Protein 7VMF (pdb70)

Sequence (476 aa):
MEFWGVAVTPKNATKVTPEEDSLVHISQASLDCTVKSGESVVLSVTVGGAKLVIGTLSQDKFPQISFDLVFDKEFELSHSGTKANVHFIGYKSPNLMEFWGVAVTPKNATKVTPEEDSLVHISQASLDCTVKSGESVVLSVTVGGAKLVIGTLSQDKFPQISFDLVFDKEFELSHSGTKANVHFIGYKSPNMEFWGVAVTPKNATKVTPEEDSLVHISQASLDCTVKSGESVVLSVTVGGAKLVIGTLSQDKFPQISFDLVFDKKEFELSHSGTKANVHFIGYKSPNMEFWGVAVTPKNATKVTPEEDSLVHISQASLDCTVKSGESVVLSVTVGGAKLVIGTLSQDKFPQISFDLVFDKEFELSHSGTKANVHFIGYKSPNMEFWGVAVTPKNATKVTPEEDSLVHISQASLDCTVKSGESVVLSVTVGGAKLVIGTLSQDKFPQISFDLVFDKEFELSHSGTKANVHFIGYKSPN

Foldseek 3Di:
DFKDKDKAAAPDKDKDFADAQKKWWWFKKFWAFADQDQDKKWKWKDDPRDIDTPDIAGPPPRGMDTDGDMGNGMMMIHIHDHGTMMMIITGMDGHD/DFKDKDKAAAPDKAKDFDDAQKKWWWFKKFWAFQDADQDWKWKWKDDPPDIDTPDIAGPPPRGMDTDTDMDNGMMMIHINDHGTIMMIIDGMDGD/DFKDKDKAAAPDKDKDFADQQKKWWWFKKFWAFQDQDQDWKWKWKADPNDIDTPDIAGPPPRGMDTDGDIGNGMMIIHINDHGTIMMIIDGMDGD/DFKDKDKAAAPDKDKDFADAQKKWWWFKKFWAFQDQDQDWKWKWKDDDNDIDTPDIAGPPPRGMDTDGDMDNGMMMIHIHDHGTIMMIITGMDGD/DFKDKDKAAAPDKDKDFADAQKKWWWFKKFWAFQDQDQDWKWKWKADPRDIDTPDIAGPPPRGMDTDGDMDNGMMMIHINDHGTIMMIIDGMDGD

B-factor: mean 22.51, std 9.28, range [10.91, 76.78]

Solvent-accessible surface area: 19905 Å² total; per-residue (Å²): 74,86,36,22,27,36,47,0,58,36,175,87,60,28,137,14,86,10,96,158,91,20,4,0,8,0,0,0,0,0,4,38,67,100,80,194,22,58,40,71,1,43,0,10,1,34,26,83,78,53,131,11,10,1,0,20,0,8,37,81,126,43,5,27,16,42,9,46,0,2,1,17,134,90,2,70,0,27,19,64,1,71,80,1,31,0,14,0,2,0,23,39,19,104,30,188,84,88,30,31,29,33,46,0,55,31,179,88,59,30,128,21,100,17,115,158,109,17,6,2,12,0,1,3,0,0,8,37,74,78,83,199,25,58,42,69,0,46,0,14,1,39,28,68,95,39,131,11,13,0,0,21,0,8,39,74,125,47,6,30,16,45,12,43,0,5,1,14,133,86,2,54,0,28,16,66,1,57,84,0,26,0,12,0,0,0,26,62,22,112,77,72,96,34,19,24,30,49,0,60,35,177,92,60,31,126,12,85,12,113,147,104,26,11,0,13,0,2,1,0,0,8,37,73,98,82,194,25,60,41,72,1,50,0,12,0,39,24,83,81,51,128,12,14,0,0,23,0,8,39,75,104,48,7,27,15,43,11,44,0,4,0,21,130,78,2,56,0,24,18,64,1,62,83,0,31,0,12,0,0,0,25,58,21,105,81,80,91,36,25,23,31,51,0,57,30,180,87,56,40,123,17,84,9,104,155,130,15,4,1,13,0,1,0,0,0,8,36,75,83,88,193,19,58,39,70,0,44,0,10,2,29,28,70,90,51,128,12,12,0,0,21,0,8,38,99,89,37,6,28,14,42,11,48,1,5,0,32,138,93,1,64,0,22,15,64,1,77,81,0,26,0,14,0,1,0,28,28,28,100,113,76,81,30,22,22,31,50,0,55,33,182,87,62,31,114,14,88,13,125,158,112,18,6,2,14,0,1,0,0,0,9,36,77,98,76,194,21,61,42,72,1,43,0,10,1,34,25,84,76,51,129,12,12,0,0,19,0,8,42,75,120,44,8,27,14,38,10,45,0,3,1,31,143,82,2,58,0,26,18,66,1,75,77,0,29,0,12,0,1,0,30,75,23,110,84

Radius of gyration: 21.26 Å; Cα contacts (8 Å, |Δi|>4): 1472; chains: 5; bounding box: 51×54×56 Å

Structure (mmCIF, N/CA/C/O backbone):
data_7VMF
#
_entry.id   7VMF
#
_cell.length_a   53.106
_cell.length_b   96.221
_cell.length_c   196.299
_cell.angle_alpha   90.00
_cell.angle_beta   90.00
_cell.angle_gamma   90.00
#
_symmetry.space_group_name_H-M   'C 2 2 21'
#
loop_
_entity.id
_entity.type
_entity.pdbx_description
1 polymer 'Histone deacetylase HDT2'
2 non-polymer 'SODIUM ION'
3 water water
#
loop_
_atom_site.group_PDB
_atom_site.id
_atom_site.type_symbol
_atom_site.label_atom_id
_atom_site.label_alt_id
_atom_site.label_comp_id
_atom_site.label_asym_id
_atom_site.label_entity_id
_atom_site.label_seq_id
_atom_site.pdbx_PDB_ins_code
_atom_site.Cartn_x
_atom_site.Cartn_y
_atom_site.Cartn_z
_atom_site.occupancy
_atom_site.B_iso_or_equiv
_atom_site.auth_seq_id
_atom_site.auth_comp_id
_atom_site.auth_asym_id
_atom_site.auth_atom_id
_atom_site.pdbx_PDB_model_num
ATOM 1 N N . MET A 1 1 ? 7.607 4.408 -13.957 1.00 31.31 1 MET A N 1
ATOM 2 C CA . MET A 1 1 ? 6.263 5.095 -13.837 1.00 26.91 1 MET A CA 1
ATOM 3 C C . MET A 1 1 ? 5.119 4.085 -13.675 1.00 22.93 1 MET A C 1
ATOM 4 O O . MET A 1 1 ? 5.126 3.039 -14.311 1.00 25.50 1 MET A O 1
ATOM 9 N N . GLU A 1 2 ? 4.101 4.431 -12.895 1.00 18.74 2 GLU A N 1
ATOM 10 C CA . GLU A 1 2 ? 2.969 3.553 -12.638 1.00 19.17 2 GLU A CA 1
ATOM 11 C C . GLU A 1 2 ? 1.680 4.366 -12.613 1.00 15.87 2 GLU A C 1
ATOM 12 O O . GLU A 1 2 ? 1.639 5.470 -12.141 1.00 16.40 2 GLU A O 1
ATOM 18 N N . PHE A 1 3 ? 0.584 3.777 -13.096 1.00 14.82 3 PHE A N 1
ATOM 19 C CA . PHE A 1 3 ? -0.731 4.379 -12.998 1.00 13.94 3 PHE A CA 1
ATOM 20 C C . PHE A 1 3 ? -1.053 4.725 -11.538 1.00 13.56 3 PHE A C 1
ATOM 21 O O . PHE A 1 3 ? -0.764 3.975 -10.621 1.00 16.34 3 PHE A O 1
ATOM 29 N N . TRP A 1 4 ? -1.731 5.851 -11.363 1.00 13.01 4 TRP A N 1
ATOM 30 C CA . TRP A 1 4 ? -2.269 6.274 -10.083 1.00 12.92 4 TRP A CA 1
ATOM 31 C C . TRP A 1 4 ? -3.618 6.902 -10.333 1.00 12.15 4 TRP A C 1
ATOM 32 O O . TRP A 1 4 ? -3.829 7.648 -11.300 1.00 13.04 4 TRP A O 1
ATOM 43 N N . GLY A 1 5 ? -4.572 6.666 -9.443 1.00 13.06 5 GLY A N 1
ATOM 44 C CA . GLY A 1 5 ? -5.815 7.348 -9.460 1.00 12.39 5 GLY A CA 1
ATOM 45 C C . GLY A 1 5 ? -6.575 7.189 -8.180 1.00 13.06 5 GLY A C 1
ATOM 46 O O . GLY A 1 5 ? -6.398 6.155 -7.503 1.00 16.21 5 GLY A O 1
ATOM 47 N N . VAL A 1 6 ? -7.434 8.156 -7.865 1.00 13.08 6 VAL A N 1
ATOM 48 C CA . VAL A 1 6 ? -8.263 8.107 -6.686 1.00 13.35 6 VAL A CA 1
ATOM 49 C C . VAL A 1 6 ? -9.596 8.769 -6.948 1.00 12.45 6 VAL A C 1
ATOM 50 O O . VAL A 1 6 ? -9.684 9.759 -7.709 1.00 14.03 6 VAL A O 1
ATOM 54 N N . ALA A 1 7 ? -10.651 8.267 -6.306 1.00 12.75 7 ALA A N 1
ATOM 55 C CA . ALA A 1 7 ? -11.960 8.843 -6.327 1.00 12.76 7 ALA A CA 1
ATOM 56 C C . ALA A 1 7 ? -12.176 9.626 -5.022 1.00 13.04 7 ALA A C 1
ATOM 57 O O . ALA A 1 7 ? -11.994 9.082 -3.936 1.00 15.50 7 ALA A O 1
ATOM 59 N N . VAL A 1 8 ? -12.573 10.888 -5.142 1.00 12.89 8 VAL A N 1
ATOM 60 C CA . VAL A 1 8 ? -12.816 11.778 -4.018 1.00 12.98 8 VAL A CA 1
ATOM 61 C C . VAL A 1 8 ? -14.283 12.108 -3.926 1.00 12.15 8 VAL A C 1
ATOM 62 O O . VAL A 1 8 ? -14.880 12.630 -4.862 1.00 13.10 8 VAL A O 1
ATOM 66 N N . THR A 1 9 ? -14.912 11.719 -2.811 1.00 14.61 9 THR A N 1
ATOM 67 C CA . THR A 1 9 ? -16.332 11.844 -2.660 1.00 12.74 9 THR A CA 1
ATOM 68 C C . THR A 1 9 ? -16.702 13.140 -1.937 1.00 12.85 9 THR A C 1
ATOM 69 O O . THR A 1 9 ? -15.854 13.790 -1.299 1.00 13.60 9 THR A O 1
ATOM 73 N N . PRO A 1 10 ? -17.962 13.561 -2.005 1.00 12.57 10 PRO A N 1
ATOM 74 C CA . PRO A 1 10 ? -18.382 14.739 -1.241 1.00 12.80 10 PRO A CA 1
ATOM 75 C C . PRO A 1 10 ? -18.051 14.586 0.242 1.00 12.82 10 PRO A C 1
ATOM 76 O O . PRO A 1 10 ? -18.217 13.507 0.819 1.00 14.41 10 PRO A O 1
ATOM 80 N N . LYS A 1 11 ? -17.543 15.662 0.813 1.00 13.60 11 LYS A N 1
ATOM 81 C CA . LYS A 1 11 ? -17.313 15.764 2.260 1.00 13.50 11 LYS A CA 1
ATOM 82 C C . LYS A 1 11 ? -16.260 14.853 2.821 1.00 15.06 11 LYS A C 1
ATOM 83 O O . LYS A 1 11 ? -16.207 14.647 4.023 1.00 16.83 11 LYS A O 1
ATOM 89 N N . ASN A 1 12 ? -15.417 14.303 1.971 1.00 13.93 12 ASN A N 1
ATOM 90 C CA . ASN A 1 12 ? -14.334 13.437 2.388 1.00 15.15 12 ASN A CA 1
ATOM 91 C C . ASN A 1 12 ? -13.072 13.926 1.758 1.00 14.93 12 ASN A C 1
ATOM 92 O O . ASN A 1 12 ? -12.948 13.920 0.575 1.00 20.24 12 ASN A O 1
ATOM 97 N N . ALA A 1 13 ? -12.169 14.487 2.521 1.00 15.48 13 ALA A N 1
ATOM 98 C CA . ALA A 1 13 ? -10.824 14.796 2.082 1.00 14.71 13 ALA A CA 1
ATOM 99 C C . ALA A 1 13 ? -9.999 13.525 1.987 1.00 16.13 13 ALA A C 1
ATOM 100 O O . ALA A 1 13 ? -10.234 12.588 2.736 1.00 19.02 13 ALA A O 1
ATOM 102 N N . THR A 1 14 ? -9.140 13.449 0.992 1.00 15.31 14 THR A N 1
ATOM 103 C CA . THR A 1 14 ? -8.317 12.303 0.712 1.00 15.83 14 THR A CA 1
ATOM 104 C C . THR A 1 14 ? -6.877 12.709 0.842 1.00 15.33 14 THR A C 1
ATOM 105 O O . THR A 1 14 ? -6.378 13.548 0.106 1.00 15.33 14 THR A O 1
ATOM 109 N N . LYS A 1 15 ? -6.137 12.067 1.738 1.00 17.36 15 LYS A N 1
ATOM 110 C CA . LYS A 1 15 ? -4.720 12.198 1.918 1.00 18.92 15 LYS A CA 1
ATOM 111 C C . LYS A 1 15 ? -4.022 11.262 0.962 1.00 18.72 15 LYS A C 1
ATOM 112 O O . LYS A 1 15 ? -4.363 10.035 0.840 1.00 21.88 15 LYS A O 1
ATOM 118 N N . VAL A 1 16 ? -2.984 11.764 0.334 1.00 16.97 16 VAL A N 1
ATOM 119 C CA . VAL A 1 16 ? -2.136 10.998 -0.576 1.00 17.38 16 VAL A CA 1
ATOM 120 C C . VAL A 1 16 ? -0.703 11.237 -0.155 1.00 18.21 16 VAL A C 1
ATOM 121 O O . VAL A 1 16 ? -0.274 12.362 0.023 1.00 18.35 16 VAL A O 1
ATOM 125 N N . THR A 1 17 ? 0.054 10.156 -0.024 1.00 22.00 17 THR A N 1
ATOM 126 C CA . THR A 1 17 ? 1.417 10.154 0.389 1.00 22.40 17 THR A CA 1
ATOM 127 C C . THR A 1 17 ? 2.243 9.537 -0.734 1.00 22.29 17 THR A C 1
ATOM 128 O O . THR A 1 17 ? 2.201 8.335 -0.960 1.00 24.66 17 THR A O 1
ATOM 132 N N . PRO A 1 18 ? 2.997 10.346 -1.511 1.00 22.90 18 PRO A N 1
ATOM 133 C CA . PRO A 1 18 ? 3.964 9.782 -2.447 1.00 22.99 18 PRO A CA 1
ATOM 134 C C . PRO A 1 18 ? 4.925 8.853 -1.685 1.00 25.24 18 PRO A C 1
ATOM 135 O O . PRO A 1 18 ? 5.245 9.104 -0.541 1.00 25.35 18 PRO A O 1
ATOM 139 N N . GLU A 1 19 ? 5.401 7.829 -2.364 1.00 25.65 19 GLU A N 1
ATOM 140 C CA . GLU A 1 19 ? 6.441 6.966 -1.815 1.00 27.68 19 GLU A CA 1
ATOM 141 C C . GLU A 1 19 ? 7.709 7.804 -1.555 1.00 25.51 19 GLU A C 1
ATOM 142 O O . GLU A 1 19 ? 7.891 8.896 -2.130 1.00 23.10 19 GLU A O 1
ATOM 148 N N . GLU A 1 20 ? 8.589 7.324 -0.698 1.00 27.41 20 GLU A N 1
ATOM 149 C CA . GLU A 1 20 ? 9.841 8.039 -0.429 1.00 30.24 20 GLU A CA 1
ATOM 150 C C . GLU A 1 20 ? 10.601 8.249 -1.739 1.00 27.95 20 GLU A C 1
ATOM 151 O O . GLU A 1 20 ? 10.651 7.359 -2.576 1.00 30.10 20 GLU A O 1
ATOM 157 N N . ASP A 1 21 ? 11.185 9.432 -1.917 1.00 31.95 21 ASP A N 1
ATOM 158 C CA . ASP A 1 21 ? 11.965 9.736 -3.122 1.00 32.13 21 ASP A CA 1
ATOM 159 C C . ASP A 1 21 ? 11.174 9.567 -4.447 1.00 30.42 21 ASP A C 1
ATOM 160 O O . ASP A 1 21 ? 11.734 9.257 -5.511 1.00 32.98 21 ASP A O 1
ATOM 165 N N . SER A 1 22 ? 9.859 9.762 -4.360 1.00 25.85 22 SER A N 1
ATOM 166 C CA . SER A 1 22 ? 8.970 9.609 -5.496 1.00 20.94 22 SER A CA 1
ATOM 167 C C . SER A 1 22 ? 7.991 10.741 -5.536 1.00 18.32 22 SER A C 1
ATOM 168 O O . SER A 1 22 ? 7.880 11.525 -4.578 1.00 22.32 22 SER A O 1
ATOM 171 N N . LEU A 1 23 ? 7.251 10.837 -6.652 1.00 18.07 23 LEU A N 1
ATOM 172 C CA . LEU A 1 23 ? 6.280 11.878 -6.839 1.00 16.21 23 LEU A CA 1
ATOM 173 C C . LEU A 1 23 ? 4.968 11.291 -7.291 1.00 16.13 23 LEU A C 1
ATOM 174 O O . LEU A 1 23 ? 4.907 10.153 -7.815 1.00 19.20 23 LEU A O 1
ATOM 179 N N . VAL A 1 24 ? 3.879 12.010 -7.045 1.00 13.98 24 VAL A N 1
ATOM 180 C CA . VAL A 1 24 ? 2.613 11.757 -7.664 1.00 13.74 24 VAL A CA 1
ATOM 181 C C . VAL A 1 24 ? 2.370 12.906 -8.640 1.00 13.47 24 VAL A C 1
ATOM 182 O O . VAL A 1 24 ? 2.398 14.092 -8.261 1.00 14.19 24 VAL A O 1
ATOM 186 N N . HIS A 1 25 ? 2.073 12.547 -9.893 1.00 13.28 25 HIS A N 1
ATOM 187 C CA . HIS A 1 25 ? 1.693 13.498 -10.928 1.00 13.33 25 HIS A CA 1
ATOM 188 C C . HIS A 1 25 ? 0.212 13.352 -11.135 1.00 12.14 25 HIS A C 1
ATOM 189 O O . HIS A 1 25 ? -0.265 12.272 -11.477 1.00 17.17 25 HIS A O 1
ATOM 196 N N . ILE A 1 26 ? -0.540 14.422 -10.995 1.00 11.85 26 ILE A N 1
ATOM 197 C CA . ILE A 1 26 ? -1.944 14.447 -11.295 1.00 11.33 26 ILE A CA 1
ATOM 198 C C . ILE A 1 26 ? -2.114 15.051 -12.695 1.00 10.91 26 ILE A C 1
ATOM 199 O O . ILE A 1 26 ? -1.651 16.147 -12.943 1.00 12.74 26 ILE A O 1
ATOM 204 N N . SER A 1 27 ? -2.768 14.291 -13.584 1.00 11.62 27 SER A N 1
ATOM 205 C CA . SER A 1 27 ? -2.972 14.678 -14.969 1.00 12.22 27 SER A CA 1
ATOM 206 C C . SER A 1 27 ? -4.386 15.089 -15.284 1.00 11.63 27 SER A C 1
ATOM 207 O O . SER A 1 27 ? -4.621 15.872 -16.208 1.00 12.86 27 SER A O 1
ATOM 210 N N . GLN A 1 28 ? -5.389 14.528 -14.613 1.00 12.19 28 GLN A N 1
ATOM 211 C CA . GLN A 1 28 ? -6.765 14.811 -14.894 1.00 12.59 28 GLN A CA 1
ATOM 212 C C . GLN A 1 28 ? -7.641 14.774 -13.692 1.00 11.42 28 GLN A C 1
ATOM 213 O O . GLN A 1 28 ? -7.430 13.949 -12.797 1.00 12.39 28 GLN A O 1
ATOM 219 N N . ALA A 1 29 ? -8.665 15.614 -13.685 1.00 12.08 29 ALA A N 1
ATOM 220 C CA . ALA A 1 29 ? -9.766 15.513 -12.748 1.00 11.88 29 ALA A CA 1
ATOM 221 C C . ALA A 1 29 ? -11.025 15.549 -13.535 1.00 11.60 29 ALA A C 1
ATOM 222 O O . ALA A 1 29 ? -11.219 16.456 -14.383 1.00 12.93 29 ALA A O 1
ATOM 224 N N . SER A 1 30 ? -11.921 14.574 -13.298 1.00 11.15 30 SER A N 1
ATOM 225 C CA . SER A 1 30 ? -13.160 14.478 -14.038 1.00 12.13 30 SER A CA 1
ATOM 226 C C . SER A 1 30 ? -14.329 14.250 -13.118 1.00 11.83 30 SER A C 1
ATOM 227 O O . SER A 1 30 ? -14.204 13.525 -12.113 1.00 12.55 30 SER A O 1
ATOM 230 N N . LEU A 1 31 ? -15.476 14.833 -13.406 1.00 11.86 31 LEU A N 1
ATOM 231 C CA . LEU A 1 31 ? -16.670 14.586 -12.663 1.00 13.00 31 LEU A CA 1
ATOM 232 C C . LEU A 1 31 ? -17.225 13.215 -12.941 1.00 12.94 31 LEU A C 1
ATOM 233 O O . LEU A 1 31 ? -17.337 12.809 -14.095 1.00 14.14 31 LEU A O 1
ATOM 238 N N . ASP A 1 32 ? -17.612 12.524 -11.861 1.00 13.67 32 ASP A N 1
ATOM 239 C CA . ASP A 1 32 ? -18.357 11.287 -11.874 1.00 14.12 32 ASP A CA 1
ATOM 240 C C . ASP A 1 32 ? -19.695 11.663 -11.273 1.00 13.18 32 ASP A C 1
ATOM 241 O O . ASP A 1 32 ? -19.871 11.674 -10.050 1.00 14.37 32 ASP A O 1
ATOM 246 N N . CYS A 1 33 ? -20.656 12.079 -12.095 1.00 15.57 33 CYS A N 1
ATOM 247 C CA . CYS A 1 33 ? -21.874 12.694 -11.592 1.00 18.68 33 CYS A CA 1
ATOM 248 C C . CYS A 1 33 ? -22.748 11.685 -10.917 1.00 17.36 33 CYS A C 1
ATOM 249 O O . CYS A 1 33 ? -22.824 10.522 -11.329 1.00 18.56 33 CYS A O 1
ATOM 252 N N . THR A 1 34 ? -23.424 12.122 -9.862 1.00 16.94 34 THR A N 1
ATOM 253 C CA . THR A 1 34 ? -24.377 11.296 -9.134 1.00 18.62 34 THR A CA 1
ATOM 254 C C . THR A 1 34 ? -25.803 11.781 -9.357 1.00 19.62 34 THR A C 1
ATOM 255 O O . THR A 1 34 ? -26.695 11.000 -9.614 1.00 23.32 34 THR A O 1
ATOM 259 N N . VAL A 1 35 ? -26.025 13.090 -9.235 1.00 20.42 35 VAL A N 1
ATOM 260 C CA . VAL A 1 35 ? -27.332 13.717 -9.430 1.00 21.35 35 VAL A CA 1
ATOM 261 C C . VAL A 1 35 ? -27.087 14.896 -10.384 1.00 19.07 35 VAL A C 1
ATOM 262 O O . VAL A 1 35 ? -26.127 15.600 -10.248 1.00 21.06 35 VAL A O 1
ATOM 266 N N . LYS A 1 36 ? -27.944 15.046 -11.385 1.00 22.20 36 LYS A N 1
ATOM 267 C CA . LYS A 1 36 ? -27.817 16.117 -12.352 1.00 21.57 36 LYS A CA 1
ATOM 268 C C . LYS A 1 36 ? -27.859 17.458 -11.634 1.00 21.37 36 LYS A C 1
ATOM 269 O O . LYS A 1 36 ? -28.753 17.708 -10.849 1.00 21.10 36 LYS A O 1
ATOM 275 N N . SER A 1 37 ? -26.852 18.308 -11.890 1.00 19.38 37 SER A N 1
ATOM 276 C CA . SER A 1 37 ? -26.706 19.576 -11.204 1.00 20.68 37 SER A CA 1
ATOM 277 C C . SER A 1 37 ? -25.809 20.489 -11.957 1.00 19.10 37 SER A C 1
ATOM 278 O O . SER A 1 37 ? -24.790 20.028 -12.484 1.00 19.18 37 SER A O 1
ATOM 281 N N . GLY A 1 38 ? -26.109 21.792 -11.876 1.00 21.57 38 GLY A N 1
ATOM 282 C CA . GLY A 1 38 ? -25.209 22.833 -12.313 1.00 21.49 38 GLY A CA 1
ATOM 283 C C . GLY A 1 38 ? -24.263 23.365 -11.264 1.00 19.21 38 GLY A C 1
ATOM 284 O O . GLY A 1 38 ? -23.612 24.348 -11.487 1.00 21.25 38 GLY A O 1
ATOM 285 N N . GLU A 1 39 ? -24.126 22.680 -10.111 1.00 18.51 39 GLU A N 1
ATOM 286 C CA . GLU A 1 39 ? -23.245 23.150 -9.064 1.00 16.88 39 GLU A CA 1
ATOM 287 C C . GLU A 1 39 ? -21.819 23.342 -9.565 1.00 15.90 39 GLU A C 1
ATOM 288 O O . GLU A 1 39 ? -21.315 22.577 -10.406 1.00 16.97 39 GLU A O 1
ATOM 294 N N . SER A 1 40 ? -21.122 24.294 -8.965 1.00 16.04 40 SER A N 1
ATOM 295 C CA . SER A 1 40 ? -19.698 24.491 -9.154 1.00 16.78 40 SER A CA 1
ATOM 296 C C . SER A 1 40 ? -18.980 23.606 -8.175 1.00 16.00 40 SER A C 1
ATOM 297 O O . SER A 1 40 ? -19.230 23.660 -6.985 1.00 20.99 40 SER A O 1
ATOM 300 N N . VAL A 1 41 ? -18.073 22.785 -8.664 1.00 14.16 41 VAL A N 1
ATOM 301 C CA . VAL A 1 41 ? -17.306 21.829 -7.864 1.00 13.18 41 VAL A CA 1
ATOM 302 C C . VAL A 1 41 ? -15.884 22.361 -7.807 1.00 14.45 41 VAL A C 1
ATOM 303 O O . VAL A 1 41 ? -15.089 22.174 -8.729 1.00 14.16 41 VAL A O 1
ATOM 307 N N . VAL A 1 42 ? -15.558 23.042 -6.713 1.00 12.47 42 VAL A N 1
ATOM 308 C CA . VAL A 1 42 ? -14.247 23.656 -6.563 1.00 12.94 42 VAL A CA 1
ATOM 309 C C . VAL A 1 42 ? -13.300 22.598 -6.022 1.00 12.26 42 VAL A C 1
ATOM 310 O O . VAL A 1 42 ? -13.568 21.977 -4.982 1.00 12.87 42 VAL A O 1
ATOM 314 N N . LEU A 1 43 ? -12.204 22.379 -6.736 1.00 11.84 43 LEU A N 1
ATOM 315 C CA . LEU A 1 43 ? -11.196 21.415 -6.347 1.00 12.02 43 LEU A CA 1
ATOM 316 C C . LEU A 1 43 ? -10.059 22.113 -5.636 1.00 12.09 43 LEU A C 1
ATOM 317 O O . LEU A 1 43 ? -9.571 23.150 -6.079 1.00 12.57 43 LEU A O 1
ATOM 322 N N . SER A 1 44 ? -9.656 21.558 -4.495 1.00 12.12 44 SER A N 1
ATOM 323 C CA . SER A 1 44 ? -8.571 22.111 -3.706 1.00 12.72 44 SER A CA 1
ATOM 324 C C . SER A 1 44 ? -7.525 21.074 -3.338 1.00 11.65 44 SER A C 1
ATOM 325 O O . SER A 1 44 ? -7.846 19.878 -3.229 1.00 13.33 44 SER A O 1
ATOM 328 N N . VAL A 1 45 ? -6.313 21.539 -3.114 1.00 12.76 45 VAL A N 1
ATOM 329 C CA . VAL A 1 45 ? -5.271 20.735 -2.548 1.00 13.18 45 VAL A CA 1
ATOM 330 C C . VAL A 1 45 ? -4.632 21.473 -1.408 1.00 13.93 45 VAL A C 1
ATOM 331 O O . VAL A 1 45 ? -4.453 22.690 -1.456 1.00 14.55 45 VAL A O 1
ATOM 335 N N . THR A 1 46 ? -4.283 20.737 -0.343 1.00 13.95 46 THR A N 1
ATOM 336 C CA . THR A 1 46 ? -3.505 21.274 0.757 1.00 14.01 46 THR A CA 1
ATOM 337 C C . THR A 1 46 ? -2.158 20.630 0.763 1.00 12.47 46 THR A C 1
ATOM 338 O O . THR A 1 46 ? -2.053 19.373 0.729 1.00 14.21 46 THR A O 1
ATOM 342 N N . VAL A 1 47 ? -1.099 21.441 0.785 1.00 13.50 47 VAL A N 1
ATOM 343 C CA . VAL A 1 47 ? 0.268 20.973 0.891 1.00 14.44 47 VAL A CA 1
ATOM 344 C C . VAL A 1 47 ? 0.941 21.847 1.943 1.00 15.94 47 VAL A C 1
ATOM 345 O O . VAL A 1 47 ? 0.960 23.076 1.832 1.00 16.59 47 VAL A O 1
ATOM 349 N N . GLY A 1 48 ? 1.538 21.216 2.942 1.00 19.51 48 GLY A N 1
ATOM 350 C CA . GLY A 1 48 ? 2.296 21.958 3.964 1.00 21.54 48 GLY A CA 1
ATOM 351 C C . GLY A 1 48 ? 1.499 23.094 4.587 1.00 21.55 48 GLY A C 1
ATOM 352 O O . GLY A 1 48 ? 2.025 24.182 4.822 1.00 23.43 48 GLY A O 1
ATOM 353 N N . GLY A 1 49 ? 0.224 22.852 4.883 1.00 18.64 49 GLY A N 1
ATOM 354 C CA . GLY A 1 49 ? -0.609 23.830 5.536 1.00 21.36 49 GLY A CA 1
ATOM 355 C C . GLY A 1 49 ? -1.135 24.963 4.686 1.00 19.27 49 GLY A C 1
ATOM 356 O O . GLY A 1 49 ? -1.770 25.868 5.210 1.00 22.88 49 GLY A O 1
ATOM 357 N N . ALA A 1 50 ? -0.885 24.918 3.376 1.00 16.97 50 ALA A N 1
ATOM 358 C CA . ALA A 1 50 ? -1.432 25.882 2.446 1.00 17.66 50 ALA A CA 1
ATOM 359 C C . ALA A 1 50 ? -2.441 25.214 1.570 1.00 15.00 50 ALA A C 1
ATOM 360 O O . ALA A 1 50 ? -2.147 24.193 0.940 1.00 16.74 50 ALA A O 1
ATOM 362 N N . LYS A 1 51 ? -3.658 25.757 1.475 1.00 14.65 51 LYS A N 1
ATOM 363 C CA . LYS A 1 51 ? -4.752 25.264 0.661 1.00 15.14 51 LYS A CA 1
ATOM 364 C C . LYS A 1 51 ? -4.927 26.170 -0.556 1.00 14.65 51 LYS A C 1
ATOM 365 O O . LYS A 1 51 ? -5.088 27.380 -0.438 1.00 16.04 51 LYS A O 1
ATOM 371 N N . LEU A 1 52 ? -4.902 25.547 -1.733 1.00 13.04 52 LEU A N 1
ATOM 372 C CA . LEU A 1 52 ? -4.966 26.218 -3.008 1.00 13.43 52 LEU A CA 1
ATOM 373 C C . LEU A 1 52 ? -6.050 25.579 -3.880 1.00 13.85 52 LEU A C 1
ATOM 374 O O . LEU A 1 52 ? -6.219 24.373 -3.881 1.00 14.71 52 LEU A O 1
ATOM 379 N N . VAL A 1 53 ? -6.757 26.405 -4.644 1.00 12.32 53 VAL A N 1
ATOM 380 C CA . VAL A 1 53 ? -7.670 25.933 -5.652 1.00 12.30 53 VAL A CA 1
ATOM 381 C C . VAL A 1 53 ? -6.923 25.468 -6.888 1.00 12.61 53 VAL A C 1
ATOM 382 O O . VAL A 1 53 ? -6.069 26.180 -7.398 1.00 13.25 53 VAL A O 1
ATOM 386 N N . ILE A 1 54 ? -7.251 24.252 -7.322 1.00 12.64 54 ILE A N 1
ATOM 387 C CA . ILE A 1 54 ? -6.658 23.653 -8.521 1.00 13.77 54 ILE A CA 1
ATOM 388 C C . ILE A 1 54 ? -7.588 23.678 -9.730 1.00 14.13 54 ILE A C 1
ATOM 389 O O . ILE A 1 54 ? -7.165 23.305 -10.815 1.00 18.46 54 ILE A O 1
ATOM 394 N N . GLY A 1 55 ? -8.822 24.107 -9.548 1.00 12.67 55 GLY A N 1
ATOM 395 C CA . GLY A 1 55 ? -9.755 24.283 -10.623 1.00 13.42 55 GLY A CA 1
ATOM 396 C C . GLY A 1 55 ? -11.165 24.154 -10.184 1.00 12.47 55 GLY A C 1
ATOM 397 O O . GLY A 1 55 ? -11.444 23.726 -9.051 1.00 14.39 55 GLY A O 1
ATOM 398 N N . THR A 1 56 ? -12.111 24.516 -11.038 1.00 12.74 56 THR A N 1
ATOM 399 C CA . THR A 1 56 ? -13.516 24.387 -10.815 1.00 12.80 56 THR A CA 1
ATOM 400 C C . THR A 1 56 ? -14.139 23.574 -11.932 1.00 13.13 56 THR A C 1
ATOM 401 O O . THR A 1 56 ? -14.007 23.916 -13.109 1.00 15.15 56 THR A O 1
ATOM 405 N N . LEU A 1 57 ? -14.849 22.518 -11.552 1.00 12.59 57 LEU A N 1
ATOM 406 C CA . LEU A 1 57 ? -15.579 21.689 -12.475 1.00 12.78 57 LEU A CA 1
ATOM 407 C C . LEU A 1 57 ? -17.059 21.978 -12.410 1.00 12.46 57 LEU A C 1
ATOM 408 O O . LEU A 1 57 ? -17.572 22.503 -11.399 1.00 14.63 57 LEU A O 1
ATOM 413 N N . SER A 1 58 ? -17.798 21.620 -13.453 1.00 13.84 58 SER A N 1
ATOM 414 C CA . SER A 1 58 ? -19.243 21.608 -13.444 1.00 14.07 58 SER A CA 1
ATOM 415 C C . SER A 1 58 ? -19.729 20.615 -14.493 1.00 15.11 58 SER A C 1
ATOM 416 O O . SER A 1 58 ? -19.077 20.414 -15.536 1.00 16.52 58 SER A O 1
ATOM 419 N N . GLN A 1 59 ? -20.892 20.021 -14.251 1.00 15.64 59 GLN A N 1
ATOM 420 C CA . GLN A 1 59 ? -21.395 18.971 -15.120 1.00 17.12 59 GLN A CA 1
ATOM 421 C C . GLN A 1 59 ? -21.631 19.466 -16.523 1.00 19.51 59 GLN A C 1
ATOM 422 O O . GLN A 1 59 ? -21.411 18.751 -17.508 1.00 21.76 59 GLN A O 1
ATOM 428 N N . ASP A 1 60 ? -22.144 20.698 -16.626 1.00 19.71 60 ASP A N 1
ATOM 429 C CA . ASP A 1 60 ? -22.555 21.220 -17.912 1.00 22.01 60 ASP A CA 1
ATOM 430 C C . ASP A 1 60 ? -21.468 21.942 -18.687 1.00 22.22 60 ASP A C 1
ATOM 431 O O . ASP A 1 60 ? -21.473 21.919 -19.918 1.00 24.42 60 ASP A O 1
ATOM 436 N N . LYS A 1 61 ? -20.559 22.633 -18.015 1.00 20.32 61 LYS A N 1
ATOM 437 C CA . LYS A 1 61 ? -19.594 23.497 -18.665 1.00 17.48 61 LYS A CA 1
ATOM 438 C C . LYS A 1 61 ? -18.153 23.038 -18.586 1.00 15.78 61 LYS A C 1
ATOM 439 O O . LYS A 1 61 ? -17.395 23.231 -19.531 1.00 16.97 61 LYS A O 1
ATOM 445 N N . PHE A 1 62 ? -17.752 22.447 -17.434 1.00 14.84 62 PHE A N 1
ATOM 446 C CA . PHE A 1 62 ? -16.346 22.087 -17.205 1.00 14.62 62 PHE A CA 1
ATOM 447 C C . PHE A 1 62 ? -16.274 20.694 -16.597 1.00 14.27 62 PHE A C 1
ATOM 448 O O . PHE A 1 62 ? -15.952 20.528 -15.423 1.00 13.65 62 PHE A O 1
ATOM 456 N N . PRO A 1 63 ? -16.629 19.633 -17.357 1.00 13.44 63 PRO A N 1
ATOM 457 C CA . PRO A 1 63 ? -16.748 18.308 -16.737 1.00 13.69 63 PRO A CA 1
ATOM 458 C C . PRO A 1 63 ? -15.401 17.648 -16.427 1.00 12.58 63 PRO A C 1
ATOM 459 O O . PRO A 1 63 ? -15.395 16.642 -15.695 1.00 13.85 63 PRO A O 1
ATOM 463 N N . GLN A 1 64 ? -14.305 18.186 -16.930 1.00 12.85 64 GLN A N 1
ATOM 464 C CA . GLN A 1 64 ? -12.992 17.711 -16.656 1.00 12.52 64 GLN A CA 1
ATOM 465 C C . GLN A 1 64 ? -11.973 18.807 -16.846 1.00 11.66 64 GLN A C 1
ATOM 466 O O . GLN A 1 64 ? -12.241 19.753 -17.629 1.00 13.68 64 GLN A O 1
ATOM 472 N N . ILE A 1 65 ? -10.807 18.655 -16.229 1.00 11.98 65 ILE A N 1
ATOM 473 C CA . ILE A 1 65 ? -9.642 19.507 -16.418 1.00 11.82 65 ILE A CA 1
ATOM 474 C C . ILE A 1 65 ? -8.423 18.608 -16.619 1.00 12.01 65 ILE A C 1
ATOM 475 O O . ILE A 1 65 ? -8.268 17.601 -15.944 1.00 13.77 65 ILE A O 1
ATOM 480 N N . SER A 1 66 ? -7.550 19.004 -17.551 1.00 12.25 66 SER A N 1
ATOM 481 C CA . SER A 1 66 ? -6.245 18.413 -17.750 1.00 12.84 66 SER A CA 1
ATOM 482 C C . SER A 1 66 ? -5.187 19.280 -17.082 1.00 14.19 66 SER A C 1
ATOM 483 O O . SER A 1 66 ? -5.163 20.490 -17.363 1.00 17.69 66 SER A O 1
ATOM 486 N N . PHE A 1 67 ? -4.320 18.665 -16.294 1.00 14.45 67 PHE A N 1
ATOM 487 C CA . PHE A 1 67 ? -3.320 19.205 -15.387 1.00 16.42 67 PHE A CA 1
ATOM 488 C C . PHE A 1 67 ? -1.941 18.747 -15.624 1.00 13.51 67 PHE A C 1
ATOM 489 O O . PHE A 1 67 ? -1.773 17.621 -16.090 1.00 14.70 67 PHE A O 1
ATOM 497 N N . ASP A 1 68 ? -0.951 19.513 -15.142 1.00 15.25 68 ASP A N 1
ATOM 498 C CA . ASP A 1 68 ? 0.419 19.051 -14.959 1.00 14.51 68 ASP A CA 1
ATOM 499 C C . ASP A 1 68 ? 0.842 19.378 -13.540 1.00 14.05 68 ASP A C 1
ATOM 500 O O . ASP A 1 68 ? 1.627 20.314 -13.320 1.00 15.47 68 ASP A O 1
ATOM 505 N N . LEU A 1 69 ? 0.268 18.642 -12.589 1.00 13.14 69 LEU A N 1
ATOM 506 C CA . LEU A 1 69 ? 0.541 18.854 -11.160 1.00 14.25 69 LEU A CA 1
ATOM 507 C C . LEU A 1 69 ? 1.487 17.809 -10.636 1.00 13.79 69 LEU A C 1
ATOM 508 O O . LEU A 1 69 ? 1.311 16.626 -10.952 1.00 14.43 69 LEU A O 1
ATOM 513 N N . VAL A 1 70 ? 2.437 18.212 -9.808 1.00 13.19 70 VAL A N 1
ATOM 514 C CA . VAL A 1 70 ? 3.427 17.335 -9.238 1.00 14.07 70 VAL A CA 1
ATOM 515 C C . VAL A 1 70 ? 3.478 17.554 -7.720 1.00 13.35 70 VAL A C 1
ATOM 516 O O . VAL A 1 70 ? 3.511 18.687 -7.219 1.00 14.32 70 VAL A O 1
ATOM 520 N N . PHE A 1 71 ? 3.453 16.433 -6.991 1.00 12.77 71 PHE A N 1
ATOM 521 C CA . PHE A 1 71 ? 3.518 16.418 -5.533 1.00 13.44 71 PHE A CA 1
ATOM 522 C C . PHE A 1 71 ? 4.634 15.512 -5.094 1.00 13.50 71 PHE A C 1
ATOM 523 O O . PHE A 1 71 ? 4.622 14.318 -5.414 1.00 15.41 71 PHE A O 1
ATOM 531 N N . ASP A 1 72 ? 5.595 16.064 -4.351 1.00 14.33 72 ASP A N 1
ATOM 532 C CA . ASP A 1 72 ? 6.734 15.339 -3.855 1.00 14.40 72 ASP A CA 1
ATOM 533 C C . ASP A 1 72 ? 6.563 14.855 -2.392 1.00 14.53 72 ASP A C 1
ATOM 534 O O . ASP A 1 72 ? 7.343 14.026 -1.940 1.00 18.92 72 ASP A O 1
ATOM 539 N N . LYS A 1 73 ? 5.571 15.420 -1.713 1.00 14.02 73 LYS A N 1
ATOM 540 C CA . LYS A 1 73 ? 5.320 15.163 -0.297 1.00 14.59 73 LYS A CA 1
ATOM 541 C C . LYS A 1 73 ? 3.829 14.967 -0.132 1.00 14.24 73 LYS A C 1
ATOM 542 O O . LYS A 1 73 ? 2.996 15.180 -1.062 1.00 16.15 73 LYS A O 1
ATOM 548 N N . GLU A 1 74 ? 3.413 14.606 1.060 1.00 16.43 74 GLU A N 1
ATOM 549 C CA . GLU A 1 74 ? 2.016 14.383 1.359 1.00 16.10 74 GLU A CA 1
ATOM 550 C C . GLU A 1 74 ? 1.169 15.569 0.967 1.00 14.87 74 GLU A C 1
ATOM 551 O O . GLU A 1 74 ? 1.560 16.751 1.114 1.00 17.58 74 GLU A O 1
ATOM 557 N N . PHE A 1 75 ? -0.021 15.292 0.467 1.00 13.89 75 PHE A N 1
ATOM 558 C CA . PHE A 1 75 ? -0.977 16.316 0.087 1.00 14.11 75 PHE A CA 1
ATOM 559 C C . PHE A 1 75 ? -2.380 15.826 0.342 1.00 12.61 75 PHE A C 1
ATOM 560 O O . PHE A 1 75 ? -2.602 14.587 0.496 1.00 15.21 75 PHE A O 1
ATOM 568 N N . GLU A 1 76 ? -3.357 16.739 0.351 1.00 12.77 76 GLU A N 1
ATOM 569 C CA . GLU A 1 76 ? -4.710 16.393 0.600 1.00 13.23 76 GLU A CA 1
ATOM 570 C C . GLU A 1 76 ? -5.627 16.990 -0.440 1.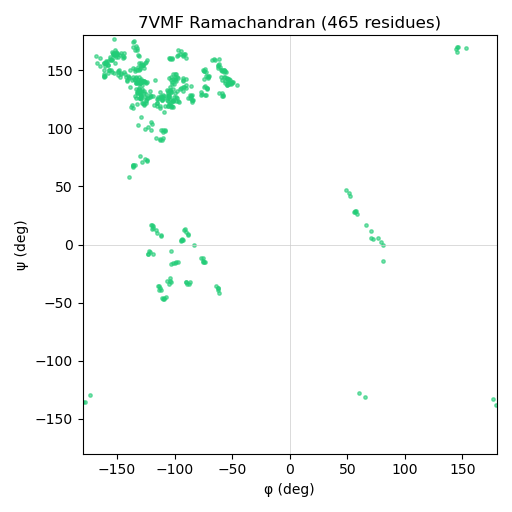00 13.30 76 GLU A C 1
ATOM 571 O O . GLU A 1 76 ? -5.636 18.219 -0.597 1.00 14.70 76 GLU A O 1
ATOM 577 N N . LEU A 1 77 ? -6.440 16.149 -1.086 1.00 12.37 77 LEU A N 1
ATOM 578 C CA . LEU A 1 77 ? -7.399 16.574 -2.085 1.00 12.20 77 LEU A CA 1
ATOM 579 C C . LEU A 1 77 ? -8.768 16.666 -1.481 1.00 12.96 77 LEU A C 1
ATOM 580 O O . LEU A 1 77 ? -9.176 15.832 -0.641 1.00 14.04 77 LEU A O 1
ATOM 585 N N . SER A 1 78 ? -9.530 17.663 -1.871 1.00 12.73 78 SER A N 1
ATOM 586 C CA . SER A 1 78 ? -10.892 17.839 -1.476 1.00 12.94 78 SER A CA 1
ATOM 587 C C . SER A 1 78 ? -11.669 18.610 -2.535 1.00 12.97 78 SER A C 1
ATOM 588 O O . SER A 1 78 ? -11.052 19.277 -3.337 1.00 13.94 78 SER A O 1
ATOM 591 N N . HIS A 1 79 ? -13.001 18.534 -2.462 1.00 12.17 79 HIS A N 1
ATOM 592 C CA . HIS A 1 79 ? -13.781 19.365 -3.344 1.00 12.90 79 HIS A CA 1
ATOM 593 C C . HIS A 1 79 ? -15.084 19.709 -2.714 1.00 13.04 79 HIS A C 1
ATOM 594 O O . HIS A 1 79 ? -15.506 19.106 -1.709 1.00 13.53 79 HIS A O 1
ATOM 601 N N . SER A 1 80 ? -15.748 20.720 -3.277 1.00 12.59 80 SER A N 1
ATOM 602 C CA . SER A 1 80 ? -16.949 21.295 -2.740 1.00 13.48 80 SER A CA 1
ATOM 603 C C . SER A 1 80 ? -18.241 20.721 -3.301 1.00 13.32 80 SER A C 1
ATOM 604 O O . SER A 1 80 ? -19.306 21.202 -3.002 1.00 15.20 80 SER A O 1
ATOM 607 N N . GLY A 1 81 ? -18.127 19.707 -4.170 1.00 13.89 81 GLY A N 1
ATOM 608 C CA . GLY A 1 81 ? -19.325 19.188 -4.766 1.00 14.04 81 GLY A CA 1
ATOM 609 C C . GLY A 1 81 ? -20.136 18.333 -3.811 1.00 15.22 81 GLY A C 1
ATOM 610 O O . GLY A 1 81 ? -19.580 17.665 -2.935 1.00 15.29 81 GLY A O 1
ATOM 611 N N . THR A 1 82 ? -21.445 18.322 -3.993 1.00 15.38 82 THR A N 1
ATOM 612 C CA . THR A 1 82 ? -22.303 17.408 -3.273 1.00 16.56 82 THR A CA 1
ATOM 613 C C . THR A 1 82 ? -23.076 16.450 -4.136 1.00 15.99 82 THR A C 1
ATOM 614 O O . THR A 1 82 ? -23.704 15.557 -3.621 1.00 19.65 82 THR A O 1
ATOM 618 N N . LYS A 1 83 ? -23.019 16.648 -5.463 1.00 15.57 83 LYS A N 1
ATOM 619 C CA . LYS A 1 83 ? -23.839 15.889 -6.434 1.00 16.67 83 LYS A CA 1
ATOM 620 C C . LYS A 1 83 ? -22.940 15.112 -7.408 1.00 15.75 83 LYS A C 1
ATOM 621 O O . LYS A 1 83 ? -23.425 14.631 -8.439 1.00 17.66 83 LYS A O 1
ATOM 627 N N . ALA A 1 84 ? -21.661 14.992 -7.108 1.00 14.01 84 ALA A N 1
ATOM 628 C CA . ALA A 1 84 ? -20.712 14.257 -7.909 1.00 14.02 84 ALA A CA 1
ATOM 629 C C . ALA A 1 84 ? -19.512 13.842 -7.085 1.00 13.28 84 ALA A C 1
ATOM 630 O O . ALA A 1 84 ? -19.166 14.535 -6.135 1.00 14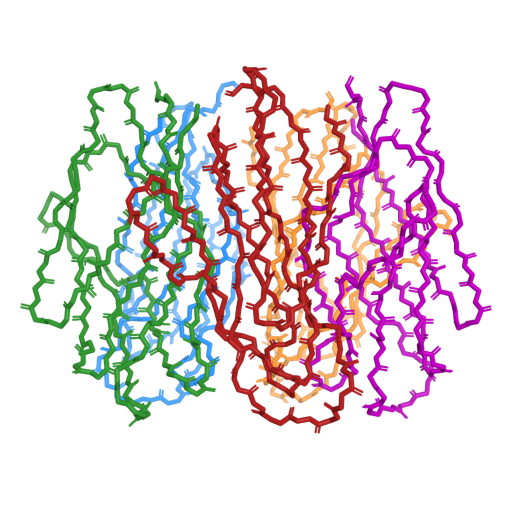.27 84 ALA A O 1
ATOM 632 N N . ASN A 1 85 ? -18.863 12.774 -7.502 1.00 12.93 85 ASN A N 1
ATOM 633 C CA . ASN A 1 85 ? -17.502 12.483 -7.126 1.00 13.33 85 ASN A CA 1
ATOM 634 C C . ASN A 1 85 ? -16.533 13.095 -8.118 1.00 11.57 85 ASN A C 1
ATOM 635 O O . ASN A 1 85 ? -16.924 13.438 -9.246 1.00 13.07 85 ASN A O 1
ATOM 640 N N . VAL A 1 86 ? -15.289 13.252 -7.717 1.00 12.16 86 VAL A N 1
ATOM 641 C CA . VAL A 1 86 ? -14.248 13.689 -8.644 1.00 11.44 86 VAL A CA 1
ATOM 642 C C . VAL A 1 86 ? -13.214 12.582 -8.696 1.00 11.68 86 VAL A C 1
ATOM 643 O O . VAL A 1 86 ? -12.702 12.124 -7.677 1.00 12.43 86 VAL A O 1
ATOM 647 N N . HIS A 1 87 ? -12.909 12.160 -9.928 1.00 11.60 87 HIS A N 1
ATOM 648 C CA . HIS A 1 87 ? -11.932 11.142 -10.181 1.00 11.67 87 HIS A CA 1
ATOM 649 C C . HIS A 1 87 ? -10.649 11.781 -10.635 1.00 11.01 87 HIS A C 1
ATOM 650 O O . HIS A 1 87 ? -10.639 12.459 -11.703 1.00 11.64 87 HIS A O 1
ATOM 657 N N . PHE A 1 88 ? -9.576 11.592 -9.889 1.00 11.78 88 PHE A N 1
ATOM 658 C CA . PHE A 1 88 ? -8.257 12.127 -10.196 1.00 11.81 88 PHE A CA 1
ATOM 659 C C . PHE A 1 88 ? -7.391 11.016 -10.725 1.00 13.79 88 PHE A C 1
ATOM 660 O O . PHE A 1 88 ? -7.379 9.926 -10.153 1.00 16.73 88 PHE A O 1
ATOM 668 N N . ILE A 1 89 ? -6.697 11.261 -11.830 1.00 12.41 89 ILE A N 1
ATOM 669 C CA . ILE A 1 89 ? -5.858 10.244 -12.442 1.00 12.35 89 ILE A CA 1
ATOM 670 C C . ILE A 1 89 ? -4.524 10.849 -12.802 1.00 11.51 89 ILE A C 1
ATOM 671 O O . ILE A 1 89 ? -4.422 12.055 -13.110 1.00 12.37 89 ILE A O 1
ATOM 676 N N . GLY A 1 90 ? -3.476 10.052 -12.777 1.00 11.93 90 GLY A N 1
ATOM 677 C CA . GLY A 1 90 ? -2.155 10.443 -13.131 1.00 13.67 90 GLY A CA 1
ATOM 678 C C . GLY A 1 90 ? -1.232 9.281 -12.955 1.00 12.23 90 GLY A C 1
ATOM 679 O O . GLY A 1 90 ? -1.538 8.150 -13.378 1.00 13.10 90 GLY A O 1
ATOM 680 N N . TYR A 1 91 ? -0.070 9.517 -12.409 1.00 12.58 91 TYR A N 1
ATOM 681 C CA . TYR A 1 91 ? 0.970 8.474 -12.319 1.00 12.67 91 TYR A CA 1
ATOM 682 C C . TYR A 1 91 ? 1.962 8.790 -11.220 1.00 14.15 91 TYR A C 1
ATOM 683 O O . TYR A 1 91 ? 2.105 9.966 -10.856 1.00 15.42 91 TYR A O 1
ATOM 692 N N . LYS A 1 92 ? 2.640 7.767 -10.736 1.00 15.69 92 LYS A N 1
ATOM 693 C CA . LYS A 1 92 ? 3.741 7.865 -9.831 1.00 17.82 92 LYS A CA 1
ATOM 694 C C . LYS A 1 92 ? 5.002 7.736 -10.614 1.00 19.30 92 LYS A C 1
ATOM 695 O O . LYS A 1 92 ? 5.064 6.956 -11.600 1.00 22.22 92 LYS A O 1
ATOM 701 N N . SER A 1 93 ? 6.045 8.431 -10.183 1.00 23.20 93 SER A N 1
ATOM 702 C CA . SER A 1 93 ? 7.364 8.231 -10.765 1.00 27.98 93 SER A CA 1
ATOM 703 C C . SER A 1 93 ? 8.441 8.533 -9.733 1.00 24.89 93 SER A C 1
ATOM 704 O O . SER A 1 93 ? 8.202 9.203 -8.742 1.00 22.74 93 SER A O 1
ATOM 707 N N . PRO A 1 94 ? 9.683 8.055 -9.930 1.00 31.41 94 PRO A N 1
ATOM 708 C CA . PRO A 1 94 ? 10.785 8.421 -9.049 1.00 27.84 94 PRO A CA 1
ATOM 709 C C . PRO A 1 94 ? 11.019 9.940 -9.085 1.00 26.20 94 PRO A C 1
ATOM 710 O O . PRO A 1 94 ? 10.688 10.606 -10.068 1.00 28.70 94 PRO A O 1
ATOM 714 N N . ASN A 1 95 ? 11.556 10.464 -7.998 1.00 23.28 95 ASN A N 1
ATOM 715 C CA . ASN A 1 95 ? 11.870 11.867 -7.879 1.00 23.75 95 ASN A CA 1
ATOM 716 C C . ASN A 1 95 ? 13.184 12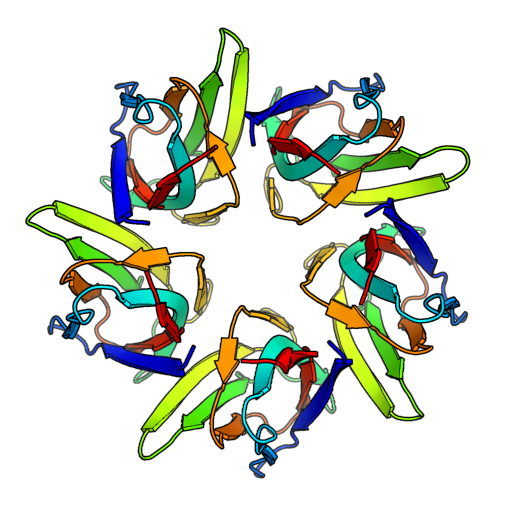.118 -7.178 1.00 30.43 95 ASN A C 1
ATOM 717 O O . ASN A 1 95 ? 13.225 12.825 -6.167 1.00 40.47 95 ASN A O 1
ATOM 722 N N . LEU A 1 96 ? 14.260 11.561 -7.731 1.00 32.57 96 LEU A N 1
ATOM 723 C CA . LEU A 1 96 ? 15.628 11.740 -7.235 1.00 38.09 96 LEU A CA 1
ATOM 724 C C . LEU A 1 96 ? 16.452 12.680 -8.138 1.00 45.98 96 LEU A C 1
ATOM 725 O O . LEU A 1 96 ? 16.041 13.807 -8.426 1.00 49.79 96 LEU A O 1
ATOM 730 N N . MET B 1 1 ? 11.991 17.415 -8.476 1.00 26.58 1 MET B N 1
ATOM 731 C CA . MET B 1 1 ? 10.841 18.388 -8.455 1.00 20.33 1 MET B CA 1
ATOM 732 C C . MET B 1 1 ? 10.191 18.541 -7.078 1.00 17.92 1 MET B C 1
ATOM 733 O O . MET B 1 1 ? 10.069 17.593 -6.332 1.00 20.65 1 MET B O 1
ATOM 738 N N . GLU B 1 2 ? 9.666 19.734 -6.789 1.00 16.19 2 GLU B N 1
ATOM 739 C CA . GLU B 1 2 ? 8.938 20.005 -5.548 1.00 16.00 2 GLU B CA 1
ATOM 740 C C . GLU B 1 2 ? 7.687 20.831 -5.864 1.00 14.56 2 GLU B C 1
ATOM 741 O O . GLU B 1 2 ? 7.741 21.762 -6.668 1.00 14.74 2 GLU B O 1
ATOM 747 N N . PHE B 1 3 ? 6.585 20.559 -5.202 1.00 13.75 3 PHE B N 1
ATOM 748 C CA . PHE B 1 3 ? 5.341 21.319 -5.331 1.00 12.74 3 PHE B CA 1
ATOM 749 C C . PHE B 1 3 ? 5.597 22.796 -5.088 1.00 13.35 3 PHE B C 1
ATOM 750 O O . PHE B 1 3 ? 6.347 23.162 -4.177 1.00 14.25 3 PHE B O 1
ATOM 758 N N . TRP B 1 4 ? 4.977 23.655 -5.885 1.00 12.74 4 TRP B N 1
ATOM 759 C CA . TRP B 1 4 ? 5.049 25.097 -5.736 1.00 12.66 4 TRP B CA 1
ATOM 760 C C . TRP B 1 4 ? 3.684 25.679 -5.982 1.00 12.15 4 TRP B C 1
ATOM 761 O O . TRP B 1 4 ? 3.043 25.341 -6.974 1.00 12.93 4 TRP B O 1
ATOM 772 N N . GLY B 1 5 ? 3.208 26.608 -5.168 1.00 12.99 5 GLY B N 1
ATOM 773 C CA . GLY B 1 5 ? 1.983 27.305 -5.425 1.00 13.28 5 GLY B CA 1
ATOM 774 C C . GLY B 1 5 ? 1.887 28.587 -4.637 1.00 13.29 5 GLY B C 1
ATOM 775 O O . GLY B 1 5 ? 2.399 28.688 -3.533 1.00 14.37 5 GLY B O 1
ATOM 776 N N . VAL B 1 6 ? 1.182 29.560 -5.209 1.00 12.86 6 VAL B N 1
ATOM 777 C CA . VAL B 1 6 ? 1.008 30.861 -4.584 1.00 13.91 6 VAL B CA 1
ATOM 778 C C . VAL B 1 6 ? -0.356 31.393 -4.876 1.00 13.77 6 VAL B C 1
ATOM 779 O O . VAL B 1 6 ? -0.900 31.191 -5.962 1.00 14.38 6 VAL B O 1
ATOM 783 N N . ALA B 1 7 ? -0.867 32.154 -3.927 1.00 14.64 7 ALA B N 1
ATOM 784 C CA . ALA B 1 7 ? -2.118 32.868 -4.034 1.00 14.07 7 ALA B CA 1
ATOM 785 C C . ALA B 1 7 ? -1.843 34.354 -4.258 1.00 14.87 7 ALA B C 1
ATOM 786 O O . ALA B 1 7 ? -1.133 34.954 -3.499 1.00 17.18 7 ALA B O 1
ATOM 788 N N . VAL B 1 8 ? -2.431 34.921 -5.305 1.00 14.07 8 VAL B N 1
ATOM 789 C CA . VAL B 1 8 ? -2.243 36.305 -5.685 1.00 14.47 8 VAL B CA 1
ATOM 790 C C . VAL B 1 8 ? -3.566 37.016 -5.545 1.00 16.15 8 VAL B C 1
ATOM 791 O O . VAL B 1 8 ? -4.578 36.665 -6.144 1.00 15.05 8 VAL B O 1
ATOM 795 N N . THR B 1 9 ? -3.565 38.059 -4.712 1.00 18.19 9 THR B N 1
ATOM 796 C CA . THR B 1 9 ? -4.775 38.734 -4.337 1.00 17.40 9 THR B CA 1
ATOM 797 C C . THR B 1 9 ? -4.992 39.987 -5.185 1.00 17.50 9 THR B C 1
ATOM 798 O O . THR B 1 9 ? -4.070 40.500 -5.834 1.00 18.27 9 THR B O 1
ATOM 802 N N . PRO B 1 10 ? -6.217 40.526 -5.198 1.00 18.98 10 PRO B N 1
ATOM 803 C CA . PRO B 1 10 ? -6.465 41.785 -5.890 1.00 18.32 10 PRO B CA 1
ATOM 804 C C . PRO B 1 10 ? -5.504 42.883 -5.444 1.00 20.09 10 PRO B C 1
ATOM 805 O O . PRO B 1 10 ? -5.253 43.024 -4.260 1.00 21.23 10 PRO B O 1
ATOM 809 N N . LYS B 1 11 ? -5.049 43.672 -6.412 1.00 19.99 11 LYS B N 1
ATOM 810 C CA . LYS B 1 11 ? -4.322 44.931 -6.192 1.00 21.06 11 LYS B CA 1
ATOM 811 C C . LYS B 1 11 ? -2.931 44.743 -5.638 1.00 23.32 11 LYS B C 1
ATOM 812 O O . LYS B 1 11 ? -2.289 45.712 -5.292 1.00 28.20 11 LYS B O 1
ATOM 818 N N . ASN B 1 12 ? -2.469 43.487 -5.516 1.00 20.30 12 ASN B N 1
ATOM 819 C CA . ASN B 1 12 ? -1.169 43.206 -4.931 1.00 21.62 12 ASN B CA 1
ATOM 820 C C . ASN B 1 12 ? -0.362 42.344 -5.879 1.00 19.42 12 ASN B C 1
ATOM 821 O O . ASN B 1 12 ? -0.820 41.352 -6.394 1.00 23.23 12 ASN B O 1
ATOM 826 N N . ALA B 1 13 ? 0.880 42.740 -6.108 1.00 21.11 13 ALA B N 1
ATOM 827 C CA . ALA B 1 13 ? 1.801 41.972 -6.924 1.00 19.54 13 ALA B CA 1
ATOM 828 C C . ALA B 1 13 ? 2.544 41.007 -5.988 1.00 19.43 13 ALA B C 1
ATOM 829 O O . ALA B 1 13 ? 2.870 41.341 -4.840 1.00 23.62 13 ALA B O 1
ATOM 831 N N . THR B 1 14 ? 2.795 39.798 -6.487 1.00 16.14 14 THR B N 1
ATOM 832 C CA . THR B 1 14 ? 3.558 38.791 -5.780 1.00 16.57 14 THR B CA 1
ATOM 833 C C . THR B 1 14 ? 4.910 38.597 -6.461 1.00 14.49 14 THR B C 1
ATOM 834 O O . THR B 1 14 ? 4.946 38.056 -7.573 1.00 15.58 14 THR B O 1
ATOM 838 N N . LYS B 1 15 ? 5.995 38.945 -5.782 1.00 15.05 15 LYS B N 1
ATOM 839 C CA . LYS B 1 15 ? 7.339 38.781 -6.261 1.00 15.26 15 LYS B CA 1
ATOM 840 C C . LYS B 1 15 ? 7.840 37.427 -5.845 1.00 14.36 15 LYS B C 1
ATOM 841 O O . LYS B 1 15 ? 7.623 36.965 -4.712 1.00 15.84 15 LYS B O 1
ATOM 847 N N . VAL B 1 16 ? 8.504 36.754 -6.755 1.00 13.54 16 VAL B N 1
ATOM 848 C CA . VAL B 1 16 ? 9.103 35.435 -6.575 1.00 13.85 16 VAL B CA 1
ATOM 849 C C . VAL B 1 16 ? 10.544 35.511 -7.012 1.00 14.44 16 VAL B C 1
ATOM 850 O O . VAL B 1 16 ? 10.815 36.001 -8.130 1.00 15.48 16 VAL B O 1
ATOM 854 N N . THR B 1 17 ? 11.471 34.970 -6.224 1.00 14.79 17 THR B N 1
ATOM 855 C CA . THR B 1 17 ? 12.866 34.929 -6.584 1.00 16.03 17 THR B CA 1
ATOM 856 C C . THR B 1 17 ? 13.337 33.479 -6.503 1.00 15.46 17 THR B C 1
ATOM 857 O O . THR B 1 17 ? 13.593 32.948 -5.413 1.00 15.56 17 THR B O 1
ATOM 861 N N . PRO B 1 18 ? 13.424 32.772 -7.648 1.00 16.84 18 PRO B N 1
ATOM 862 C CA . PRO B 1 18 ? 13.921 31.413 -7.629 1.00 17.71 18 PRO B CA 1
ATOM 863 C C . PRO B 1 18 ? 15.344 31.384 -7.081 1.00 16.94 18 PRO B C 1
ATOM 864 O O . PRO B 1 18 ? 16.098 32.326 -7.233 1.00 16.89 18 PRO B O 1
ATOM 868 N N . GLU B 1 19 ? 15.692 30.273 -6.439 1.00 17.97 19 GLU B N 1
ATOM 869 C CA . GLU B 1 19 ? 17.069 29.961 -6.141 1.00 19.26 19 GLU B CA 1
ATOM 870 C C . GLU B 1 19 ? 17.916 29.928 -7.433 1.00 17.35 19 GLU B C 1
ATOM 871 O O . GLU B 1 19 ? 17.432 29.584 -8.462 1.00 19.20 19 GLU B O 1
ATOM 877 N N . GLU B 1 20 ? 19.192 30.305 -7.312 1.00 19.01 20 GLU B N 1
ATOM 878 C CA . GLU B 1 20 ? 20.091 30.293 -8.442 1.00 22.13 20 GLU B CA 1
ATOM 879 C C . GLU B 1 20 ? 20.168 28.860 -8.987 1.00 23.08 20 GLU B C 1
ATOM 880 O O . GLU B 1 20 ? 20.057 27.884 -8.244 1.00 23.70 20 GLU B O 1
ATOM 886 N N . ASP B 1 21 ? 20.289 28.728 -10.308 1.00 24.44 21 ASP B N 1
ATOM 887 C CA . ASP B 1 21 ? 20.341 27.406 -10.959 1.00 28.99 21 ASP B CA 1
ATOM 888 C C . ASP B 1 21 ? 19.109 26.513 -10.628 1.00 25.28 21 ASP B C 1
ATOM 889 O O . ASP B 1 21 ? 19.183 25.272 -10.647 1.00 27.92 21 ASP B O 1
ATOM 894 N N . SER B 1 22 ? 17.974 27.163 -10.356 1.00 24.24 22 SER B N 1
ATOM 895 C CA . SER B 1 22 ? 16.701 26.502 -10.240 1.00 20.02 22 SER B CA 1
ATOM 896 C C . SER B 1 22 ? 15.677 27.235 -11.040 1.00 18.57 22 SER B C 1
ATOM 897 O O . SER B 1 22 ? 15.910 28.412 -11.421 1.00 20.36 22 SER B O 1
ATOM 900 N N . LEU B 1 23 ? 14.556 26.570 -11.326 1.00 16.76 23 LEU B N 1
ATOM 901 C CA . LEU B 1 23 ? 13.471 27.212 -12.014 1.00 16.56 23 LEU B CA 1
ATOM 902 C C . LEU B 1 23 ? 12.183 27.018 -11.293 1.00 14.04 23 LEU B C 1
ATOM 903 O O . LEU B 1 23 ? 11.993 26.071 -10.501 1.00 16.45 23 LEU B O 1
ATOM 908 N N . VAL B 1 24 ? 11.242 27.920 -11.513 1.00 14.16 24 VAL B N 1
ATOM 909 C CA . VAL B 1 24 ? 9.842 27.743 -11.187 1.00 12.71 24 VAL B CA 1
ATOM 910 C C . VAL B 1 24 ? 9.096 27.461 -12.465 1.00 13.39 24 VAL B C 1
ATOM 911 O O . VAL B 1 24 ? 9.130 28.291 -13.390 1.00 14.84 24 VAL B O 1
ATOM 915 N N . HIS B 1 25 ? 8.376 26.351 -12.463 1.00 12.87 25 HIS B N 1
ATOM 916 C CA . HIS B 1 25 ? 7.481 25.982 -13.542 1.00 13.13 25 HIS B CA 1
ATOM 917 C C . HIS B 1 25 ? 6.074 26.245 -13.083 1.00 12.55 25 HIS B C 1
ATOM 918 O O . HIS B 1 25 ? 5.654 25.745 -12.052 1.00 18.22 25 HIS B O 1
ATOM 925 N N . ILE B 1 26 ? 5.323 27.090 -13.759 1.00 12.60 26 ILE B N 1
ATOM 926 C CA . ILE B 1 26 ? 3.941 27.324 -13.454 1.00 11.53 26 ILE B CA 1
ATOM 927 C C . ILE B 1 26 ? 3.096 26.556 -14.449 1.00 12.19 26 ILE B C 1
ATOM 928 O O . ILE B 1 26 ? 3.235 26.760 -15.639 1.00 13.65 26 ILE B O 1
ATOM 933 N N . SER B 1 27 ? 2.224 25.691 -13.978 1.00 11.66 27 SER B N 1
ATOM 934 C CA . SER B 1 27 ? 1.395 24.787 -14.761 1.00 12.47 27 SER B CA 1
ATOM 935 C C . SER B 1 27 ? -0.063 25.202 -14.877 1.00 12.43 27 SER B C 1
ATOM 936 O O . SER B 1 27 ? -0.765 24.886 -15.846 1.00 13.47 27 SER B O 1
ATOM 939 N N . GLN B 1 28 ? -0.561 25.922 -13.859 1.00 13.64 28 GLN B N 1
ATOM 940 C CA . GLN B 1 28 ? -1.907 26.340 -13.908 1.00 15.56 28 GLN B CA 1
ATOM 941 C C . GLN B 1 28 ? -2.192 27.616 -13.157 1.00 13.73 28 GLN B C 1
ATOM 942 O O . GLN B 1 28 ? -1.460 27.977 -12.229 1.00 13.57 28 GLN B O 1
ATOM 948 N N . ALA B 1 29 ? -3.254 28.265 -13.578 1.00 12.95 29 ALA B N 1
ATOM 949 C CA . ALA B 1 29 ? -3.804 29.422 -12.865 1.00 11.88 29 ALA B CA 1
ATOM 950 C C . ALA B 1 29 ? -5.274 29.210 -12.753 1.00 11.76 29 ALA B C 1
ATOM 951 O O . ALA B 1 29 ? -5.955 28.951 -13.760 1.00 14.09 29 ALA B O 1
ATOM 953 N N . SER B 1 30 ? -5.839 29.359 -11.560 1.00 12.71 30 SER B N 1
ATOM 954 C CA . SER B 1 30 ? -7.247 29.112 -11.298 1.00 12.98 30 SER B CA 1
ATOM 955 C C . SER B 1 30 ? -7.833 30.226 -10.442 1.00 12.67 30 SER B C 1
ATOM 956 O O . SER B 1 30 ? -7.170 30.705 -9.522 1.00 13.79 30 SER B O 1
ATOM 959 N N . LEU B 1 31 ? -9.061 30.602 -10.710 1.00 12.38 31 LEU B N 1
ATOM 960 C CA . LEU B 1 31 ? -9.756 31.548 -9.859 1.00 13.21 31 LEU B CA 1
ATOM 961 C C . LEU B 1 31 ? -10.187 30.933 -8.564 1.00 13.93 31 LEU B C 1
ATOM 962 O O . LEU B 1 31 ? -10.735 29.830 -8.535 1.00 15.48 31 LEU B O 1
ATOM 967 N N . ASP B 1 32 ? -9.973 31.682 -7.488 1.00 14.32 32 ASP B N 1
ATOM 968 C CA . ASP B 1 32 ? -10.472 31.412 -6.125 1.00 15.55 32 ASP B CA 1
ATOM 969 C C . ASP B 1 32 ? -11.475 32.531 -5.872 1.00 15.70 32 ASP B C 1
ATOM 970 O O . ASP B 1 32 ? -11.105 33.612 -5.423 1.00 15.27 32 ASP B O 1
ATOM 975 N N . CYS B 1 33 ? -12.742 32.299 -6.204 1.00 16.32 33 CYS B N 1
ATOM 976 C CA . CYS B 1 33 ? -13.703 33.361 -6.197 1.00 17.71 33 CYS B CA 1
ATOM 977 C C . CYS B 1 33 ? -14.030 33.824 -4.791 1.00 19.36 33 CYS B C 1
ATOM 978 O O . CYS B 1 33 ? -14.049 33.059 -3.845 1.00 20.66 33 CYS B O 1
ATOM 981 N N . THR B 1 34 ? -14.266 35.140 -4.682 1.00 19.17 34 THR B N 1
ATOM 982 C CA . THR B 1 34 ? -14.661 35.748 -3.461 1.00 19.86 34 THR B CA 1
ATOM 983 C C . THR B 1 34 ? -16.119 36.151 -3.488 1.00 21.45 34 THR B C 1
ATOM 984 O O . THR B 1 34 ? -16.850 35.958 -2.485 1.00 24.36 34 THR B O 1
ATOM 988 N N . VAL B 1 35 ? -16.556 36.772 -4.578 1.00 21.45 35 VAL B N 1
ATOM 989 C CA . VAL B 1 35 ? -17.986 37.053 -4.789 1.00 24.44 35 VAL B CA 1
ATOM 990 C C . VAL B 1 35 ? -18.244 36.749 -6.255 1.00 20.97 35 VAL B C 1
ATOM 991 O O . VAL B 1 35 ? -17.384 36.899 -7.114 1.00 23.01 35 VAL B O 1
ATOM 995 N N . LYS B 1 36 ? -19.466 36.334 -6.552 1.00 20.89 36 LYS B N 1
ATOM 996 C CA . LYS B 1 36 ? -19.872 35.988 -7.899 1.00 23.28 36 LYS B CA 1
ATOM 997 C C . LYS B 1 36 ? -19.681 37.204 -8.802 1.00 21.86 36 LYS B C 1
ATOM 998 O O . LYS B 1 36 ? -20.141 38.308 -8.473 1.00 23.44 36 LYS B O 1
ATOM 1004 N N . SER B 1 37 ? -19.012 36.987 -9.937 1.00 21.27 37 SER B N 1
ATOM 1005 C CA . SER B 1 37 ? -18.739 38.073 -10.887 1.00 20.89 37 SER B CA 1
ATOM 1006 C C . SER B 1 37 ? -18.394 37.519 -12.246 1.00 21.16 37 SER B C 1
ATOM 1007 O O . SER B 1 37 ? -17.696 36.516 -12.345 1.00 21.08 37 SER B O 1
ATOM 1010 N N . GLY B 1 38 ? -18.824 38.241 -13.293 1.00 21.72 38 GLY B N 1
ATOM 1011 C CA . GLY B 1 38 ? -18.396 38.005 -14.660 1.00 19.91 38 GLY B CA 1
ATOM 1012 C C . GLY B 1 38 ? -17.187 38.765 -15.103 1.00 19.98 38 GLY B C 1
ATOM 1013 O O . GLY B 1 38 ? -16.865 38.748 -16.284 1.00 21.42 38 GLY B O 1
ATOM 1014 N N . GLU B 1 39 ? -16.478 39.404 -14.172 1.00 20.48 39 GLU B N 1
ATOM 1015 C CA . GLU B 1 39 ? -15.313 40.214 -14.530 1.00 19.58 39 GLU B CA 1
ATOM 1016 C C . GLU B 1 39 ? -14.276 39.384 -15.284 1.00 18.19 39 GLU B C 1
ATOM 1017 O O . GLU B 1 39 ? -14.083 38.222 -15.029 1.00 18.46 39 GLU B O 1
ATOM 1023 N N . SER B 1 40 ? -13.529 40.037 -16.166 1.00 19.55 40 SER B N 1
ATOM 1024 C CA . SER B 1 40 ? -12.341 39.500 -16.767 1.00 17.67 40 SER B CA 1
ATOM 1025 C C . SER B 1 40 ? -11.169 39.752 -15.859 1.00 18.64 40 SER B C 1
ATOM 1026 O O . SER B 1 40 ? -10.926 40.876 -15.442 1.00 25.88 40 SER B O 1
ATOM 1029 N N . VAL B 1 41 ? -10.429 38.700 -15.573 1.00 16.54 41 VAL B N 1
ATOM 1030 C CA . VAL B 1 41 ? -9.287 38.721 -14.674 1.00 16.09 41 VAL B CA 1
ATOM 1031 C C . VAL B 1 41 ? -8.049 38.521 -15.533 1.00 16.61 41 VAL B C 1
ATOM 1032 O O . VAL B 1 41 ? -7.728 37.392 -15.942 1.00 15.63 41 VAL B O 1
ATOM 1036 N N . VAL B 1 42 ? -7.391 39.619 -15.887 1.00 16.18 42 VAL B N 1
ATOM 1037 C CA . VAL B 1 42 ? -6.229 39.554 -16.761 1.00 15.33 42 VAL B CA 1
ATOM 1038 C C . VAL B 1 42 ? -4.990 39.266 -15.926 1.00 15.61 42 VAL B C 1
ATOM 1039 O O . VAL B 1 42 ? -4.734 39.970 -14.936 1.00 15.41 42 VAL B O 1
ATOM 1043 N N . LEU B 1 43 ? -4.270 38.217 -16.271 1.00 14.13 43 LEU B N 1
ATOM 1044 C CA . LEU B 1 43 ? -3.072 37.772 -15.607 1.00 13.12 43 LEU B CA 1
ATOM 1045 C C . LEU B 1 43 ? -1.832 38.354 -16.231 1.00 13.67 43 LEU B C 1
ATOM 1046 O O . LEU B 1 43 ? -1.728 38.299 -17.460 1.00 14.90 43 LEU B O 1
ATOM 1051 N N . SER B 1 44 ? -0.914 38.899 -15.455 1.00 14.15 44 SER B N 1
ATOM 1052 C CA . SER B 1 44 ? 0.314 39.425 -15.941 1.00 14.31 44 SER B CA 1
ATOM 1053 C C . SER B 1 44 ? 1.538 38.940 -15.211 1.00 13.18 44 SER B C 1
ATOM 1054 O O . SER B 1 44 ? 1.454 38.622 -13.987 1.00 14.69 44 SER B O 1
ATOM 1057 N N . VAL B 1 45 ? 2.668 38.878 -15.896 1.00 14.01 45 VAL B N 1
ATOM 1058 C CA . VAL B 1 45 ? 3.936 38.625 -15.276 1.00 14.85 45 VAL B CA 1
ATOM 1059 C C . VAL B 1 45 ? 4.912 39.689 -15.703 1.00 14.91 45 VAL B C 1
ATOM 1060 O O . VAL B 1 45 ? 4.950 40.066 -16.863 1.00 15.46 45 VAL B O 1
ATOM 1064 N N . THR B 1 46 ? 5.734 40.132 -14.760 1.00 15.21 46 THR B N 1
ATOM 1065 C CA . THR B 1 46 ? 6.824 41.041 -14.989 1.00 15.13 46 THR B CA 1
ATOM 1066 C C . THR B 1 46 ? 8.124 40.265 -14.808 1.00 15.38 46 THR B C 1
ATOM 1067 O O . THR B 1 46 ? 8.278 39.576 -13.783 1.00 15.98 46 THR B O 1
ATOM 1071 N N . VAL B 1 47 ? 9.028 40.351 -15.778 1.00 14.89 47 VAL B N 1
ATOM 1072 C CA . VAL B 1 47 ? 10.358 39.799 -15.692 1.00 15.38 47 VAL B CA 1
ATOM 1073 C C . VAL B 1 47 ? 11.338 40.877 -16.135 1.00 17.64 47 VAL B C 1
ATOM 1074 O O . VAL B 1 47 ? 11.356 41.241 -17.287 1.00 18.29 47 VAL B O 1
ATOM 1078 N N . GLY B 1 48 ? 12.016 41.513 -15.171 1.00 20.55 48 GLY B N 1
ATOM 1079 C CA . GLY B 1 48 ? 12.854 42.654 -15.484 1.00 21.27 48 GLY B CA 1
ATOM 1080 C C . GLY B 1 48 ? 12.011 43.750 -16.101 1.00 20.22 48 GLY B C 1
ATOM 1081 O O . GLY B 1 48 ? 10.999 44.122 -15.566 1.00 21.69 48 GLY B O 1
ATOM 1082 N N . GLY B 1 49 ? 12.420 44.266 -17.267 1.00 21.55 49 GLY B N 1
ATOM 1083 C CA . GLY B 1 49 ? 11.682 45.318 -17.939 1.00 20.41 49 GLY B CA 1
ATOM 1084 C C . GLY B 1 49 ? 10.516 44.842 -18.777 1.00 18.39 49 GLY B C 1
ATOM 1085 O O . GLY B 1 49 ? 9.821 45.659 -19.404 1.00 20.10 49 GLY B O 1
ATOM 1086 N N . ALA B 1 50 ? 10.285 43.532 -18.826 1.00 17.74 50 ALA B N 1
ATOM 1087 C CA . ALA B 1 50 ? 9.178 42.956 -19.617 1.00 17.53 50 ALA B CA 1
ATOM 1088 C C . ALA B 1 50 ? 7.942 42.793 -18.784 1.00 16.92 50 ALA B C 1
ATOM 1089 O O . ALA B 1 50 ? 8.046 42.418 -17.598 1.00 18.17 50 ALA B O 1
ATOM 1091 N N . LYS B 1 51 ? 6.778 43.042 -19.328 1.00 16.83 51 LYS B N 1
ATOM 1092 C CA . LYS B 1 51 ? 5.491 42.747 -18.694 1.00 15.88 51 LYS B CA 1
ATOM 1093 C C . LYS B 1 51 ? 4.584 42.186 -19.728 1.00 16.87 51 LYS B C 1
ATOM 1094 O O . LYS B 1 51 ? 4.273 42.825 -20.700 1.00 19.88 51 LYS B O 1
ATOM 1100 N N . LEU B 1 52 ? 4.145 40.949 -19.515 1.00 15.47 52 LEU B N 1
ATOM 1101 C CA . LEU B 1 52 ? 3.383 40.186 -20.493 1.00 15.57 52 LEU B CA 1
ATOM 1102 C C . LEU B 1 52 ? 2.116 39.665 -19.903 1.00 14.24 52 LEU B C 1
ATOM 1103 O O . LEU B 1 52 ? 2.081 39.226 -18.737 1.00 16.52 52 LEU B O 1
ATOM 1108 N N . VAL B 1 53 ? 1.038 39.689 -20.684 1.00 14.55 53 VAL B N 1
ATOM 1109 C CA . VAL B 1 53 ? -0.209 39.047 -20.372 1.00 15.14 53 VAL B CA 1
ATOM 1110 C C . VAL B 1 53 ? -0.053 37.559 -20.554 1.00 15.17 53 VAL B C 1
ATOM 1111 O O . VAL B 1 53 ? 0.385 37.097 -21.608 1.00 15.11 53 VAL B O 1
ATOM 1115 N N . ILE B 1 54 ? -0.445 36.786 -19.527 1.00 14.87 54 ILE B N 1
ATOM 1116 C CA . ILE B 1 54 ? -0.337 35.340 -19.520 1.00 15.55 54 ILE B CA 1
ATOM 1117 C C . ILE B 1 54 ? -1.688 34.670 -19.456 1.00 15.91 54 ILE B C 1
ATOM 1118 O O . ILE B 1 54 ? -1.795 33.468 -19.181 1.00 22.08 54 ILE B O 1
ATOM 1123 N N . GLY B 1 55 ? -2.764 35.408 -19.663 1.00 15.81 55 GLY B N 1
ATOM 1124 C CA . GLY B 1 55 ? -4.099 34.859 -19.875 1.00 14.93 55 GLY B CA 1
ATOM 1125 C C . GLY B 1 55 ? -5.191 35.708 -19.260 1.00 15.28 55 GLY B C 1
ATOM 1126 O O . GLY B 1 55 ? -4.876 36.641 -18.488 1.00 16.64 55 GLY B O 1
ATOM 1127 N N . THR B 1 56 ? -6.430 35.415 -19.607 1.00 15.90 56 THR B N 1
ATOM 1128 C CA . THR B 1 56 ? -7.586 36.079 -19.098 1.00 16.14 56 THR B CA 1
ATOM 1129 C C . THR B 1 56 ? -8.544 35.038 -18.551 1.00 15.86 56 THR B C 1
ATOM 1130 O O . THR B 1 56 ? -8.991 34.131 -19.259 1.00 18.54 56 THR B O 1
ATOM 1134 N N . LEU B 1 57 ? -8.856 35.132 -17.253 1.00 15.45 57 LEU B N 1
ATOM 1135 C CA . LEU B 1 57 ? -9.772 34.223 -16.603 1.00 14.53 57 LEU B CA 1
ATOM 1136 C C . LEU B 1 57 ? -11.115 34.910 -16.359 1.00 14.32 57 LEU B C 1
ATOM 1137 O O . LEU B 1 57 ? -11.221 36.141 -16.345 1.00 15.90 57 LEU B O 1
ATOM 1142 N N . SER B 1 58 ? -12.159 34.111 -16.154 1.00 14.81 58 SER B N 1
ATOM 1143 C CA . SER B 1 58 ? -13.464 34.602 -15.694 1.00 15.93 58 SER B CA 1
ATOM 1144 C C . SER B 1 58 ? -14.185 33.507 -14.988 1.00 16.49 58 SER B C 1
ATOM 1145 O O . SER B 1 58 ? -14.000 32.333 -15.306 1.00 16.79 58 SER B O 1
ATOM 1148 N N . GLN B 1 59 ? -15.004 33.823 -13.991 1.00 16.31 59 GLN B N 1
ATOM 1149 C CA . GLN B 1 59 ? -15.651 32.777 -13.177 1.00 16.76 59 GLN B CA 1
ATOM 1150 C C . GLN B 1 59 ? -16.582 31.933 -14.007 1.00 19.39 59 GLN B C 1
ATOM 1151 O O . GLN B 1 59 ? -16.677 30.710 -13.760 1.00 21.55 59 GLN B O 1
ATOM 1157 N N . ASP B 1 60 ? -17.267 32.535 -14.977 1.00 18.82 60 ASP B N 1
ATOM 1158 C CA . ASP B 1 60 ? -18.276 31.813 -15.708 1.00 20.96 60 ASP B CA 1
ATOM 1159 C C . ASP B 1 60 ? -17.763 31.075 -16.982 1.00 20.09 60 ASP B C 1
ATOM 1160 O O . ASP B 1 60 ? -18.285 30.034 -17.329 1.00 23.49 60 ASP B O 1
ATOM 1165 N N . LYS B 1 61 ? -16.749 31.633 -17.657 1.00 19.32 61 LYS B N 1
ATOM 1166 C CA . LYS B 1 61 ? -16.301 31.091 -18.933 1.00 18.94 61 LYS B CA 1
ATOM 1167 C C . LYS B 1 61 ? -14.919 30.490 -18.935 1.00 18.46 61 LYS B C 1
ATOM 1168 O O . LYS B 1 61 ? -14.682 29.525 -19.645 1.00 19.73 61 LYS B O 1
ATOM 1174 N N . PHE B 1 62 ? -13.983 31.078 -18.173 1.00 15.30 62 PHE B N 1
ATOM 1175 C CA . PHE B 1 62 ? -12.576 30.662 -18.190 1.00 14.98 62 PHE B CA 1
ATOM 1176 C C . PHE B 1 62 ? -12.049 30.592 -16.763 1.00 14.38 62 PHE B C 1
ATOM 1177 O O . PHE B 1 62 ? -11.200 31.402 -16.375 1.00 15.08 62 PHE B O 1
ATOM 1185 N N . PRO B 1 63 ? -12.536 29.654 -15.919 1.00 14.50 63 PRO B N 1
ATOM 1186 C CA . PRO B 1 63 ? -12.165 29.697 -14.508 1.00 13.85 63 PRO B CA 1
ATOM 1187 C C . PRO B 1 63 ? -10.732 29.259 -14.205 1.00 14.11 63 PRO B C 1
ATOM 1188 O O . PRO B 1 63 ? -10.267 29.434 -13.068 1.00 13.93 63 PRO B O 1
ATOM 1192 N N . GLN B 1 64 ? -10.092 28.604 -15.170 1.00 13.94 64 GLN B N 1
ATOM 1193 C CA . GLN B 1 64 ? -8.724 28.151 -15.040 1.00 13.42 64 GLN B CA 1
ATOM 1194 C C . GLN B 1 64 ? -8.082 28.037 -16.400 1.00 12.26 64 GLN B C 1
ATOM 1195 O O . GLN B 1 64 ? -8.825 27.852 -17.411 1.00 15.63 64 GLN B O 1
ATOM 1201 N N . ILE B 1 65 ? -6.762 28.051 -16.415 1.00 11.78 65 ILE B N 1
ATOM 1202 C CA . ILE B 1 65 ? -5.925 27.810 -17.589 1.00 13.21 65 ILE B CA 1
ATOM 1203 C C . ILE B 1 65 ? -4.819 26.849 -17.172 1.00 13.69 65 ILE B C 1
ATOM 1204 O O . ILE B 1 65 ? -4.267 26.948 -16.075 1.00 13.15 65 ILE B O 1
ATOM 1209 N N . SER B 1 66 ? -4.486 25.929 -18.071 1.00 12.96 66 SER B N 1
ATOM 1210 C CA . SER B 1 66 ? -3.355 25.057 -17.963 1.00 12.80 66 SER B CA 1
ATOM 1211 C C . SER B 1 66 ? -2.312 25.557 -18.957 1.00 13.33 66 SER B C 1
ATOM 1212 O O . SER B 1 66 ? -2.640 25.669 -20.154 1.00 15.59 66 SER B O 1
ATOM 1215 N N . PHE B 1 67 ? -1.072 25.699 -18.578 1.00 14.48 67 PHE B N 1
ATOM 1216 C CA . PHE B 1 67 ? 0.020 26.198 -19.401 1.00 15.46 67 PHE B CA 1
ATOM 1217 C C . PHE B 1 67 ? 1.377 25.638 -18.953 1.00 15.48 67 PHE B C 1
ATOM 1218 O O . PHE B 1 67 ? 1.436 24.812 -18.007 1.00 17.43 67 PHE B O 1
ATOM 1226 N N . ASP B 1 68 ? 2.443 25.965 -19.657 1.00 17.30 68 ASP B N 1
ATOM 1227 C CA . ASP B 1 68 ? 3.793 25.432 -19.463 1.00 15.52 68 ASP B CA 1
ATOM 1228 C C . ASP B 1 68 ? 4.753 26.601 -19.381 1.00 14.85 68 ASP B C 1
ATOM 1229 O O . ASP B 1 68 ? 5.451 26.938 -20.336 1.00 16.48 68 ASP B O 1
ATOM 1234 N N . LEU B 1 69 ? 4.754 27.284 -18.222 1.00 14.49 69 LEU B N 1
ATOM 1235 C CA . LEU B 1 69 ? 5.588 28.505 -18.040 1.00 14.26 69 LEU B CA 1
ATOM 1236 C C . LEU B 1 69 ? 6.795 28.197 -17.220 1.00 13.58 69 LEU B C 1
ATOM 1237 O O . LEU B 1 69 ? 6.710 27.395 -16.250 1.00 14.71 69 LEU B O 1
ATOM 1242 N N . VAL B 1 70 ? 7.907 28.813 -17.532 1.00 13.47 70 VAL B N 1
ATOM 1243 C CA . VAL B 1 70 ? 9.185 28.626 -16.857 1.00 14.45 70 VAL B CA 1
ATOM 1244 C C . VAL B 1 70 ? 9.826 29.949 -16.539 1.00 13.65 70 VAL B C 1
ATOM 1245 O O . VAL B 1 70 ? 9.916 30.820 -17.379 1.00 15.57 70 VAL B O 1
ATOM 1249 N N . PHE B 1 71 ? 10.265 30.107 -15.282 1.00 13.26 71 PHE B N 1
ATOM 1250 C CA . PHE B 1 71 ? 10.945 31.294 -14.789 1.00 14.01 71 PHE B CA 1
ATOM 1251 C C . PHE B 1 71 ? 12.233 30.890 -14.117 1.00 15.52 71 PHE B C 1
ATOM 1252 O O . PHE B 1 71 ? 12.207 30.133 -13.129 1.00 16.60 71 PHE B O 1
ATOM 1260 N N . ASP B 1 72 ? 13.354 31.400 -14.578 1.00 16.41 72 ASP B N 1
ATOM 1261 C CA . ASP B 1 72 ? 14.659 31.127 -14.064 1.00 16.96 72 ASP B CA 1
ATOM 1262 C C . ASP B 1 72 ? 15.188 32.218 -13.124 1.00 17.07 72 ASP B C 1
ATOM 1263 O O . ASP B 1 72 ? 16.168 31.990 -12.443 1.00 21.00 72 ASP B O 1
ATOM 1268 N N . LYS B 1 73 ? 14.557 33.400 -13.161 1.00 16.31 73 LYS B N 1
ATOM 1269 C CA . LYS B 1 73 ? 14.980 34.579 -12.416 1.00 16.48 73 LYS B CA 1
ATOM 1270 C C . LYS B 1 73 ? 13.795 35.238 -11.770 1.00 15.99 73 LYS B C 1
ATOM 1271 O O . LYS B 1 73 ? 12.661 34.871 -12.007 1.00 16.17 73 LYS B O 1
ATOM 1277 N N . GLU B 1 74 ? 14.053 36.274 -10.964 1.00 16.14 74 GLU B N 1
ATOM 1278 C CA . GLU B 1 74 ? 12.987 37.023 -10.339 1.00 15.89 74 GLU B CA 1
ATOM 1279 C C . GLU B 1 74 ? 11.864 37.384 -11.271 1.00 15.08 74 GLU B C 1
ATOM 1280 O O . GLU B 1 74 ? 12.113 37.873 -12.373 1.00 17.79 74 GLU B O 1
ATOM 1286 N N . PHE B 1 75 ? 10.632 37.251 -10.821 1.00 14.34 75 PHE B N 1
ATOM 1287 C CA . PHE B 1 75 ? 9.458 37.597 -11.536 1.00 13.30 75 PHE B CA 1
ATOM 1288 C C . PHE B 1 75 ? 8.387 38.067 -10.622 1.00 13.23 75 PHE B C 1
ATOM 1289 O O . PHE B 1 75 ? 8.433 37.786 -9.418 1.00 15.19 75 PHE B O 1
ATOM 1297 N N . GLU B 1 76 ? 7.365 38.739 -11.136 1.00 13.52 76 GLU B N 1
ATOM 1298 C CA . GLU B 1 76 ? 6.272 39.221 -10.353 1.00 13.91 76 GLU B CA 1
ATOM 1299 C C . GLU B 1 76 ? 4.976 38.907 -11.023 1.00 14.76 76 GLU B C 1
ATOM 1300 O O . GLU B 1 76 ? 4.744 39.297 -12.162 1.00 16.09 76 GLU B O 1
ATOM 1306 N N . LEU B 1 77 ? 4.060 38.280 -10.293 1.00 13.39 77 LEU B N 1
ATOM 1307 C CA . LEU B 1 77 ? 2.720 37.954 -10.764 1.00 13.44 77 LEU B CA 1
ATOM 1308 C C . LEU B 1 77 ? 1.726 38.957 -10.261 1.00 14.74 77 LEU B C 1
ATOM 1309 O O . LEU B 1 77 ? 1.814 39.426 -9.128 1.00 14.97 77 LEU B O 1
ATOM 1314 N N . SER B 1 78 ? 0.746 39.300 -11.077 1.00 14.45 78 SER B N 1
ATOM 1315 C CA . SER B 1 78 ? -0.339 40.172 -10.702 1.00 14.52 78 SER B CA 1
ATOM 1316 C C . SER B 1 78 ? -1.538 39.882 -11.563 1.00 15.10 78 SER B C 1
ATOM 1317 O O . SER B 1 78 ? -1.419 39.229 -12.608 1.00 15.49 78 SER B O 1
ATOM 1320 N N . HIS B 1 79 ? -2.702 40.379 -11.174 1.00 14.49 79 HIS B N 1
ATOM 1321 C CA . HIS B 1 79 ? -3.875 40.279 -12.016 1.00 14.94 79 HIS B CA 1
ATOM 1322 C C . HIS B 1 79 ? -4.815 41.431 -11.761 1.00 16.00 79 HIS B C 1
ATOM 1323 O O . HIS B 1 79 ? -4.686 42.134 -10.759 1.00 17.43 79 HIS B O 1
ATOM 1330 N N . SER B 1 80 ? -5.773 41.624 -12.662 1.00 15.32 80 SER B N 1
ATOM 1331 C CA . SER B 1 80 ? -6.694 42.727 -12.640 1.00 17.06 80 SER B CA 1
ATOM 1332 C C . SER B 1 80 ? -8.017 42.440 -11.954 1.00 17.27 80 SER B C 1
ATOM 1333 O O . SER B 1 80 ? -8.921 43.291 -11.967 1.00 20.34 80 SER B O 1
ATOM 1336 N N . GLY B 1 81 ? -8.170 41.240 -11.377 1.00 17.31 81 GLY B N 1
ATOM 1337 C CA . GLY B 1 81 ? -9.403 40.913 -10.731 1.00 18.71 81 GLY B CA 1
ATOM 1338 C C . GLY B 1 81 ? -9.623 41.598 -9.407 1.00 19.47 81 GLY B C 1
ATOM 1339 O O . GLY B 1 81 ? -8.673 41.888 -8.684 1.00 18.88 81 GLY B O 1
ATOM 1340 N N . THR B 1 82 ? -10.882 41.816 -9.072 1.00 18.30 82 THR B N 1
ATOM 1341 C CA . THR B 1 82 ? -11.225 42.360 -7.744 1.00 21.23 82 THR B CA 1
ATOM 1342 C C . THR B 1 82 ? -12.171 41.495 -6.960 1.00 20.77 82 THR B C 1
ATOM 1343 O O . THR B 1 82 ? -12.386 41.733 -5.816 1.00 22.56 82 THR B O 1
ATOM 1347 N N . LYS B 1 83 ? -12.712 40.455 -7.598 1.00 18.43 83 LYS B N 1
ATOM 1348 C CA . LYS B 1 83 ? -13.758 39.589 -7.017 1.00 18.44 83 LYS B CA 1
ATOM 1349 C C . LYS B 1 83 ? -13.279 38.133 -6.941 1.00 16.84 83 LYS B C 1
ATOM 1350 O O . LYS B 1 83 ? -14.079 37.235 -6.661 1.00 18.20 83 LYS B O 1
ATOM 1356 N N . ALA B 1 84 ? -11.960 37.941 -7.049 1.00 15.95 84 ALA B N 1
ATOM 1357 C CA . ALA B 1 84 ? -11.336 36.661 -6.901 1.00 16.28 84 ALA B CA 1
ATOM 1358 C C . ALA B 1 84 ? -9.852 36.826 -6.627 1.00 16.62 84 ALA B C 1
ATOM 1359 O O . ALA B 1 84 ? -9.247 37.813 -7.029 1.00 16.62 84 ALA B O 1
ATOM 1361 N N . ASN B 1 85 ? -9.264 35.793 -5.989 1.00 15.11 85 ASN B N 1
ATOM 1362 C CA . ASN B 1 85 ? -7.837 35.579 -6.001 1.00 15.22 85 ASN B CA 1
ATOM 1363 C C . ASN B 1 85 ? -7.500 34.674 -7.175 1.00 13.03 85 ASN B C 1
ATOM 1364 O O . ASN B 1 85 ? -8.383 33.997 -7.697 1.00 14.24 85 ASN B O 1
ATOM 1369 N N . VAL B 1 86 ? -6.232 34.645 -7.525 1.00 13.00 86 VAL B N 1
ATOM 1370 C CA . VAL B 1 86 ? -5.762 33.685 -8.518 1.00 12.55 86 VAL B CA 1
ATOM 1371 C C . VAL B 1 86 ? -4.696 32.838 -7.855 1.00 12.72 86 VAL B C 1
ATOM 1372 O O . VAL B 1 86 ? -3.747 33.332 -7.263 1.00 13.61 86 VAL B O 1
ATOM 1376 N N . HIS B 1 87 ? -4.893 31.517 -7.979 1.00 13.04 87 HIS B N 1
ATOM 1377 C CA . HIS B 1 87 ? -3.974 30.558 -7.447 1.00 13.05 87 HIS B CA 1
ATOM 1378 C C . HIS B 1 87 ? -3.137 29.997 -8.575 1.00 11.15 87 HIS B C 1
ATOM 1379 O O . HIS B 1 87 ? -3.691 29.372 -9.497 1.00 13.42 87 HIS B O 1
ATOM 1386 N N . PHE B 1 88 ? -1.832 30.193 -8.510 1.00 12.21 88 PHE B N 1
ATOM 1387 C CA . PHE B 1 88 ? -0.879 29.733 -9.503 1.00 13.11 88 PHE B CA 1
ATOM 1388 C C . PHE B 1 88 ? -0.145 28.529 -8.913 1.00 14.05 88 PHE B C 1
ATOM 1389 O O . PHE B 1 88 ? 0.360 28.617 -7.802 1.00 14.57 88 PHE B O 1
ATOM 1397 N N . ILE B 1 89 ? -0.103 27.421 -9.668 1.00 13.12 89 ILE B N 1
ATOM 1398 C CA . ILE B 1 89 ? 0.467 26.215 -9.161 1.00 13.07 89 ILE B CA 1
ATOM 1399 C C . ILE B 1 89 ? 1.394 25.579 -10.150 1.00 12.04 89 ILE B C 1
ATOM 1400 O O . ILE B 1 89 ? 1.150 25.667 -11.375 1.00 13.36 89 ILE B O 1
ATOM 1405 N N . GLY B 1 90 ? 2.462 24.976 -9.697 1.00 12.83 90 GLY B N 1
ATOM 1406 C CA . GLY B 1 90 ? 3.364 24.235 -10.543 1.00 13.29 90 GLY B CA 1
ATOM 1407 C C . GLY B 1 90 ? 4.400 23.528 -9.677 1.00 11.96 90 GLY B C 1
ATOM 1408 O O . GLY B 1 90 ? 4.043 22.885 -8.660 1.00 13.07 90 GLY B O 1
ATOM 1409 N N . TYR B 1 91 ? 5.661 23.687 -9.991 1.00 12.60 91 TYR B N 1
ATOM 1410 C CA . TYR B 1 91 ? 6.742 22.966 -9.304 1.00 11.87 91 TYR B CA 1
ATOM 1411 C C . TYR B 1 91 ? 8.078 23.678 -9.503 1.00 13.22 91 TYR B C 1
ATOM 1412 O O . TYR B 1 91 ? 8.239 24.396 -10.501 1.00 14.87 91 TYR B O 1
ATOM 1421 N N . LYS B 1 92 ? 9.006 23.468 -8.586 1.00 14.46 92 LYS B N 1
ATOM 1422 C CA . LYS B 1 92 ? 10.370 23.899 -8.677 1.00 15.65 92 LYS B CA 1
ATOM 1423 C C . LYS B 1 92 ? 11.212 22.726 -9.123 1.00 16.57 92 LYS B C 1
ATOM 1424 O O . LYS B 1 92 ? 10.930 21.570 -8.774 1.00 19.53 92 LYS B O 1
ATOM 1430 N N . SER B 1 93 ? 12.227 22.997 -9.923 1.00 18.31 93 SER B N 1
ATOM 1431 C CA . SER B 1 93 ? 13.171 22.006 -10.364 1.00 22.10 93 SER B CA 1
ATOM 1432 C C . SER B 1 93 ? 14.541 22.620 -10.583 1.00 21.76 93 SER B C 1
ATOM 1433 O O . SER B 1 93 ? 14.669 23.817 -10.743 1.00 19.52 93 SER B O 1
ATOM 1436 N N . PRO B 1 94 ? 15.619 21.818 -10.622 1.00 24.94 94 PRO B N 1
ATOM 1437 C CA . PRO B 1 94 ? 16.934 22.336 -10.977 1.00 21.99 94 PRO B CA 1
ATOM 1438 C C . PRO B 1 94 ? 16.923 22.906 -12.400 1.00 19.99 94 PRO B C 1
ATOM 1439 O O . PRO B 1 94 ? 16.133 22.491 -13.226 1.00 25.97 94 PRO B O 1
ATOM 1443 N N . ASN B 1 95 ? 17.839 23.818 -12.667 1.00 20.10 95 ASN B N 1
ATOM 1444 C CA . ASN B 1 95 ? 18.039 24.405 -13.993 1.00 21.89 95 ASN B CA 1
ATOM 1445 C C . ASN B 1 95 ? 19.485 24.363 -14.445 1.00 29.69 95 ASN B C 1
ATOM 1446 O O . ASN B 1 95 ? 20.103 23.315 -14.509 1.00 33.10 95 ASN B O 1
ATOM 1451 N N . MET C 1 1 ? 9.945 5.031 -28.609 1.00 33.02 1 MET C N 1
ATOM 1452 C CA . MET C 1 1 ? 8.516 5.465 -28.710 1.00 27.81 1 MET C CA 1
ATOM 1453 C C . MET C 1 1 ? 7.843 5.028 -30.009 1.00 25.00 1 MET C C 1
ATOM 1454 O O . MET C 1 1 ? 8.486 5.063 -31.061 1.00 29.42 1 MET C O 1
ATOM 1459 N N . GLU C 1 2 ? 6.568 4.630 -29.932 1.00 22.57 2 GLU C N 1
ATOM 1460 C CA . GLU C 1 2 ? 5.824 4.163 -31.096 1.00 24.38 2 GLU C CA 1
ATOM 1461 C C . GLU C 1 2 ? 4.387 4.646 -31.032 1.00 20.43 2 GLU C C 1
ATOM 1462 O O . GLU C 1 2 ? 3.784 4.637 -29.975 1.00 19.73 2 GLU C O 1
ATOM 1468 N N . PHE C 1 3 ? 3.774 4.975 -32.160 1.00 21.39 3 PHE C N 1
ATOM 1469 C CA . PHE C 1 3 ? 2.365 5.315 -32.224 1.00 19.24 3 PHE C CA 1
ATOM 1470 C C . PHE C 1 3 ? 1.500 4.189 -31.660 1.00 18.37 3 PHE C C 1
ATOM 1471 O O . PHE C 1 3 ? 1.772 3.018 -31.886 1.00 21.40 3 PHE C O 1
ATOM 1479 N N . TRP C 1 4 ? 0.444 4.555 -30.929 1.00 17.43 4 TRP C N 1
ATOM 1480 C CA . TRP C 1 4 ? -0.540 3.633 -30.441 1.00 15.37 4 TRP C CA 1
ATOM 1481 C C . TRP C 1 4 ? -1.927 4.259 -30.581 1.00 15.40 4 TRP C C 1
ATOM 1482 O O . TRP C 1 4 ? -2.117 5.457 -30.332 1.00 15.87 4 TRP C O 1
ATOM 1493 N N . GLY C 1 5 ? -2.928 3.454 -30.918 1.00 16.20 5 GLY C N 1
ATOM 1494 C CA . GLY C 1 5 ? -4.293 3.873 -30.837 1.00 17.18 5 GLY C CA 1
ATOM 1495 C C . GLY C 1 5 ? -5.257 2.743 -30.909 1.00 16.17 5 GLY C C 1
ATOM 1496 O O . GLY C 1 5 ? -4.960 1.695 -31.500 1.00 19.57 5 GLY C O 1
ATOM 1497 N N . VAL C 1 6 ? -6.475 2.977 -30.452 1.00 16.06 6 VAL C N 1
ATOM 1498 C CA . VAL C 1 6 ? -7.556 1.992 -30.453 1.00 15.85 6 VAL C CA 1
ATOM 1499 C C . VAL C 1 6 ? -8.887 2.655 -30.623 1.00 16.09 6 VAL C C 1
ATOM 1500 O O . VAL C 1 6 ? -9.082 3.796 -30.143 1.00 17.06 6 VAL C O 1
ATOM 1504 N N . ALA C 1 7 ? -9.823 1.943 -31.237 1.00 16.70 7 ALA C N 1
ATOM 1505 C CA . ALA C 1 7 ? -11.202 2.359 -31.387 1.00 16.57 7 ALA C CA 1
ATOM 1506 C C . ALA C 1 7 ? -12.039 1.568 -30.413 1.00 18.27 7 ALA C C 1
ATOM 1507 O O . ALA C 1 7 ? -12.035 0.328 -30.432 1.00 21.95 7 ALA C O 1
ATOM 1509 N N . VAL C 1 8 ? -12.839 2.271 -29.602 1.00 15.72 8 VAL C N 1
ATOM 1510 C CA . VAL C 1 8 ? -13.675 1.658 -28.569 1.00 14.68 8 VAL C CA 1
ATOM 1511 C C . VAL C 1 8 ? -15.127 1.905 -28.963 1.00 16.07 8 VAL C C 1
ATOM 1512 O O . VAL C 1 8 ? -15.589 3.051 -29.165 1.00 15.97 8 VAL C O 1
ATOM 1516 N N . THR C 1 9 ? -15.864 0.819 -29.126 1.00 16.81 9 THR C N 1
ATOM 1517 C CA . THR C 1 9 ? -17.185 0.851 -29.692 1.00 16.06 9 THR C CA 1
ATOM 1518 C C . THR C 1 9 ? -18.231 0.843 -28.595 1.00 16.09 9 THR C C 1
ATOM 1519 O O . THR C 1 9 ? -17.969 0.474 -27.436 1.00 16.43 9 THR C O 1
ATOM 1523 N N . PRO C 1 10 ? -19.478 1.236 -28.921 1.00 16.09 10 PRO C N 1
ATOM 1524 C CA . PRO C 1 10 ? -20.559 1.152 -27.959 1.00 16.95 10 PRO C CA 1
ATOM 1525 C C . PRO C 1 10 ? -20.651 -0.243 -27.360 1.00 16.50 10 PRO C C 1
ATOM 1526 O O . PRO C 1 10 ? -20.575 -1.227 -28.104 1.00 18.04 10 PRO C O 1
ATOM 1530 N N . LYS C 1 11 ? -20.890 -0.291 -26.060 1.00 17.12 11 LYS C N 1
ATOM 1531 C CA . LYS C 1 11 ? -21.284 -1.512 -25.355 1.00 17.79 11 LYS C CA 1
ATOM 1532 C C . LYS C 1 11 ? -20.188 -2.536 -25.184 1.00 16.27 11 LYS C C 1
ATOM 1533 O O . LYS C 1 11 ? -20.455 -3.615 -24.656 1.00 18.97 11 LYS C O 1
ATOM 1539 N N . ASN C 1 12 ? -18.961 -2.226 -25.576 1.00 15.24 12 ASN C N 1
ATOM 1540 C CA . ASN C 1 12 ? -17.849 -3.150 -25.523 1.00 14.99 12 ASN C CA 1
ATOM 1541 C C . ASN C 1 12 ? -16.627 -2.528 -24.874 1.00 16.02 12 ASN C C 1
ATOM 1542 O O . ASN C 1 12 ? -16.286 -1.395 -25.132 1.00 16.86 12 ASN C O 1
ATOM 1547 N N . ALA C 1 13 ? -15.928 -3.299 -24.059 1.00 15.78 13 ALA C N 1
ATOM 1548 C CA . ALA C 1 13 ? -14.697 -2.864 -23.460 1.00 15.64 13 ALA C CA 1
ATOM 1549 C C . ALA C 1 13 ? -13.533 -3.289 -24.321 1.00 15.21 13 ALA C C 1
ATOM 1550 O O . ALA C 1 13 ? -13.502 -4.385 -24.872 1.00 20.43 13 ALA C O 1
ATOM 1552 N N . THR C 1 14 ? -12.545 -2.436 -24.450 1.00 15.49 14 THR C N 1
ATOM 1553 C CA . THR C 1 14 ? -11.301 -2.697 -25.133 1.00 15.05 14 THR C CA 1
ATOM 1554 C C . THR C 1 14 ? -10.157 -2.890 -24.123 1.00 14.32 14 THR C C 1
ATOM 1555 O O . THR C 1 14 ? -9.863 -1.971 -23.366 1.00 15.14 14 THR C O 1
ATOM 1559 N N . LYS C 1 15 ? -9.541 -4.070 -24.130 1.00 15.24 15 LYS C N 1
ATOM 1560 C CA . LYS C 1 15 ? -8.452 -4.390 -23.256 1.00 15.63 15 LYS C CA 1
ATOM 1561 C C . LYS C 1 15 ? -7.149 -4.057 -23.932 1.00 16.04 15 LYS C C 1
ATOM 1562 O O . LYS C 1 15 ? -6.956 -4.348 -25.147 1.00 17.57 15 LYS C O 1
ATOM 1568 N N . VAL C 1 16 ? -6.253 -3.439 -23.200 1.00 15.74 16 VAL C N 1
ATOM 1569 C CA . VAL C 1 16 ? -4.937 -3.045 -23.637 1.00 16.10 16 VAL C CA 1
ATOM 1570 C C . VAL C 1 16 ? -3.921 -3.524 -22.654 1.00 16.93 16 VAL C C 1
ATOM 1571 O O . VAL C 1 16 ? -4.072 -3.296 -21.448 1.00 17.33 16 VAL C O 1
ATOM 1575 N N . THR C 1 17 ? -2.894 -4.231 -23.124 1.00 19.52 17 THR C N 1
ATOM 1576 C CA . THR C 1 17 ? -1.914 -4.875 -22.279 1.00 20.30 17 THR C CA 1
ATOM 1577 C C . THR C 1 17 ? -0.526 -4.337 -22.590 1.00 21.70 17 THR C C 1
ATOM 1578 O O . THR C 1 17 ? 0.085 -4.751 -23.570 1.00 25.49 17 THR C O 1
ATOM 1582 N N . PRO C 1 18 ? 0.018 -3.382 -21.814 1.00 20.09 18 PRO C N 1
ATOM 1583 C CA . PRO C 1 18 ? 1.387 -2.944 -22.041 1.00 21.36 18 PRO C CA 1
ATOM 1584 C C . PRO C 1 18 ? 2.348 -4.132 -21.909 1.00 21.83 18 PRO C C 1
ATOM 1585 O O . PRO C 1 18 ? 2.127 -4.983 -21.059 1.00 26.37 18 PRO C O 1
ATOM 1589 N N . GLU C 1 19 ? 3.380 -4.187 -22.750 1.00 25.08 19 GLU C N 1
ATOM 1590 C CA . GLU C 1 19 ? 4.401 -5.199 -22.574 1.00 28.87 19 GLU C CA 1
ATOM 1591 C C . GLU C 1 19 ? 5.150 -4.891 -21.297 1.00 25.80 19 GLU C C 1
ATOM 1592 O O . GLU C 1 19 ? 5.123 -3.768 -20.773 1.00 27.12 19 GLU C O 1
ATOM 1598 N N . GLU C 1 20 ? 5.812 -5.908 -20.735 1.00 27.83 20 GLU C N 1
ATOM 1599 C CA . GLU C 1 20 ? 6.702 -5.727 -19.594 1.00 30.21 20 GLU C CA 1
ATOM 1600 C C . GLU C 1 20 ? 7.688 -4.575 -19.899 1.00 30.05 20 GLU C C 1
ATOM 1601 O O . GLU C 1 20 ? 8.190 -4.417 -21.036 1.00 31.87 20 GLU C O 1
ATOM 1607 N N . ASP C 1 21 ? 7.949 -3.748 -18.894 1.00 35.08 21 ASP C N 1
ATOM 1608 C CA . ASP C 1 21 ? 8.880 -2.624 -19.045 1.00 32.11 21 ASP C CA 1
ATOM 1609 C C . ASP C 1 21 ? 8.509 -1.629 -20.157 1.00 32.88 21 ASP C C 1
ATOM 1610 O O . ASP C 1 21 ? 9.357 -0.928 -20.674 1.00 30.90 21 ASP C O 1
ATOM 1615 N N . SER C 1 22 ? 7.219 -1.539 -20.474 1.00 26.73 22 SER C N 1
ATOM 1616 C CA . SER C 1 22 ? 6.698 -0.548 -21.396 1.00 25.23 22 SER C CA 1
ATOM 1617 C C . SER C 1 22 ? 5.508 0.125 -20.742 1.00 22.30 22 SER C C 1
ATOM 1618 O O . SER C 1 22 ? 4.874 -0.432 -19.819 1.00 24.83 22 SER C O 1
ATOM 1621 N N . LEU C 1 23 ? 5.164 1.284 -21.292 1.00 20.24 23 LEU C N 1
ATOM 1622 C CA . LEU C 1 23 ? 3.986 2.005 -20.882 1.00 20.34 23 LEU C CA 1
ATOM 1623 C C . LEU C 1 23 ? 3.162 2.304 -22.114 1.00 18.14 23 LEU C C 1
ATOM 1624 O O . LEU C 1 23 ? 3.691 2.444 -23.210 1.00 20.55 23 LEU C O 1
ATOM 1629 N N . VAL C 1 24 ? 1.862 2.464 -21.927 1.00 15.61 24 VAL C N 1
ATOM 1630 C CA . VAL C 1 24 ? 1.002 3.076 -22.894 1.00 14.89 24 VAL C CA 1
ATOM 1631 C C . VAL C 1 24 ? 0.628 4.456 -22.372 1.00 14.66 24 VAL C C 1
ATOM 1632 O O . VAL C 1 24 ? 0.120 4.597 -21.248 1.00 15.70 24 VAL C O 1
ATOM 1636 N N . HIS C 1 25 ? 0.902 5.450 -23.202 1.00 14.44 25 HIS C N 1
ATOM 1637 C CA . HIS C 1 25 ? 0.559 6.835 -22.946 1.00 14.25 25 HIS C CA 1
ATOM 1638 C C . HIS C 1 25 ? -0.661 7.166 -23.775 1.00 15.05 25 HIS C C 1
ATOM 1639 O O . HIS C 1 25 ? -0.621 7.093 -24.996 1.00 19.06 25 HIS C O 1
ATOM 1646 N N . ILE C 1 26 ? -1.759 7.538 -23.153 1.00 13.81 26 ILE C N 1
ATOM 1647 C CA . ILE C 1 26 ? -2.918 8.020 -23.847 1.00 13.35 26 ILE C CA 1
ATOM 1648 C C . ILE C 1 26 ? -2.867 9.540 -23.851 1.00 13.01 26 ILE C C 1
ATOM 1649 O O . ILE C 1 26 ? -2.800 10.165 -22.820 1.00 14.04 26 ILE C O 1
ATOM 1654 N N . SER C 1 27 ? -2.894 10.122 -25.051 1.00 13.21 27 SER C N 1
ATOM 1655 C CA . SER C 1 27 ? -2.820 11.555 -25.280 1.00 12.72 27 SER C CA 1
ATOM 1656 C C . SER C 1 27 ? -4.140 12.188 -25.643 1.00 13.30 27 SER C C 1
ATOM 1657 O O . SER C 1 27 ? -4.347 13.381 -25.403 1.00 14.62 27 SER C O 1
ATOM 1660 N N . GLN C 1 28 ? -5.022 11.474 -26.319 1.00 14.22 28 GLN C N 1
ATOM 1661 C CA . GLN C 1 28 ? -6.256 12.025 -26.792 1.00 15.18 28 GLN C CA 1
ATOM 1662 C C . GLN C 1 28 ? -7.357 10.999 -26.852 1.00 13.87 28 GLN C C 1
ATOM 1663 O O . GLN C 1 28 ? -7.122 9.831 -27.132 1.00 15.23 28 GLN C O 1
ATOM 1669 N N . ALA C 1 29 ? -8.582 11.453 -26.580 1.00 14.08 29 ALA C N 1
ATOM 1670 C CA . ALA C 1 29 ? -9.800 10.719 -26.836 1.00 14.31 29 ALA C CA 1
ATOM 1671 C C . ALA C 1 29 ? -10.686 11.580 -27.661 1.00 13.13 29 ALA C C 1
ATOM 1672 O O . ALA C 1 29 ? -10.963 12.727 -27.272 1.00 14.38 29 ALA C O 1
ATOM 1674 N N . SER C 1 30 ? -11.164 11.055 -28.797 1.00 14.00 30 SER C N 1
ATOM 1675 C CA . SER C 1 30 ? -11.990 11.834 -29.721 1.00 14.05 30 SER C CA 1
ATOM 1676 C C . SER C 1 30 ? -13.210 11.051 -30.121 1.00 12.89 30 SER C C 1
ATOM 1677 O O . SER C 1 30 ? -13.126 9.849 -30.366 1.00 14.88 30 SER C O 1
ATOM 1680 N N . LEU C 1 31 ? -14.353 11.712 -30.257 1.00 14.63 31 LEU C N 1
ATOM 1681 C CA . LEU C 1 31 ? -15.528 11.070 -30.789 1.00 16.07 31 LEU C CA 1
ATOM 1682 C C . LEU C 1 31 ? -15.386 10.825 -32.294 1.00 16.67 31 LEU C C 1
ATOM 1683 O O . LEU C 1 31 ? -14.972 11.703 -33.048 1.00 17.69 31 LEU C O 1
ATOM 1688 N N . ASP C 1 32 ? -15.757 9.620 -32.707 1.00 15.78 32 ASP C N 1
ATOM 1689 C CA . ASP C 1 32 ? -15.911 9.188 -34.088 1.00 18.13 32 ASP C CA 1
ATOM 1690 C C . ASP C 1 32 ? -17.413 8.989 -34.245 1.00 17.15 32 ASP C C 1
ATOM 1691 O O . ASP C 1 32 ? -17.951 7.911 -33.967 1.00 18.12 32 ASP C O 1
ATOM 1696 N N . CYS C 1 33 ? -18.130 10.051 -34.655 1.00 18.45 33 CYS C N 1
ATOM 1697 C CA . CYS C 1 33 ? -19.563 9.993 -34.594 1.00 20.33 33 CYS C CA 1
ATOM 1698 C C . CYS C 1 33 ? -20.121 9.088 -35.661 1.00 22.09 33 CYS C C 1
ATOM 1699 O O . CYS C 1 33 ? -19.608 9.014 -36.782 1.00 23.62 33 CYS C O 1
ATOM 1702 N N . THR C 1 34 ? -21.213 8.393 -35.304 1.00 22.22 34 THR C N 1
ATOM 1703 C CA . THR C 1 34 ? -21.906 7.529 -36.209 1.00 23.00 34 THR C CA 1
ATOM 1704 C C . THR C 1 34 ? -23.253 8.132 -36.603 1.00 25.68 34 THR C C 1
ATOM 1705 O O . THR C 1 34 ? -23.623 8.127 -37.779 1.00 29.59 34 THR C O 1
ATOM 1709 N N . VAL C 1 35 ? -23.993 8.631 -35.622 1.00 26.74 35 VAL C N 1
ATOM 1710 C CA . VAL C 1 35 ? -25.254 9.319 -35.808 1.00 29.64 35 VAL C CA 1
ATOM 1711 C C . VAL C 1 35 ? -25.179 10.615 -35.012 1.00 29.13 35 VAL C C 1
ATOM 1712 O O . VAL C 1 35 ? -24.665 10.632 -33.917 1.00 25.71 35 VAL C O 1
ATOM 1716 N N . LYS C 1 36 ? -25.665 11.717 -35.561 1.00 26.29 36 LYS C N 1
ATOM 1717 C CA . LYS C 1 36 ? -25.705 12.988 -34.879 1.00 27.22 36 LYS C CA 1
ATOM 1718 C C . LYS C 1 36 ? -26.496 12.840 -33.585 1.00 27.27 36 LYS C C 1
ATOM 1719 O O . LYS C 1 36 ? -27.607 12.327 -33.586 1.00 28.42 36 LYS C O 1
ATOM 1725 N N . SER C 1 37 ? -25.904 13.292 -32.474 1.00 24.69 37 SER C N 1
ATOM 1726 C CA . SER C 1 37 ? -26.482 13.122 -31.151 1.00 24.25 37 SER C CA 1
ATOM 1727 C C . SER C 1 37 ? -25.878 14.097 -30.178 1.00 22.66 37 SER C C 1
ATOM 1728 O O . SER C 1 37 ? -24.664 14.340 -30.218 1.00 23.04 37 SER C O 1
ATOM 1731 N N . GLY C 1 38 ? -26.716 14.570 -29.245 1.00 24.74 38 GLY C N 1
ATOM 1732 C CA . GLY C 1 38 ? -26.291 15.327 -28.081 1.00 26.03 38 GLY C CA 1
ATOM 1733 C C . GLY C 1 38 ? -25.928 14.503 -26.866 1.00 23.69 38 GLY C C 1
ATOM 1734 O O . GLY C 1 38 ? -25.711 15.072 -25.829 1.00 24.51 38 GLY C O 1
ATOM 1735 N N . GLU C 1 39 ? -25.855 13.171 -26.996 1.00 21.80 39 GLU C N 1
ATOM 1736 C CA . GLU C 1 39 ? -25.606 12.325 -25.832 1.00 18.98 39 GLU C CA 1
ATOM 1737 C C . GLU C 1 39 ? -24.284 12.682 -25.167 1.00 18.90 39 GLU C C 1
ATOM 1738 O O . GLU C 1 39 ? -23.327 13.050 -25.790 1.00 20.45 39 GLU C O 1
ATOM 1744 N N . SER C 1 40 ? -24.241 12.457 -23.846 1.00 19.42 40 SER C N 1
ATOM 1745 C CA . SER C 1 40 ? -23.020 12.517 -23.065 1.00 19.66 40 SER C CA 1
ATOM 1746 C C . SER C 1 40 ? -22.368 11.143 -23.148 1.00 18.02 40 SER C C 1
ATOM 1747 O O . SER C 1 40 ? -22.996 10.121 -22.883 1.00 26.25 40 SER C O 1
ATOM 1750 N N . VAL C 1 41 ? -21.088 11.121 -23.498 1.00 15.11 41 VAL C N 1
ATOM 1751 C CA . VAL C 1 41 ? -20.309 9.920 -23.678 1.00 15.05 41 VAL C CA 1
ATOM 1752 C C . VAL C 1 41 ? -19.283 9.895 -22.535 1.00 14.29 41 VAL C C 1
ATOM 1753 O O . VAL C 1 41 ? -18.242 10.549 -22.595 1.00 15.48 41 VAL C O 1
ATOM 1757 N N . VAL C 1 42 ? -19.592 9.130 -21.494 1.00 14.25 42 VAL C N 1
ATOM 1758 C CA . VAL C 1 42 ? -18.722 9.109 -20.325 1.00 14.22 42 VAL C CA 1
ATOM 1759 C C . VAL C 1 42 ? -17.647 8.022 -20.560 1.00 12.47 42 VAL C C 1
ATOM 1760 O O . VAL C 1 42 ? -17.974 6.877 -20.888 1.00 14.01 42 VAL C O 1
ATOM 1764 N N . LEU C 1 43 ? -16.394 8.400 -20.449 1.00 13.19 43 LEU C N 1
ATOM 1765 C CA . LEU C 1 43 ? -15.264 7.561 -20.661 1.00 12.22 43 LEU C CA 1
ATOM 1766 C C . LEU C 1 43 ? -14.773 6.980 -19.352 1.00 12.70 43 LEU C C 1
ATOM 1767 O O . LEU C 1 43 ? -14.633 7.701 -18.367 1.00 13.56 43 LEU C O 1
ATOM 1772 N N . SER C 1 44 ? -14.501 5.686 -19.328 1.00 13.15 44 SER C N 1
ATOM 1773 C CA . SER C 1 44 ? -13.983 5.021 -18.152 1.00 13.76 44 SER C CA 1
ATOM 1774 C C . SER C 1 44 ? -12.773 4.173 -18.458 1.00 12.99 44 SER C C 1
ATOM 1775 O O . SER C 1 44 ? -12.660 3.595 -19.544 1.00 14.48 44 SER C O 1
ATOM 1778 N N . VAL C 1 45 ? -11.919 4.019 -17.456 1.00 12.76 45 VAL C N 1
ATOM 1779 C CA . VAL C 1 45 ? -10.830 3.068 -17.499 1.00 13.07 45 VAL C CA 1
ATOM 1780 C C . VAL C 1 45 ? -10.939 2.173 -16.292 1.00 13.36 45 VAL C C 1
ATOM 1781 O O . VAL C 1 45 ? -11.242 2.614 -15.192 1.00 15.13 45 VAL C O 1
ATOM 1785 N N . THR C 1 46 ? -10.695 0.875 -16.489 1.00 14.04 46 THR C N 1
ATOM 1786 C CA . THR C 1 46 ? -10.653 -0.088 -15.424 1.00 14.50 46 THR C CA 1
ATOM 1787 C C . THR C 1 46 ? -9.230 -0.603 -15.357 1.00 15.76 46 THR C C 1
ATOM 1788 O O . THR C 1 46 ? -8.693 -1.086 -16.356 1.00 17.24 46 THR C O 1
ATOM 1792 N N . VAL C 1 47 ? -8.615 -0.508 -14.164 1.00 15.98 47 VAL C N 1
ATOM 1793 C CA . VAL C 1 47 ? -7.249 -0.963 -13.930 1.00 17.86 47 VAL C CA 1
ATOM 1794 C C . VAL C 1 47 ? -7.290 -1.711 -12.604 1.00 21.91 47 VAL C C 1
ATOM 1795 O O . VAL C 1 47 ? -7.624 -1.155 -11.614 1.00 23.33 47 VAL C O 1
ATOM 1799 N N . GLY C 1 48 ? -6.981 -3.004 -12.658 1.00 27.50 48 GLY C N 1
ATOM 1800 C CA . GLY C 1 48 ? -6.918 -3.822 -11.471 1.00 29.95 48 GLY C CA 1
ATOM 1801 C C . GLY C 1 48 ? -8.116 -3.699 -10.567 1.00 36.67 48 GLY C C 1
ATOM 1802 O O . GLY C 1 48 ? -7.968 -3.604 -9.335 1.00 42.38 48 GLY C O 1
ATOM 1803 N N . GLY C 1 49 ? -9.322 -3.758 -11.141 1.00 34.06 49 GLY C N 1
ATOM 1804 C CA . GLY C 1 49 ? -10.514 -3.772 -10.297 1.00 38.67 49 GLY C CA 1
ATOM 1805 C C . GLY C 1 49 ? -10.965 -2.403 -9.776 1.00 31.42 49 GLY C C 1
ATOM 1806 O O . GLY C 1 49 ? -12.008 -2.317 -9.122 1.00 38.32 49 GLY C O 1
ATOM 1807 N N . ALA C 1 50 ? -10.248 -1.325 -10.126 1.00 21.35 50 ALA C N 1
ATOM 1808 C CA . ALA C 1 50 ? -10.764 0.009 -9.965 1.00 20.96 50 ALA C CA 1
ATOM 1809 C C . ALA C 1 50 ? -11.266 0.558 -11.289 1.00 17.99 50 ALA C C 1
ATOM 1810 O O . ALA C 1 50 ? -10.549 0.491 -12.263 1.00 20.03 50 ALA C O 1
ATOM 1812 N N . LYS C 1 51 ? -12.458 1.168 -11.297 1.00 18.10 51 LYS C N 1
ATOM 1813 C CA . LYS C 1 51 ? -12.985 1.850 -12.470 1.00 17.54 51 LYS C CA 1
ATOM 1814 C C . LYS C 1 51 ? -13.050 3.360 -12.159 1.00 16.76 51 LYS C C 1
ATOM 1815 O O . LYS C 1 51 ? -13.671 3.771 -11.208 1.00 19.61 51 LYS C O 1
ATOM 1821 N N . LEU C 1 52 ? -12.455 4.135 -13.035 1.00 14.38 52 LEU C N 1
ATOM 1822 C CA . LEU C 1 52 ? -12.403 5.588 -12.905 1.00 13.12 52 LEU C CA 1
ATOM 1823 C C . LEU C 1 52 ? -12.932 6.260 -14.170 1.00 13.79 52 LEU C C 1
ATOM 1824 O O . LEU C 1 52 ? -12.631 5.833 -15.285 1.00 14.47 52 LEU C O 1
ATOM 1829 N N . VAL C 1 53 ? -13.675 7.348 -13.997 1.00 12.69 53 VAL C N 1
ATOM 1830 C CA . VAL C 1 53 ? -14.076 8.195 -15.101 1.00 11.92 53 VAL C CA 1
ATOM 1831 C C . VAL C 1 53 ? -12.909 9.056 -15.518 1.00 12.35 53 VAL C C 1
ATOM 1832 O O . VAL C 1 53 ? -12.258 9.659 -14.699 1.00 13.01 53 VAL C O 1
ATOM 1836 N N . ILE C 1 54 ? -12.634 9.082 -16.824 1.00 12.52 54 ILE C N 1
ATOM 1837 C CA . ILE C 1 54 ? -11.536 9.845 -17.413 1.00 13.66 54 ILE C CA 1
ATOM 1838 C C . ILE C 1 54 ? -12.024 10.952 -18.333 1.00 14.29 54 ILE C C 1
ATOM 1839 O O . ILE C 1 54 ? -11.229 11.598 -19.011 1.00 21.21 54 ILE C O 1
ATOM 1844 N N . GLY C 1 55 ? -13.323 11.225 -18.333 1.00 13.05 55 GLY C N 1
ATOM 1845 C CA . GLY C 1 55 ? -13.891 12.387 -18.976 1.00 14.38 55 GLY C CA 1
ATOM 1846 C C . GLY C 1 55 ? -15.231 12.128 -19.554 1.00 13.51 55 GLY C C 1
ATOM 1847 O O . GLY C 1 55 ? -15.664 10.974 -19.673 1.00 14.91 55 GLY C O 1
ATOM 1848 N N . THR C 1 56 ? -15.903 13.200 -19.970 1.00 13.24 56 THR C N 1
ATOM 1849 C CA . THR C 1 56 ? -17.175 13.149 -20.632 1.00 14.13 56 THR C CA 1
ATOM 1850 C C . THR C 1 56 ? -17.067 13.894 -21.957 1.00 13.69 56 THR C C 1
ATOM 1851 O O . THR C 1 56 ? -16.718 15.078 -21.986 1.00 15.82 56 THR C O 1
ATOM 1855 N N . LEU C 1 57 ? -17.345 13.206 -23.050 1.00 13.83 57 LEU C N 1
ATOM 1856 C CA . LEU C 1 57 ? -17.362 13.787 -24.381 1.00 12.85 57 LEU C CA 1
ATOM 1857 C C . LEU C 1 57 ? -18.791 14.036 -24.836 1.00 14.83 57 LEU C C 1
ATOM 1858 O O . LEU C 1 57 ? -19.746 13.429 -24.350 1.00 15.02 57 LEU C O 1
ATOM 1863 N N . SER C 1 58 ? -18.944 14.920 -25.832 1.00 15.09 58 SER C N 1
ATOM 1864 C CA . SER C 1 58 ? -20.224 15.103 -26.490 1.00 16.34 58 SER C CA 1
ATOM 1865 C C . SER C 1 58 ? -19.946 15.708 -27.857 1.00 16.72 58 SER C C 1
ATOM 1866 O O . SER C 1 58 ? -18.994 16.449 -28.030 1.00 17.79 58 SER C O 1
ATOM 1869 N N . GLN C 1 59 ? -20.774 15.377 -28.848 1.00 18.91 59 GLN C N 1
ATOM 1870 C CA . GLN C 1 59 ? -20.517 15.833 -30.213 1.00 19.43 59 GLN C CA 1
ATOM 1871 C C . GLN C 1 59 ? -20.544 17.343 -30.327 1.00 22.49 59 GLN C C 1
ATOM 1872 O O . GLN C 1 59 ? -19.773 17.908 -31.091 1.00 26.16 59 GLN C O 1
ATOM 1878 N N . ASP C 1 60 ? -21.449 17.976 -29.593 1.00 20.96 60 ASP C N 1
ATOM 1879 C CA . ASP C 1 60 ? -21.628 19.402 -29.733 1.00 25.32 60 ASP C CA 1
ATOM 1880 C C . ASP C 1 60 ? -20.719 20.293 -28.857 1.00 23.31 60 ASP C C 1
ATOM 1881 O O . ASP C 1 60 ? -20.391 21.402 -29.250 1.00 26.05 60 ASP C O 1
ATOM 1886 N N . LYS C 1 61 ? -20.384 19.827 -27.645 1.00 20.14 61 LYS C N 1
ATOM 1887 C CA . LYS C 1 61 ? -19.660 20.632 -26.679 1.00 20.51 61 LYS C CA 1
ATOM 1888 C C . LYS C 1 61 ? -18.250 20.172 -26.391 1.00 17.15 61 LYS C C 1
ATOM 1889 O O . LYS C 1 61 ? -17.364 20.993 -26.166 1.00 18.40 61 LYS C O 1
ATOM 1895 N N . PHE C 1 62 ? -18.032 18.844 -26.314 1.00 16.85 62 PHE C N 1
ATOM 1896 C CA . PHE C 1 62 ? -16.745 18.292 -25.900 1.00 16.40 62 PHE C CA 1
ATOM 1897 C C . PHE C 1 62 ? -16.313 17.161 -26.813 1.00 15.44 62 PHE C C 1
ATOM 1898 O O . PHE C 1 62 ? -16.334 15.998 -26.419 1.00 15.37 62 PHE C O 1
ATOM 1906 N N . PRO C 1 63 ? -15.967 17.440 -28.092 1.00 14.69 63 PRO C N 1
ATOM 1907 C CA . PRO C 1 63 ? -15.789 16.322 -29.028 1.00 15.59 63 PRO C CA 1
ATOM 1908 C C . PRO C 1 63 ? -14.483 15.547 -28.837 1.00 14.93 63 PRO C C 1
ATOM 1909 O O . PRO C 1 63 ? -14.324 14.473 -29.429 1.00 15.52 63 PRO C O 1
ATOM 1913 N N . GLN C 1 64 ? -13.555 16.125 -28.079 1.00 14.23 64 G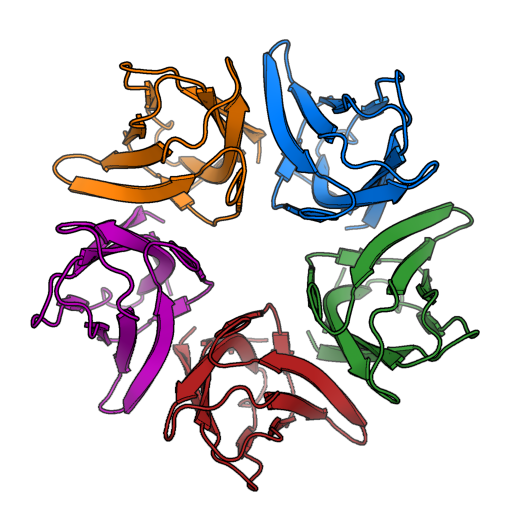LN C N 1
ATOM 1914 C CA . GLN C 1 64 ? -12.297 15.506 -27.778 1.00 13.42 64 GLN C CA 1
ATOM 1915 C C . GLN C 1 64 ? -11.754 16.058 -26.454 1.00 13.12 64 GLN C C 1
ATOM 1916 O O . GLN C 1 64 ? -12.082 17.163 -26.071 1.00 14.94 64 GLN C O 1
ATOM 1922 N N . ILE C 1 65 ? -10.860 15.271 -25.862 1.00 12.50 65 ILE C N 1
ATOM 1923 C CA . ILE C 1 65 ? -10.083 15.631 -24.698 1.00 13.29 65 ILE C CA 1
ATOM 1924 C C . ILE C 1 65 ? -8.614 15.331 -24.950 1.00 13.16 65 ILE C C 1
ATOM 1925 O O . ILE C 1 65 ? -8.308 14.261 -25.521 1.00 14.68 65 ILE C O 1
ATOM 1930 N N . SER C 1 66 ? -7.721 16.224 -24.527 1.00 12.88 66 SER C N 1
ATOM 1931 C CA . SER C 1 66 ? -6.298 15.983 -24.528 1.00 14.12 66 SER C CA 1
ATOM 1932 C C . SER C 1 66 ? -5.848 15.670 -23.109 1.00 15.82 66 SER C C 1
ATOM 1933 O O . SER C 1 66 ? -6.176 16.444 -22.227 1.00 18.38 66 SER C O 1
ATOM 1936 N N . PHE C 1 67 ? -5.075 14.585 -22.976 1.00 17.88 67 PHE C N 1
ATOM 1937 C CA . PHE C 1 67 ? -4.667 13.871 -21.793 1.00 20.96 67 PHE C CA 1
ATOM 1938 C C . PHE C 1 67 ? -3.201 13.679 -21.634 1.00 15.95 67 PHE C C 1
ATOM 1939 O O . PHE C 1 67 ? -2.566 13.575 -22.657 1.00 15.98 67 PHE C O 1
ATOM 1947 N N . ASP C 1 68 ? -2.727 13.482 -20.400 1.00 15.54 68 ASP C N 1
ATOM 1948 C CA . ASP C 1 68 ? -1.422 12.902 -20.117 1.00 14.12 68 ASP C CA 1
ATOM 1949 C C . ASP C 1 68 ? -1.579 11.690 -19.220 1.00 13.26 68 ASP C C 1
ATOM 1950 O O . ASP C 1 68 ? -1.286 11.733 -18.021 1.00 13.87 68 ASP C O 1
ATOM 1955 N N . LEU C 1 69 ? -2.107 10.601 -19.778 1.00 13.46 69 LEU C N 1
ATOM 1956 C CA . LEU C 1 69 ? -2.343 9.365 -19.043 1.00 13.86 69 LEU C CA 1
ATOM 1957 C C . LEU C 1 69 ? -1.284 8.355 -19.321 1.00 13.81 69 LEU C C 1
ATOM 1958 O O . LEU C 1 69 ? -0.868 8.187 -20.475 1.00 15.75 69 LEU C O 1
ATOM 1963 N N . VAL C 1 70 ? -0.896 7.604 -18.300 1.00 14.61 70 VAL C N 1
ATOM 1964 C CA . VAL C 1 70 ? 0.135 6.594 -18.361 1.00 14.49 70 VAL C CA 1
ATOM 1965 C C . VAL C 1 70 ? -0.384 5.327 -17.709 1.00 15.22 70 VAL C C 1
ATOM 1966 O O . VAL C 1 70 ? -0.932 5.339 -16.593 1.00 15.07 70 VAL C O 1
ATOM 1970 N N . PHE C 1 71 ? -0.228 4.212 -18.419 1.00 14.64 71 PHE C N 1
ATOM 1971 C CA . PHE C 1 71 ? -0.607 2.895 -17.955 1.00 14.56 71 PHE C CA 1
ATOM 1972 C C . PHE C 1 71 ? 0.569 1.941 -18.092 1.00 14.77 71 PHE C C 1
ATOM 1973 O O . PHE C 1 71 ? 1.085 1.727 -19.203 1.00 17.55 71 PHE C O 1
ATOM 1981 N N . ASP C 1 72 ? 0.987 1.342 -16.975 1.00 15.63 72 ASP C N 1
ATOM 1982 C CA . ASP C 1 72 ? 2.091 0.402 -16.931 1.00 15.74 72 ASP C CA 1
ATOM 1983 C C . ASP C 1 72 ? 1.601 -1.066 -16.926 1.00 16.98 72 ASP C C 1
ATOM 1984 O O . ASP C 1 72 ? 2.416 -1.982 -17.129 1.00 20.03 72 ASP C O 1
ATOM 1989 N N . LYS C 1 73 ? 0.310 -1.281 -16.647 1.00 16.03 73 LYS C N 1
ATOM 1990 C CA A LYS C 1 73 ? -0.279 -2.612 -16.549 0.25 17.06 73 LYS C CA 1
ATOM 1991 C CA B LYS C 1 73 ? -0.286 -2.619 -16.533 0.75 17.37 73 LYS C CA 1
ATOM 1992 C C . LYS C 1 73 ? -1.585 -2.645 -17.320 1.00 16.92 73 LYS C C 1
ATOM 1993 O O . LYS C 1 73 ? -2.136 -1.618 -17.712 1.00 16.94 73 LYS C O 1
ATOM 2004 N N . GLU C 1 74 ? -2.089 -3.841 -17.526 1.00 17.05 74 GLU C N 1
ATOM 2005 C CA . GLU C 1 74 ? -3.295 -4.040 -18.290 1.00 16.92 74 GLU C CA 1
ATOM 2006 C C . GLU C 1 74 ? -4.423 -3.181 -17.829 1.00 16.63 74 GLU C C 1
ATOM 2007 O O . GLU C 1 74 ? -4.645 -3.026 -16.626 1.00 18.00 74 GLU C O 1
ATOM 2013 N N . PHE C 1 75 ? -5.167 -2.624 -18.778 1.00 14.95 75 PHE C N 1
ATOM 2014 C CA . PHE C 1 75 ? -6.312 -1.812 -18.499 1.00 14.75 75 PHE C CA 1
ATOM 2015 C C . PHE C 1 75 ? -7.388 -2.036 -19.533 1.00 14.04 75 PHE C C 1
ATOM 2016 O O . PHE C 1 75 ? -7.101 -2.557 -20.602 1.00 15.08 75 PHE C O 1
ATOM 2024 N N . GLU C 1 76 ? -8.611 -1.608 -19.249 1.00 14.30 76 GLU C N 1
ATOM 2025 C CA . GLU C 1 76 ? -9.714 -1.667 -20.150 1.00 14.02 76 GLU C CA 1
ATOM 2026 C C . GLU C 1 76 ? -10.388 -0.331 -20.280 1.00 13.27 76 GLU C C 1
ATOM 2027 O O . GLU C 1 76 ? -10.674 0.351 -19.310 1.00 16.01 76 GLU C O 1
ATOM 2033 N N . LEU C 1 77 ? -10.640 0.077 -21.518 1.00 13.16 77 LEU C N 1
ATOM 2034 C CA . LEU C 1 77 ? -11.353 1.293 -21.845 1.00 12.91 77 LEU C CA 1
ATOM 2035 C C . LEU C 1 77 ? -12.758 0.956 -22.230 1.00 13.23 77 LEU C C 1
ATOM 2036 O O . LEU C 1 77 ? -13.035 -0.012 -22.938 1.00 14.99 77 LEU C O 1
ATOM 2041 N N . SER C 1 78 ? -13.705 1.761 -21.803 1.00 14.06 78 SER C N 1
ATOM 2042 C CA . SER C 1 78 ? -15.104 1.636 -22.139 1.00 13.43 78 SER C CA 1
ATOM 2043 C C . SER C 1 78 ? -15.738 3.018 -22.119 1.00 13.20 78 SER C C 1
ATOM 2044 O O . SER C 1 78 ? -15.172 3.953 -21.547 1.00 14.82 78 SER C O 1
ATOM 2047 N N . HIS C 1 79 ? -16.911 3.149 -22.724 1.00 13.02 79 HIS C N 1
ATOM 2048 C CA . HIS C 1 79 ? -17.646 4.373 -22.677 1.00 14.08 79 HIS C CA 1
ATOM 2049 C C . HIS C 1 79 ? -19.120 4.127 -22.760 1.00 14.46 79 HIS C C 1
ATOM 2050 O O . HIS C 1 79 ? -19.568 3.036 -23.185 1.00 15.62 79 HIS C O 1
ATOM 2057 N N . SER C 1 80 ? -19.915 5.139 -22.406 1.00 14.16 80 SER C N 1
ATOM 2058 C CA . SER C 1 80 ? -21.349 5.060 -22.366 1.00 15.62 80 SER C CA 1
ATOM 2059 C C . SER C 1 80 ? -22.096 5.489 -23.635 1.00 17.35 80 SER C C 1
ATOM 2060 O O . SER C 1 80 ? -23.294 5.559 -23.644 1.00 18.48 80 SER C O 1
ATOM 2063 N N . GLY C 1 81 ? -21.339 5.818 -24.674 1.00 16.70 81 GLY C N 1
ATOM 2064 C CA . GLY C 1 81 ? -21.957 6.290 -25.890 1.00 18.25 81 GLY C CA 1
ATOM 2065 C C . GLY C 1 81 ? -22.617 5.192 -26.684 1.00 17.84 81 GLY C C 1
ATOM 2066 O O . GLY C 1 81 ? -22.150 4.047 -26.703 1.00 18.87 81 GLY C O 1
ATOM 2067 N N . THR C 1 82 ? -23.689 5.532 -27.406 1.00 18.24 82 THR C N 1
ATOM 2068 C CA . THR C 1 82 ? -24.265 4.601 -28.349 1.00 19.30 82 THR C CA 1
ATOM 2069 C C . THR C 1 82 ? -24.343 5.108 -29.772 1.00 20.18 82 THR C C 1
ATOM 2070 O O . THR C 1 82 ? -24.701 4.340 -30.667 1.00 21.95 82 THR C O 1
ATOM 2074 N N . LYS C 1 83 ? -23.994 6.370 -29.991 1.00 19.92 83 LYS C N 1
ATOM 2075 C CA . LYS C 1 83 ? -24.080 7.022 -31.307 1.00 20.41 83 LYS C CA 1
ATOM 2076 C C . LYS C 1 83 ? -22.727 7.479 -31.814 1.00 19.07 83 LYS C C 1
ATOM 2077 O O . LYS C 1 83 ? -22.631 8.230 -32.801 1.00 19.92 83 LYS C O 1
ATOM 2083 N N . ALA C 1 84 ? -21.667 6.958 -31.214 1.00 18.57 84 ALA C N 1
ATOM 2084 C CA . ALA C 1 84 ? -20.313 7.223 -31.613 1.00 17.62 84 ALA C CA 1
ATOM 2085 C C . ALA C 1 84 ? -19.396 6.140 -31.103 1.00 16.68 84 ALA C C 1
ATOM 2086 O O . ALA C 1 84 ? -19.652 5.528 -30.050 1.00 17.58 84 ALA C O 1
ATOM 2088 N N . ASN C 1 85 ? -18.255 5.983 -31.764 1.00 15.75 85 ASN C N 1
ATOM 2089 C CA . ASN C 1 85 ? -17.094 5.333 -31.218 1.00 16.40 85 ASN C CA 1
ATOM 2090 C C . ASN C 1 85 ? -16.208 6.384 -30.562 1.00 14.50 85 ASN C C 1
ATOM 2091 O O . ASN C 1 85 ? -16.351 7.584 -30.830 1.00 15.61 85 ASN C O 1
ATOM 2096 N N . VAL C 1 86 ? -15.282 5.931 -29.726 1.00 14.04 86 VAL C N 1
ATOM 2097 C CA . VAL C 1 86 ? -14.277 6.813 -29.198 1.00 13.49 86 VAL C CA 1
ATOM 2098 C C . VAL C 1 86 ? -12.927 6.276 -29.614 1.00 13.66 86 VAL C C 1
ATOM 2099 O O . VAL C 1 86 ? -12.618 5.098 -29.438 1.00 15.29 86 VAL C O 1
ATOM 2103 N N . HIS C 1 87 ? -12.113 7.144 -30.222 1.00 14.46 87 HIS C N 1
ATOM 2104 C CA . HIS C 1 87 ? -10.800 6.809 -30.666 1.00 14.65 87 HIS C CA 1
ATOM 2105 C C . HIS C 1 87 ? -9.777 7.359 -29.710 1.00 14.83 87 HIS C C 1
ATOM 2106 O O . HIS C 1 87 ? -9.739 8.567 -29.472 1.00 15.46 87 HIS C O 1
ATOM 2113 N N . PHE C 1 88 ? -8.994 6.466 -29.109 1.00 16.10 88 PHE C N 1
ATOM 2114 C CA . PHE C 1 88 ? -7.968 6.822 -28.137 1.00 15.96 88 PHE C CA 1
ATOM 2115 C C . PHE C 1 88 ? -6.636 6.688 -28.822 1.00 17.67 88 PHE C C 1
ATOM 2116 O O . PHE C 1 88 ? -6.380 5.679 -29.472 1.00 20.28 88 PHE C O 1
ATOM 2124 N N . ILE C 1 89 ? -5.796 7.717 -28.705 1.00 15.26 89 ILE C N 1
ATOM 2125 C CA . ILE C 1 89 ? -4.538 7.754 -29.384 1.00 15.84 89 ILE C CA 1
ATOM 2126 C C . ILE C 1 89 ? -3.450 8.196 -28.446 1.00 14.49 89 ILE C C 1
ATOM 2127 O O . ILE C 1 89 ? -3.698 8.950 -27.482 1.00 14.74 89 ILE C O 1
ATOM 2132 N N . GLY C 1 90 ? -2.238 7.755 -28.687 1.00 14.37 90 GLY C N 1
ATOM 2133 C CA . GLY C 1 90 ? -1.088 8.108 -27.912 1.00 14.71 90 GLY C CA 1
ATOM 2134 C C . GLY C 1 90 ? 0.098 7.386 -28.399 1.00 14.87 90 GLY C C 1
ATOM 2135 O O . GLY C 1 90 ? 0.327 7.293 -29.613 1.00 16.24 90 GLY C O 1
ATOM 2136 N N . TYR C 1 91 ? 0.870 6.805 -27.508 1.00 15.19 91 TYR C N 1
ATOM 2137 C CA . TYR C 1 91 ? 2.148 6.168 -27.868 1.00 15.64 91 TYR C CA 1
ATOM 2138 C C . TYR C 1 91 ? 2.563 5.188 -26.801 1.00 16.15 91 TYR C C 1
ATOM 2139 O O . TYR C 1 91 ? 2.158 5.323 -25.648 1.00 18.52 91 TYR C O 1
ATOM 2148 N N . LYS C 1 92 ? 3.386 4.228 -27.192 1.00 19.42 92 LYS C N 1
ATOM 2149 C CA . LYS C 1 92 ? 4.096 3.332 -26.288 1.00 19.95 92 LYS C CA 1
ATOM 2150 C C . LYS C 1 92 ? 5.477 3.876 -26.087 1.00 22.60 92 LYS C C 1
ATOM 2151 O O . LYS C 1 92 ? 6.073 4.444 -26.995 1.00 27.06 92 LYS C O 1
ATOM 2157 N N . SER C 1 93 ? 5.980 3.738 -24.865 1.00 25.18 93 SER C N 1
ATOM 2158 C CA . SER C 1 93 ? 7.330 4.116 -24.565 1.00 29.44 93 SER C CA 1
ATOM 2159 C C . SER C 1 93 ? 7.939 3.148 -23.553 1.00 29.27 93 SER C C 1
ATOM 2160 O O . SER C 1 93 ? 7.212 2.440 -22.850 1.00 25.22 93 SER C O 1
ATOM 2163 N N . PRO C 1 94 ? 9.275 3.106 -23.444 1.00 34.25 94 PRO C N 1
ATOM 2164 C CA . PRO C 1 94 ? 9.895 2.284 -22.417 1.00 34.43 94 PRO C CA 1
ATOM 2165 C C . PRO C 1 94 ? 9.499 2.766 -21.017 1.00 32.75 94 PRO C C 1
ATOM 2166 O O . PRO C 1 94 ? 9.159 3.941 -20.848 1.00 36.25 94 PRO C O 1
ATOM 2170 N N . ASN C 1 95 ? 9.494 1.849 -20.054 1.00 31.03 95 ASN C N 1
ATOM 2171 C CA . ASN C 1 95 ? 9.199 2.211 -18.679 1.00 32.89 95 ASN C CA 1
ATOM 2172 C C . ASN C 1 95 ? 10.367 2.124 -17.671 1.00 39.17 95 ASN C C 1
ATOM 2173 O O . ASN C 1 95 ? 11.196 1.256 -17.751 1.00 45.31 95 ASN C O 1
ATOM 2178 N N . MET D 1 1 ? 16.350 18.797 -32.044 1.00 37.42 1 MET D N 1
ATOM 2179 C CA . MET D 1 1 ? 14.920 19.127 -32.338 1.00 34.41 1 MET D CA 1
ATOM 2180 C C . MET D 1 1 ? 14.776 20.197 -33.414 1.00 30.02 1 MET D C 1
ATOM 2181 O O . MET D 1 1 ? 15.562 21.133 -33.466 1.00 30.13 1 MET D O 1
ATOM 2186 N N . GLU D 1 2 ? 13.758 20.057 -34.276 1.00 27.54 2 GLU D N 1
ATOM 2187 C CA . GLU D 1 2 ? 13.552 20.963 -35.402 1.00 28.28 2 GLU D CA 1
ATOM 2188 C C . GLU D 1 2 ? 12.070 21.253 -35.550 1.00 23.95 2 GLU D C 1
ATOM 2189 O O . GLU D 1 2 ? 11.256 20.368 -35.422 1.00 23.52 2 GLU D O 1
ATOM 2195 N N . PHE D 1 3 ? 11.721 22.490 -35.931 1.00 24.04 3 PHE D N 1
ATOM 2196 C CA . PHE D 1 3 ? 10.350 22.846 -36.272 1.00 21.39 3 PHE D CA 1
ATOM 2197 C C . PHE D 1 3 ? 9.855 21.895 -37.408 1.00 21.03 3 PHE D C 1
ATOM 2198 O O . PHE D 1 3 ? 10.586 21.558 -38.319 1.00 25.03 3 PHE D O 1
ATOM 2206 N N . TRP D 1 4 ? 8.579 21.538 -37.348 1.00 20.09 4 TRP D N 1
ATOM 2207 C CA . TRP D 1 4 ? 7.902 20.775 -38.359 1.00 18.89 4 TRP D CA 1
ATOM 2208 C C . TRP D 1 4 ? 6.486 21.308 -38.532 1.00 19.21 4 TRP D C 1
ATOM 2209 O O . TRP D 1 4 ? 5.806 21.600 -37.553 1.00 20.48 4 TRP D O 1
ATOM 2220 N N . GLY D 1 5 ? 6.005 21.366 -39.769 1.00 19.51 5 GLY D N 1
ATOM 2221 C CA . GLY D 1 5 ? 4.612 21.644 -39.995 1.00 20.12 5 GLY D CA 1
ATOM 2222 C C . GLY D 1 5 ? 4.187 21.383 -41.410 1.00 19.32 5 GLY D C 1
ATOM 2223 O O . GLY D 1 5 ? 5.019 21.412 -42.322 1.00 24.44 5 GLY D O 1
ATOM 2224 N N . VAL D 1 6 ? 2.896 21.135 -41.591 1.00 17.64 6 VAL D N 1
ATOM 2225 C CA . VAL D 1 6 ? 2.326 20.859 -42.908 1.00 18.71 6 VAL D CA 1
ATOM 2226 C C . VAL D 1 6 ? 0.906 21.389 -43.004 1.00 18.91 6 VAL D C 1
ATOM 2227 O O . VAL D 1 6 ? 0.168 21.383 -42.031 1.00 20.32 6 VAL D O 1
ATOM 2231 N N . ALA D 1 7 ? 0.541 21.876 -44.184 1.00 19.21 7 ALA D N 1
ATOM 2232 C CA . ALA D 1 7 ? -0.809 22.295 -44.518 1.00 20.65 7 ALA D CA 1
ATOM 2233 C C . ALA D 1 7 ? -1.521 21.169 -45.290 1.00 22.37 7 ALA D C 1
ATOM 2234 O O . ALA D 1 7 ? -1.019 20.707 -46.293 1.00 26.11 7 ALA D O 1
ATOM 2236 N N . VAL D 1 8 ? -2.699 20.768 -44.825 1.00 21.17 8 VAL D N 1
ATOM 2237 C CA . VAL D 1 8 ? -3.469 19.679 -45.404 1.00 21.54 8 VAL D CA 1
ATOM 2238 C C . VAL D 1 8 ? -4.762 20.267 -45.961 1.00 23.46 8 VAL D C 1
ATOM 2239 O O . VAL D 1 8 ? -5.562 20.893 -45.267 1.00 21.20 8 VAL D O 1
ATOM 2243 N N . THR D 1 9 ? -4.946 20.111 -47.272 1.00 26.82 9 THR D N 1
ATOM 2244 C CA . THR D 1 9 ? -6.071 20.712 -47.954 1.00 25.40 9 THR D CA 1
ATOM 2245 C C . THR D 1 9 ? -7.205 19.694 -48.106 1.00 24.22 9 THR D C 1
ATOM 2246 O O . THR D 1 9 ? -7.037 18.481 -47.888 1.00 26.50 9 THR D O 1
ATOM 2250 N N . PRO D 1 10 ? -8.412 20.170 -48.477 1.00 23.98 10 PRO D N 1
ATOM 2251 C CA . PRO D 1 10 ? -9.531 19.280 -48.685 1.00 24.40 10 PRO D CA 1
ATOM 2252 C C . PRO D 1 10 ? -9.185 18.167 -49.678 1.00 24.62 10 PRO D C 1
ATOM 2253 O O . PRO D 1 10 ? -8.516 18.416 -50.676 1.00 27.86 10 PRO D O 1
ATOM 2257 N N . LYS D 1 11 ? -9.712 16.982 -49.385 1.00 24.06 11 LYS D N 1
ATOM 2258 C CA . LYS D 1 11 ? -9.802 15.856 -50.294 1.00 24.78 11 LYS D CA 1
ATOM 2259 C C . LYS D 1 11 ? -8.507 15.067 -50.405 1.00 23.42 11 LYS D C 1
ATOM 2260 O O . LYS D 1 11 ? -8.577 13.894 -50.870 1.00 30.32 11 LYS D O 1
ATOM 2266 N N . ASN D 1 12 ? -7.380 15.620 -49.932 1.00 23.83 12 ASN D N 1
ATOM 2267 C CA . ASN D 1 12 ? -6.081 15.055 -50.183 1.00 26.38 12 ASN D CA 1
ATOM 2268 C C . ASN D 1 12 ? -5.397 14.625 -48.898 1.00 23.15 12 ASN D C 1
ATOM 2269 O O . ASN D 1 12 ? -5.584 15.259 -47.877 1.00 24.91 12 ASN D O 1
ATOM 2274 N N . ALA D 1 13 ? -4.694 13.510 -48.943 1.00 25.39 13 ALA D N 1
ATOM 2275 C CA . ALA D 1 13 ? -3.989 13.056 -47.767 1.00 25.11 13 ALA D CA 1
ATOM 2276 C C . ALA D 1 13 ? -2.551 13.513 -47.920 1.00 24.53 13 ALA D C 1
ATOM 2277 O O . ALA D 1 13 ? -1.983 13.513 -48.996 1.00 26.99 13 ALA D O 1
ATOM 2279 N N . THR D 1 14 ? -1.936 13.890 -46.802 1.00 21.30 14 THR D N 1
ATOM 2280 C CA . THR D 1 14 ? -0.519 14.148 -46.728 1.00 20.92 14 THR D CA 1
ATOM 2281 C C . THR D 1 14 ? 0.232 13.035 -46.015 1.00 19.53 14 THR D C 1
ATOM 2282 O O . THR D 1 14 ? -0.055 12.752 -44.844 1.00 20.68 14 THR D O 1
ATOM 2286 N N . LYS D 1 15 ? 1.167 12.379 -46.719 1.00 21.71 15 LYS D N 1
ATOM 2287 C CA . LYS D 1 15 ? 1.920 11.274 -46.172 1.00 21.95 15 LYS D CA 1
ATOM 2288 C C . LYS D 1 15 ? 3.248 11.815 -45.710 1.00 21.97 15 LYS D C 1
ATOM 2289 O O . LYS D 1 15 ? 4.018 12.366 -46.490 1.00 24.37 15 LYS D O 1
ATOM 2295 N N . VAL D 1 16 ? 3.580 11.548 -44.436 1.00 20.88 16 VAL D N 1
ATOM 2296 C CA . VAL D 1 16 ? 4.750 12.033 -43.764 1.00 22.69 16 VAL D CA 1
ATOM 2297 C C . VAL D 1 16 ? 5.561 10.822 -43.285 1.00 23.02 16 VAL D C 1
ATOM 2298 O O . VAL D 1 16 ? 5.010 9.877 -42.721 1.00 22.81 16 VAL D O 1
ATOM 2302 N N . THR D 1 17 ? 6.861 10.863 -43.564 1.00 27.00 17 THR D N 1
ATOM 2303 C CA . THR D 1 17 ? 7.769 9.772 -43.263 1.00 30.00 17 THR D CA 1
ATOM 2304 C C . THR D 1 17 ? 8.837 10.293 -42.309 1.00 29.14 17 THR D C 1
ATOM 2305 O O . THR D 1 17 ? 9.721 11.040 -42.702 1.00 33.08 17 THR D O 1
ATOM 2309 N N . PRO D 1 18 ? 8.766 9.967 -41.000 1.00 26.41 18 PRO D N 1
ATOM 2310 C CA . PRO D 1 18 ? 9.852 10.303 -40.091 1.00 29.61 18 PRO D CA 1
ATOM 2311 C C . PRO D 1 18 ? 11.182 9.749 -40.598 1.00 34.04 18 PRO D C 1
ATOM 2312 O O . PRO D 1 18 ? 11.206 8.674 -41.144 1.00 33.88 18 PRO D O 1
ATOM 2316 N N . GLU D 1 19 ? 12.250 10.525 -40.411 1.00 39.18 19 GLU D N 1
ATOM 2317 C CA . GLU D 1 19 ? 13.574 10.089 -40.805 1.00 45.01 19 GLU D CA 1
ATOM 2318 C C . GLU D 1 19 ? 13.948 8.886 -39.919 1.00 43.01 19 GLU D C 1
ATOM 2319 O O . GLU D 1 19 ? 13.341 8.661 -38.870 1.00 45.75 19 GLU D O 1
ATOM 2325 N N . GLU D 1 20 ? 14.913 8.088 -40.364 1.00 47.96 20 GLU D N 1
ATOM 2326 C CA . GLU D 1 20 ? 15.335 6.910 -39.617 1.00 49.24 20 GLU D CA 1
ATOM 2327 C C . GLU D 1 20 ? 15.715 7.291 -38.188 1.00 45.94 20 GLU D C 1
ATOM 2328 O O . GLU D 1 20 ? 16.343 8.307 -37.960 1.00 43.77 20 GLU D O 1
ATOM 2334 N N . ASP D 1 21 ? 15.295 6.474 -37.220 1.00 46.52 21 ASP D N 1
ATOM 2335 C CA . ASP D 1 21 ? 15.578 6.712 -35.804 1.00 47.96 21 ASP D CA 1
ATOM 2336 C C . ASP D 1 21 ? 15.109 8.088 -35.279 1.00 41.88 21 ASP D C 1
ATOM 2337 O O . ASP D 1 21 ? 15.709 8.648 -34.353 1.00 40.67 21 ASP D O 1
ATOM 2342 N N . SER D 1 22 ? 14.057 8.631 -35.893 1.00 35.43 22 SER D N 1
ATOM 2343 C CA . SER D 1 22 ? 13.523 9.927 -35.488 1.00 35.43 22 SER D CA 1
ATOM 2344 C C . SER D 1 22 ? 12.027 9.853 -35.397 1.00 27.80 22 SER D C 1
ATOM 2345 O O . SER D 1 22 ? 11.391 8.900 -35.881 1.00 28.92 22 SER D O 1
ATOM 2348 N N . LEU D 1 23 ? 11.466 10.888 -34.785 1.00 25.39 23 LEU D N 1
ATOM 2349 C CA . LEU D 1 23 ? 10.061 10.998 -34.519 1.00 24.83 23 LEU D CA 1
ATOM 2350 C C . LEU D 1 23 ? 9.547 12.302 -35.077 1.00 23.62 23 LEU D C 1
ATOM 2351 O O . LEU D 1 23 ? 10.271 13.288 -35.171 1.00 28.51 23 LEU D O 1
ATOM 2356 N N . VAL D 1 24 ? 8.274 12.298 -35.425 1.00 19.38 24 VAL D N 1
ATOM 2357 C CA . VAL D 1 24 ? 7.531 13.512 -35.649 1.00 20.96 24 VAL D CA 1
ATOM 2358 C C . VAL D 1 24 ? 6.546 13.647 -34.508 1.00 19.12 24 VAL D C 1
ATOM 2359 O O . VAL D 1 24 ? 5.766 12.728 -34.248 1.00 18.73 24 VAL D O 1
ATOM 2363 N N . HIS D 1 25 ? 6.593 14.800 -33.842 1.00 20.25 25 HIS D N 1
ATOM 2364 C CA . HIS D 1 25 ? 5.649 15.177 -32.812 1.00 17.69 25 HIS D CA 1
ATOM 2365 C C . HIS D 1 25 ? 4.694 16.180 -33.375 1.00 17.19 25 HIS D C 1
ATOM 2366 O O . HIS D 1 25 ? 5.107 17.224 -33.866 1.00 22.58 25 HIS D O 1
ATOM 2373 N N . ILE D 1 26 ? 3.404 15.892 -33.352 1.00 15.89 26 ILE D N 1
ATOM 2374 C CA . ILE D 1 26 ? 2.384 16.842 -33.685 1.00 15.50 26 ILE D CA 1
ATOM 2375 C C . ILE D 1 26 ? 1.836 17.458 -32.428 1.00 15.02 26 ILE D C 1
ATOM 2376 O O . ILE D 1 26 ? 1.405 16.744 -31.528 1.00 16.73 26 ILE D O 1
ATOM 2381 N N . SER D 1 27 ? 1.895 18.782 -32.355 1.00 15.39 27 SER D N 1
ATOM 2382 C CA . SER D 1 27 ? 1.482 19.576 -31.198 1.00 16.22 27 SER D CA 1
ATOM 2383 C C . SER D 1 27 ? 0.163 20.280 -31.384 1.00 15.58 27 SER D C 1
ATOM 2384 O O . SER D 1 27 ? -0.535 20.565 -30.418 1.00 15.78 27 SER D O 1
ATOM 2387 N N . GLN D 1 28 ? -0.159 20.716 -32.599 1.00 16.54 28 GLN D N 1
ATOM 2388 C CA . GLN D 1 28 ? -1.362 21.462 -32.821 1.00 16.60 28 GLN D CA 1
ATOM 2389 C C . GLN D 1 28 ? -1.914 21.221 -34.213 1.00 14.68 28 GLN D C 1
ATOM 2390 O O . GLN D 1 28 ? -1.157 21.041 -35.164 1.00 17.20 28 GLN D O 1
ATOM 2396 N N . ALA D 1 29 ? -3.233 21.282 -34.317 1.00 14.89 29 ALA D N 1
ATOM 2397 C CA . ALA D 1 29 ? -3.929 21.394 -35.578 1.00 14.87 29 ALA D CA 1
ATOM 2398 C C . ALA D 1 29 ? -4.847 22.580 -35.507 1.00 14.84 29 ALA D C 1
ATOM 2399 O O . ALA D 1 29 ? -5.633 22.721 -34.562 1.00 16.72 29 ALA D O 1
ATOM 2401 N N . SER D 1 30 ? -4.792 23.444 -36.514 1.00 16.07 30 SER D N 1
ATOM 2402 C CA . SER D 1 30 ? -5.558 24.710 -36.542 1.00 15.89 30 SER D CA 1
ATOM 2403 C C . SER D 1 30 ? -6.233 24.877 -37.897 1.00 15.77 30 SER D C 1
ATOM 2404 O O . SER D 1 30 ? -5.645 24.561 -38.939 1.00 18.78 30 SER D O 1
ATOM 2407 N N . LEU D 1 31 ? -7.475 25.355 -37.896 1.00 16.16 31 LEU D N 1
ATOM 2408 C CA . LEU D 1 31 ? -8.123 25.692 -39.137 1.00 18.58 31 LEU D CA 1
ATOM 2409 C C . LEU D 1 31 ? -7.567 26.931 -39.781 1.00 20.83 31 LEU D C 1
ATOM 2410 O O . LEU D 1 31 ? -7.357 27.930 -39.104 1.00 20.85 31 LEU D O 1
ATOM 2415 N N . ASP D 1 32 ? -7.325 26.831 -41.092 1.00 19.88 32 ASP D N 1
ATOM 2416 C CA . ASP D 1 32 ? -7.009 27.937 -41.966 1.00 21.80 32 ASP D CA 1
ATOM 2417 C C . ASP D 1 32 ? -8.237 28.111 -42.867 1.00 22.59 32 ASP D C 1
ATOM 2418 O O . ASP D 1 32 ? -8.380 27.430 -43.880 1.00 24.27 32 ASP D O 1
ATOM 2423 N N . CYS D 1 33 ? -9.178 28.961 -42.446 1.00 24.18 33 CYS D N 1
ATOM 2424 C CA . CYS D 1 33 ? -10.457 29.020 -43.139 1.00 28.25 33 CYS D CA 1
ATOM 2425 C C . CYS D 1 33 ? -10.353 29.648 -44.510 1.00 29.22 33 CYS D C 1
ATOM 2426 O O . CYS D 1 33 ? -9.551 30.534 -44.734 1.00 33.00 33 CYS D O 1
ATOM 2429 N N . THR D 1 34 ? -11.141 29.108 -45.448 1.00 31.92 34 THR D N 1
ATOM 2430 C CA . THR D 1 34 ? -11.184 29.630 -46.812 1.00 36.52 34 THR D CA 1
ATOM 2431 C C . THR D 1 34 ? -12.517 30.334 -47.050 1.00 34.18 34 THR D C 1
ATOM 2432 O O . THR D 1 34 ? -12.549 31.408 -47.619 1.00 44.54 34 THR D O 1
ATOM 2436 N N . VAL D 1 35 ? -13.621 29.697 -46.670 1.00 36.32 35 VAL D N 1
ATOM 2437 C CA . VAL D 1 35 ? -14.962 30.242 -46.742 1.00 40.98 35 VAL D CA 1
ATOM 2438 C C . VAL D 1 35 ? -15.608 30.084 -45.387 1.00 40.79 35 VAL D C 1
ATOM 2439 O O . VAL D 1 35 ? -15.449 29.063 -44.795 1.00 34.67 35 VAL D O 1
ATOM 2443 N N . LYS D 1 36 ? -16.318 31.103 -44.903 1.00 37.98 36 LYS D N 1
ATOM 2444 C CA . LYS D 1 36 ? -16.996 31.028 -43.623 1.00 39.18 36 LYS D CA 1
ATOM 2445 C C . LYS D 1 36 ? -17.977 29.853 -43.636 1.00 36.32 36 LYS D C 1
ATOM 2446 O O . LYS D 1 36 ? -18.777 29.719 -44.546 1.00 41.51 36 LYS D O 1
ATOM 2452 N N . SER D 1 37 ? -17.876 28.988 -42.621 1.00 34.59 37 SER D N 1
ATOM 2453 C CA . SER D 1 37 ? -18.662 27.759 -42.556 1.00 31.31 37 SER D CA 1
ATOM 2454 C C . SER D 1 37 ? -18.692 27.236 -41.145 1.00 30.05 37 SER D C 1
ATOM 2455 O O . SER D 1 37 ? -17.695 27.307 -40.445 1.00 30.55 37 SER D O 1
ATOM 2458 N N . GLY D 1 38 ? -19.836 26.653 -40.774 1.00 31.43 38 GLY D N 1
ATOM 2459 C CA . GLY D 1 38 ? -19.975 25.895 -39.549 1.00 32.43 38 GLY D CA 1
ATOM 2460 C C . GLY D 1 38 ? -19.701 24.420 -39.702 1.00 28.82 38 GLY D C 1
ATOM 2461 O O . GLY D 1 38 ? -19.966 23.671 -38.771 1.00 30.73 38 GLY D O 1
ATOM 2462 N N . GLU D 1 39 ? -19.130 23.993 -40.834 1.00 28.57 39 GLU D N 1
ATOM 2463 C CA . GLU D 1 39 ? -18.885 22.574 -41.047 1.00 25.93 39 GLU D CA 1
ATOM 2464 C C . GLU D 1 39 ? -18.022 21.974 -39.955 1.00 24.49 39 GLU D C 1
ATOM 2465 O O . GLU D 1 39 ? -17.132 22.628 -39.431 1.00 24.90 39 GLU D O 1
ATOM 2471 N N . SER D 1 40 ? -18.243 20.689 -39.691 1.00 24.86 40 SER D N 1
ATOM 2472 C CA . SER D 1 40 ? -17.346 19.910 -38.864 1.00 22.81 40 SER D CA 1
ATOM 2473 C C . SER D 1 40 ? -16.231 19.366 -39.696 1.00 21.53 40 SER D C 1
ATOM 2474 O O . SER D 1 40 ? -16.470 18.769 -40.750 1.00 27.85 40 SER D O 1
ATOM 2477 N N . VAL D 1 41 ? -14.997 19.602 -39.272 1.00 17.95 41 VAL D N 1
ATOM 2478 C CA . VAL D 1 41 ? -13.792 19.179 -39.971 1.00 17.65 41 VAL D CA 1
ATOM 2479 C C . VAL D 1 41 ? -13.184 18.055 -39.148 1.00 17.40 41 VAL D C 1
ATOM 2480 O O . VAL D 1 41 ? -12.488 18.289 -38.147 1.00 16.93 41 VAL D O 1
ATOM 2484 N N . VAL D 1 42 ? -13.447 16.828 -39.569 1.00 17.35 42 VAL D N 1
ATOM 2485 C CA . VAL D 1 42 ? -12.969 15.669 -38.837 1.00 15.63 42 VAL D CA 1
ATOM 2486 C C . VAL D 1 42 ? -11.569 15.350 -39.266 1.00 15.57 42 VAL D C 1
ATOM 2487 O O . VAL D 1 42 ? -11.321 15.183 -40.474 1.00 16.22 42 VAL D O 1
ATOM 2491 N N . LEU D 1 43 ? -10.630 15.316 -38.340 1.00 15.19 43 LEU D N 1
ATOM 2492 C CA . LEU D 1 43 ? -9.237 15.034 -38.603 1.00 15.50 43 LEU D CA 1
ATOM 2493 C C . LEU D 1 43 ? -8.968 13.564 -38.400 1.00 15.84 43 LEU D C 1
ATOM 2494 O O . LEU D 1 43 ? -9.397 12.973 -37.404 1.00 17.49 43 LEU D O 1
ATOM 2499 N N . SER D 1 44 ? -8.246 12.957 -39.328 1.00 15.41 44 SER D N 1
ATOM 2500 C CA . SER D 1 44 ? -7.842 11.574 -39.218 1.00 16.16 44 SER D CA 1
ATOM 2501 C C . SER D 1 44 ? -6.375 11.363 -39.497 1.00 16.28 44 SER D C 1
ATOM 2502 O O . SER D 1 44 ? -5.750 12.113 -40.258 1.00 17.30 44 SER D O 1
ATOM 2505 N N . VAL D 1 45 ? -5.849 10.303 -38.878 1.00 16.37 45 VAL D N 1
ATOM 2506 C CA . VAL D 1 45 ? -4.522 9.828 -39.182 1.00 17.39 45 VAL D CA 1
ATOM 2507 C C . VAL D 1 45 ? -4.613 8.360 -39.532 1.00 18.03 45 VAL D C 1
ATOM 2508 O O . VAL D 1 45 ? -5.382 7.611 -38.924 1.00 18.11 45 VAL D O 1
ATOM 2512 N N . THR D 1 46 ? -3.850 7.956 -40.546 1.00 18.44 46 THR D N 1
ATOM 2513 C CA . THR D 1 46 ? -3.747 6.553 -40.926 1.00 20.42 46 THR D CA 1
ATOM 2514 C C . THR D 1 46 ? -2.315 6.116 -40.660 1.00 20.25 46 THR D C 1
ATOM 2515 O O . THR D 1 46 ? -1.354 6.772 -41.111 1.00 21.14 46 THR D O 1
ATOM 2519 N N . VAL D 1 47 ? -2.164 5.030 -39.897 1.00 20.21 47 VAL D N 1
ATOM 2520 C CA . VAL D 1 47 ? -0.871 4.459 -39.561 1.00 23.30 47 VAL D CA 1
ATOM 2521 C C . VAL D 1 47 ? -1.012 2.960 -39.710 1.00 28.94 47 VAL D C 1
ATOM 2522 O O . VAL D 1 47 ? -1.879 2.311 -39.112 1.00 28.96 47 VAL D O 1
ATOM 2526 N N . GLY D 1 48 ? -0.207 2.384 -40.605 1.00 32.41 48 GLY D N 1
ATOM 2527 C CA . GLY D 1 48 ? -0.295 0.960 -40.883 1.00 35.96 48 GLY D CA 1
ATOM 2528 C C . GLY D 1 48 ? -1.658 0.756 -41.518 1.00 38.26 48 GLY D C 1
ATOM 2529 O O . GLY D 1 48 ? -2.052 1.504 -42.410 1.00 45.89 48 GLY D O 1
ATOM 2530 N N . GLY D 1 49 ? -2.416 -0.225 -41.029 1.00 38.22 49 GLY D N 1
ATOM 2531 C CA . GLY D 1 49 ? -3.741 -0.479 -41.571 1.00 43.58 49 GLY D CA 1
ATOM 2532 C C . GLY D 1 49 ? -4.830 0.552 -41.155 1.00 39.51 49 GLY D C 1
ATOM 2533 O O . GLY D 1 49 ? -5.872 0.638 -41.773 1.00 51.13 49 GLY D O 1
ATOM 2534 N N . ALA D 1 50 ? -4.529 1.352 -40.138 1.00 30.39 50 ALA D N 1
ATOM 2535 C CA . ALA D 1 50 ? -5.566 1.801 -39.245 1.00 27.18 50 ALA D CA 1
ATOM 2536 C C . ALA D 1 50 ? -5.782 3.283 -39.386 1.00 21.40 50 ALA D C 1
ATOM 2537 O O . ALA D 1 50 ? -4.846 4.034 -39.284 1.00 24.85 50 ALA D O 1
ATOM 2539 N N . LYS D 1 51 ? -7.055 3.677 -39.534 1.00 21.23 51 LYS D N 1
ATOM 2540 C CA . LYS D 1 51 ? -7.445 5.078 -39.628 1.00 20.59 51 LYS D CA 1
ATOM 2541 C C . LYS D 1 51 ? -8.207 5.421 -38.356 1.00 19.92 51 LYS D C 1
ATOM 2542 O O . LYS D 1 51 ? -9.221 4.794 -38.003 1.00 20.71 51 LYS D O 1
ATOM 2548 N N . LEU D 1 52 ? -7.731 6.458 -37.678 1.00 18.06 52 LEU D N 1
ATOM 2549 C CA . LEU D 1 52 ? -8.289 6.912 -36.399 1.00 17.28 52 LEU D CA 1
ATOM 2550 C C . LEU D 1 52 ? -8.579 8.394 -36.475 1.00 15.75 52 LEU D C 1
ATOM 2551 O O . LEU D 1 52 ? -7.821 9.168 -37.059 1.00 17.61 52 LEU D O 1
ATOM 2556 N N . VAL D 1 53 ? -9.700 8.777 -35.873 1.00 15.61 53 VAL D N 1
ATOM 2557 C CA . VAL D 1 53 ? -10.049 10.167 -35.674 1.00 15.91 53 VAL D CA 1
ATOM 2558 C C . VAL D 1 53 ? -9.195 10.778 -34.601 1.00 16.52 53 VAL D C 1
ATOM 2559 O O . VAL D 1 53 ? -9.114 10.205 -33.518 1.00 17.62 53 VAL D O 1
ATOM 2563 N N . ILE D 1 54 ? -8.583 11.921 -34.890 1.00 15.84 54 ILE D N 1
ATOM 2564 C CA . ILE D 1 54 ? -7.738 12.635 -33.964 1.00 16.03 54 ILE D CA 1
ATOM 2565 C C . ILE D 1 54 ? -8.347 13.965 -33.512 1.00 17.04 54 ILE D C 1
ATOM 2566 O O . ILE D 1 54 ? -7.696 14.710 -32.776 1.00 23.03 54 ILE D O 1
ATOM 2571 N N . GLY D 1 55 ? -9.598 14.232 -33.879 1.00 15.67 55 GLY D N 1
ATOM 2572 C CA . GLY D 1 55 ? -10.324 15.387 -33.418 1.00 15.21 55 GLY D CA 1
ATOM 2573 C C . GLY D 1 55 ? -11.239 15.953 -34.442 1.00 15.17 55 GLY D C 1
ATOM 2574 O O . GLY D 1 55 ? -11.168 15.589 -35.640 1.00 16.81 55 GLY D O 1
ATOM 2575 N N . THR D 1 56 ? -12.142 16.828 -34.004 1.00 15.71 56 THR D N 1
ATOM 2576 C CA . THR D 1 56 ? -13.055 17.530 -34.860 1.00 15.50 56 THR D CA 1
ATOM 2577 C C . THR D 1 56 ? -12.896 19.018 -34.623 1.00 15.39 56 THR D C 1
ATOM 2578 O O . THR D 1 56 ? -13.017 19.508 -33.501 1.00 18.46 56 THR D O 1
ATOM 2582 N N . LEU D 1 57 ? -12.604 19.751 -35.678 1.00 15.58 57 LEU D N 1
ATOM 2583 C CA . LEU D 1 57 ? -12.492 21.187 -35.672 1.00 15.67 57 LEU D CA 1
ATOM 2584 C C . LEU D 1 57 ? -13.737 21.826 -36.254 1.00 16.42 57 LEU D C 1
ATOM 2585 O O . LEU D 1 57 ? -14.477 21.222 -37.042 1.00 17.17 57 LEU D O 1
ATOM 2590 N N . SER D 1 58 ? -13.935 23.107 -35.924 1.00 16.92 58 SER D N 1
ATOM 2591 C CA . SER D 1 58 ? -14.946 23.916 -36.617 1.00 18.13 58 SER D CA 1
ATOM 2592 C C . SER D 1 58 ? -14.544 25.380 -36.448 1.00 19.64 58 SER D C 1
ATOM 2593 O O . SER D 1 58 ? -13.921 25.745 -35.458 1.00 20.18 58 SER D O 1
ATOM 2596 N N . GLN D 1 59 ? -14.896 26.208 -37.436 1.00 21.10 59 GLN D N 1
ATOM 2597 C CA . GLN D 1 59 ? -14.455 27.586 -37.446 1.00 22.88 59 GLN D CA 1
ATOM 2598 C C . GLN D 1 59 ? -14.979 28.362 -36.246 1.00 23.65 59 GLN D C 1
ATOM 2599 O O . GLN D 1 59 ? -14.280 29.210 -35.711 1.00 28.29 59 GLN D O 1
ATOM 2605 N N . ASP D 1 60 ? -16.213 28.071 -35.849 1.00 24.47 60 ASP D N 1
ATOM 2606 C CA . ASP D 1 60 ? -16.846 28.838 -34.811 1.00 25.95 60 ASP D CA 1
ATOM 2607 C C . ASP D 1 60 ? -16.640 28.340 -33.379 1.00 23.96 60 ASP D C 1
ATOM 2608 O O . ASP D 1 60 ? -16.647 29.123 -32.449 1.00 27.93 60 ASP D O 1
ATOM 2613 N N . LYS D 1 61 ? -16.509 27.023 -33.201 1.00 22.74 61 LYS D N 1
ATOM 2614 C CA . LYS D 1 61 ? -16.512 26.409 -31.870 1.00 22.52 61 LYS D CA 1
ATOM 2615 C C . LYS D 1 61 ? -15.161 25.795 -31.500 1.00 19.28 61 LYS D C 1
ATOM 2616 O O . LYS D 1 61 ? -14.778 25.844 -30.338 1.00 19.52 61 LYS D O 1
ATOM 2622 N N . PHE D 1 62 ? -14.469 25.158 -32.457 1.00 18.60 62 PHE D N 1
ATOM 2623 C CA . PHE D 1 62 ? -13.266 24.403 -32.178 1.00 17.08 62 PHE D CA 1
ATOM 2624 C C . PHE D 1 62 ? -12.186 24.685 -33.215 1.00 15.86 62 PHE D C 1
ATOM 2625 O O . PHE D 1 62 ? -11.861 23.833 -34.042 1.00 16.65 62 PHE D O 1
ATOM 2633 N N . PRO D 1 63 ? -11.637 25.915 -33.249 1.00 16.41 63 PRO D N 1
ATOM 2634 C CA . PRO D 1 63 ? -10.786 26.273 -34.375 1.00 16.67 63 PRO D CA 1
ATOM 2635 C C . PRO D 1 63 ? -9.378 25.676 -34.324 1.00 16.42 63 PRO D C 1
ATOM 2636 O O . PRO D 1 63 ? -8.658 25.761 -35.311 1.00 17.15 63 PRO D O 1
ATOM 2640 N N . GLN D 1 64 ? -9.002 25.104 -33.174 1.00 15.57 64 GLN D N 1
ATOM 2641 C CA . GLN D 1 64 ? -7.738 24.443 -33.033 1.00 14.47 64 GLN D CA 1
ATOM 2642 C C . GLN D 1 64 ? -7.811 23.416 -31.897 1.00 14.06 64 GLN D C 1
ATOM 2643 O O . GLN D 1 64 ? -8.658 23.548 -31.025 1.00 16.68 64 GLN D O 1
ATOM 2649 N N . ILE D 1 65 ? -6.889 22.464 -31.939 1.00 13.84 65 ILE D N 1
ATOM 2650 C CA . ILE D 1 65 ? -6.655 21.460 -30.888 1.00 13.88 65 ILE D CA 1
ATOM 2651 C C . ILE D 1 65 ? -5.165 21.409 -30.624 1.00 14.42 65 ILE D C 1
ATOM 2652 O O . ILE D 1 65 ? -4.354 21.425 -31.521 1.00 14.67 65 ILE D O 1
ATOM 2657 N N . SER D 1 66 ? -4.804 21.284 -29.334 1.00 13.84 66 SER D N 1
ATOM 2658 C CA . SER D 1 66 ? -3.461 21.019 -28.890 1.00 14.66 66 SER D CA 1
ATOM 2659 C C . SER D 1 66 ? -3.377 19.552 -28.490 1.00 16.53 66 SER D C 1
ATOM 2660 O O . SER D 1 66 ? -4.217 19.096 -27.710 1.00 19.45 66 SER D O 1
ATOM 2663 N N . PHE D 1 67 ? -2.321 18.896 -29.007 1.00 17.84 67 PHE D N 1
ATOM 2664 C CA . PHE D 1 67 ? -1.994 17.484 -29.020 1.00 21.36 67 PHE D CA 1
ATOM 2665 C C . PHE D 1 67 ? -0.691 17.148 -28.477 1.00 16.35 67 PHE D C 1
ATOM 2666 O O . PHE D 1 67 ? 0.202 17.967 -28.570 1.00 16.69 67 PHE D O 1
ATOM 2674 N N . ASP D 1 68 ? -0.531 15.892 -28.024 1.00 17.10 68 ASP D N 1
ATOM 2675 C CA . ASP D 1 68 ? 0.785 15.280 -27.769 1.00 16.57 68 ASP D CA 1
ATOM 2676 C C . ASP D 1 68 ? 0.846 13.985 -28.539 1.00 16.53 68 ASP D C 1
ATOM 2677 O O . ASP D 1 68 ? 0.670 12.891 -27.964 1.00 17.78 68 ASP D O 1
ATOM 2682 N N . LEU D 1 69 ? 1.001 14.075 -29.866 1.00 16.03 69 LEU D N 1
ATOM 2683 C CA . LEU D 1 69 ? 1.085 12.912 -30.729 1.00 17.07 69 LEU D CA 1
ATOM 2684 C C . LEU D 1 69 ? 2.489 12.691 -31.174 1.00 16.85 69 LEU D C 1
ATOM 2685 O O . LEU D 1 69 ? 3.212 13.643 -31.521 1.00 18.64 69 LEU D O 1
ATOM 2690 N N . VAL D 1 70 ? 2.871 11.419 -31.275 1.00 18.11 70 VAL D N 1
ATOM 2691 C CA . VAL D 1 70 ? 4.208 10.988 -31.651 1.00 19.22 70 VAL D CA 1
ATOM 2692 C C . VAL D 1 70 ? 4.090 9.895 -32.706 1.00 19.50 70 VAL D C 1
ATOM 2693 O O . VAL D 1 70 ? 3.313 8.970 -32.578 1.00 19.53 70 VAL D O 1
ATOM 2697 N N . PHE D 1 71 ? 4.895 10.025 -33.774 1.00 19.28 71 PHE D N 1
ATOM 2698 C CA . PHE D 1 71 ? 4.937 9.082 -34.876 1.00 19.24 71 PHE D CA 1
ATOM 2699 C C . PHE D 1 71 ? 6.368 8.700 -35.122 1.00 19.93 71 PHE D C 1
ATOM 2700 O O . PHE D 1 71 ? 7.219 9.554 -35.386 1.00 22.39 71 PHE D O 1
ATOM 2708 N N . ASP D 1 72 ? 6.608 7.380 -35.153 1.00 21.47 72 ASP D N 1
ATOM 2709 C CA . ASP D 1 72 ? 7.912 6.792 -35.420 1.00 22.77 72 ASP D CA 1
ATOM 2710 C C . ASP D 1 72 ? 8.021 6.237 -36.858 1.00 23.77 72 ASP D C 1
ATOM 2711 O O . ASP D 1 72 ? 9.116 5.919 -37.310 1.00 24.91 72 ASP D O 1
ATOM 2716 N N . LYS D 1 73 ? 6.882 6.039 -37.519 1.00 21.93 73 LYS D N 1
ATOM 2717 C CA . LYS D 1 73 ? 6.802 5.443 -38.852 1.00 23.33 73 LYS D CA 1
ATOM 2718 C C . LYS D 1 73 ? 5.867 6.279 -39.701 1.00 22.78 73 LYS D C 1
ATOM 2719 O O . LYS D 1 73 ? 5.169 7.167 -39.229 1.00 22.95 73 LYS D O 1
ATOM 2725 N N . GLU D 1 74 ? 5.837 5.984 -41.004 1.00 23.48 74 GLU D N 1
ATOM 2726 C CA . GLU D 1 74 ? 5.003 6.691 -41.910 1.00 24.93 74 GLU D CA 1
ATOM 2727 C C . GLU D 1 74 ? 3.558 6.799 -41.428 1.00 23.05 74 GLU D C 1
ATOM 2728 O O . GLU D 1 74 ? 2.962 5.852 -40.905 1.00 25.44 74 GLU D O 1
ATOM 2734 N N . PHE D 1 75 ? 2.985 7.975 -41.648 1.00 21.24 75 PHE D N 1
ATOM 2735 C CA . PHE D 1 75 ? 1.609 8.240 -41.304 1.00 20.56 75 PHE D CA 1
ATOM 2736 C C . PHE D 1 75 ? 1.015 9.173 -42.341 1.00 18.99 75 PHE D C 1
ATOM 2737 O O . PHE D 1 75 ? 1.744 9.889 -43.036 1.00 22.22 75 PHE D O 1
ATOM 2745 N N . GLU D 1 76 ? -0.313 9.189 -42.407 1.00 19.02 76 GLU D N 1
ATOM 2746 C CA . GLU D 1 76 ? -1.034 10.011 -43.368 1.00 21.25 76 GLU D CA 1
ATOM 2747 C C . GLU D 1 76 ? -2.102 10.817 -42.681 1.00 19.14 76 GLU D C 1
ATOM 2748 O O . GLU D 1 76 ? -2.931 10.268 -41.962 1.00 20.37 76 GLU D O 1
ATOM 2754 N N . LEU D 1 77 ? -2.066 12.128 -42.875 1.00 18.17 77 LEU D N 1
ATOM 2755 C CA . LEU D 1 77 ? -3.049 13.049 -42.324 1.00 18.61 77 LEU D CA 1
ATOM 2756 C C . LEU D 1 77 ? -4.054 13.440 -43.373 1.00 18.61 77 LEU D C 1
ATOM 2757 O O . LEU D 1 77 ? -3.700 13.688 -44.527 1.00 19.69 77 LEU D O 1
ATOM 2762 N N . SER D 1 78 ? -5.322 13.490 -43.009 1.00 17.80 78 SER D N 1
ATOM 2763 C CA . SER D 1 78 ? -6.395 13.895 -43.878 1.00 18.88 78 SER D CA 1
ATOM 2764 C C . SER D 1 78 ? -7.493 14.497 -43.024 1.00 16.93 78 SER D C 1
ATOM 2765 O O . SER D 1 78 ? -7.535 14.317 -41.800 1.00 18.12 78 SER D O 1
ATOM 2768 N N . HIS D 1 79 ? -8.445 15.164 -43.650 1.00 16.45 79 HIS D N 1
ATOM 2769 C CA . HIS D 1 79 ? -9.590 15.686 -42.949 1.00 16.23 79 HIS D CA 1
ATOM 2770 C C . HIS D 1 79 ? -10.766 15.799 -43.875 1.00 17.50 79 HIS D C 1
ATOM 2771 O O . HIS D 1 79 ? -10.624 15.748 -45.099 1.00 19.70 79 HIS D O 1
ATOM 2778 N N . SER D 1 80 ? -11.952 15.949 -43.309 1.00 17.85 80 SER D N 1
ATOM 2779 C CA . SER D 1 80 ? -13.206 15.984 -44.020 1.00 19.45 80 SER D CA 1
ATOM 2780 C C . SER D 1 80 ? -13.688 17.391 -44.385 1.00 19.55 80 SER D C 1
ATOM 2781 O O . SER D 1 80 ? -14.801 17.548 -44.848 1.00 24.82 80 SER D O 1
ATOM 2784 N N . GLY D 1 81 ? -12.881 18.422 -44.097 1.00 19.83 81 GLY D N 1
ATOM 2785 C CA . GLY D 1 81 ? -13.311 19.766 -44.402 1.00 21.17 81 GLY D CA 1
ATOM 2786 C C . GLY D 1 81 ? -13.263 20.095 -45.872 1.00 20.73 81 GLY D C 1
ATOM 2787 O O . GLY D 1 81 ? -12.427 19.565 -46.611 1.00 25.06 81 GLY D O 1
ATOM 2788 N N . THR D 1 82 ? -14.159 20.970 -46.298 1.00 24.83 82 THR D N 1
ATOM 2789 C CA . THR D 1 82 ? -14.097 21.472 -47.663 1.00 26.79 82 THR D CA 1
ATOM 2790 C C . THR D 1 82 ? -13.990 22.976 -47.764 1.00 26.61 82 THR D C 1
ATOM 2791 O O . THR D 1 82 ? -13.786 23.480 -48.852 1.00 29.22 82 THR D O 1
ATOM 2795 N N . LYS D 1 83 ? -14.125 23.689 -46.642 1.00 25.64 83 LYS D N 1
ATOM 2796 C CA . LYS D 1 83 ? -14.124 25.150 -46.587 1.00 27.51 83 LYS D CA 1
ATOM 2797 C C . LYS D 1 83 ? -12.976 25.689 -45.744 1.00 25.03 83 LYS D C 1
ATOM 2798 O O . LYS D 1 83 ? -12.950 26.887 -45.403 1.00 26.59 83 LYS D O 1
ATOM 2804 N N . ALA D 1 84 ? -11.999 24.826 -45.447 1.00 23.60 84 ALA D N 1
ATOM 2805 C CA . ALA D 1 84 ? -10.809 25.199 -44.720 1.00 23.58 84 ALA D CA 1
ATOM 2806 C C . ALA D 1 84 ? -9.720 24.207 -45.018 1.00 20.78 84 ALA D C 1
ATOM 2807 O O . ALA D 1 84 ? -9.960 23.017 -45.370 1.00 24.48 84 ALA D O 1
ATOM 2809 N N . ASN D 1 85 ? -8.484 24.666 -44.871 1.00 23.33 85 ASN D N 1
ATOM 2810 C CA . ASN D 1 85 ? -7.314 23.819 -44.737 1.00 21.07 85 ASN D CA 1
ATOM 2811 C C . ASN D 1 85 ? -7.052 23.589 -43.258 1.00 18.72 85 ASN D C 1
ATOM 2812 O O . ASN D 1 85 ? -7.575 24.312 -42.407 1.00 19.14 85 ASN D O 1
ATOM 2817 N N . VAL D 1 86 ? -6.262 22.563 -42.963 1.00 17.89 86 VAL D N 1
ATOM 2818 C CA . VAL D 1 86 ? -5.834 22.337 -41.584 1.00 17.50 86 VAL D CA 1
ATOM 2819 C C . VAL D 1 86 ? -4.334 22.377 -41.555 1.00 17.06 86 VAL D C 1
ATOM 2820 O O . VAL D 1 86 ? -3.663 21.703 -42.334 1.00 19.54 86 VAL D O 1
ATOM 2824 N N . HIS D 1 87 ? -3.793 23.215 -40.657 1.00 16.31 87 HIS D N 1
ATOM 2825 C CA . HIS D 1 87 ? -2.376 23.363 -40.526 1.00 17.38 87 HIS D CA 1
ATOM 2826 C C . HIS D 1 87 ? -1.948 22.632 -39.263 1.00 17.52 87 HIS D C 1
ATOM 2827 O O . HIS D 1 87 ? -2.390 22.967 -38.147 1.00 17.57 87 HIS D O 1
ATOM 2834 N N . PHE D 1 88 ? -1.048 21.657 -39.448 1.00 18.08 88 PHE D N 1
ATOM 2835 C CA . PHE D 1 88 ? -0.507 20.855 -38.372 1.00 18.54 88 PHE D CA 1
ATOM 2836 C C . PHE D 1 88 ? 0.908 21.359 -38.093 1.00 20.20 88 PHE D C 1
ATOM 2837 O O . PHE D 1 88 ? 1.680 21.582 -39.015 1.00 22.38 88 PHE D O 1
ATOM 2845 N N . ILE D 1 89 ? 1.235 21.514 -36.806 1.00 18.10 89 ILE D N 1
ATOM 2846 C CA . ILE D 1 89 ? 2.549 21.978 -36.434 1.00 17.74 89 ILE D CA 1
ATOM 2847 C C . ILE D 1 89 ? 3.067 21.136 -35.269 1.00 16.26 89 ILE D C 1
ATOM 2848 O O . ILE D 1 89 ? 2.290 20.605 -34.465 1.00 17.68 89 ILE D O 1
ATOM 2853 N N . GLY D 1 90 ? 4.380 21.020 -35.180 1.00 17.77 90 GLY D N 1
ATOM 2854 C CA . GLY D 1 90 ? 5.038 20.309 -34.140 1.00 18.75 90 GLY D CA 1
ATOM 2855 C C . GLY D 1 90 ? 6.515 20.387 -34.326 1.00 18.81 90 GLY D C 1
ATOM 2856 O O . GLY D 1 90 ? 7.072 21.454 -34.673 1.00 18.54 90 GLY D O 1
ATOM 2857 N N . TYR D 1 91 ? 7.195 19.271 -34.170 1.00 18.81 91 TYR D N 1
ATOM 2858 C CA . TYR D 1 91 ? 8.668 19.222 -34.245 1.00 19.30 91 TYR D CA 1
ATOM 2859 C C . TYR D 1 91 ? 9.150 17.785 -34.497 1.00 19.18 91 TYR D C 1
ATOM 2860 O O . TYR D 1 91 ? 8.419 16.859 -34.246 1.00 20.68 91 TYR D O 1
ATOM 2869 N N . LYS D 1 92 ? 10.349 17.668 -35.064 1.00 23.42 92 LYS D N 1
ATOM 2870 C CA . LYS D 1 92 ? 11.061 16.434 -35.214 1.00 24.24 92 LYS D CA 1
ATOM 2871 C C . LYS D 1 92 ? 12.084 16.329 -34.115 1.00 27.05 92 LYS D C 1
ATOM 2872 O O . LYS D 1 92 ? 12.659 17.338 -33.686 1.00 28.21 92 LYS D O 1
ATOM 2878 N N . SER D 1 93 ? 12.338 15.103 -33.664 1.00 29.70 93 SER D N 1
ATOM 2879 C CA . SER D 1 93 ? 13.371 14.847 -32.668 1.00 34.35 93 SER D CA 1
ATOM 2880 C C . SER D 1 93 ? 13.899 13.427 -32.827 1.00 36.22 93 SER D C 1
ATOM 2881 O O . SER D 1 93 ? 13.271 12.596 -33.457 1.00 32.72 93 SER D O 1
ATOM 2884 N N . PRO D 1 94 ? 15.073 13.088 -32.259 1.00 38.77 94 PRO D N 1
ATOM 2885 C CA . PRO D 1 94 ? 15.541 11.708 -32.284 1.00 39.68 94 PRO D CA 1
ATOM 2886 C C . PRO D 1 94 ? 14.589 10.769 -31.534 1.00 39.99 94 PRO D C 1
ATOM 2887 O O . PRO D 1 94 ? 13.874 11.220 -30.673 1.00 42.10 94 PRO D O 1
ATOM 2891 N N . ASN D 1 95 ? 14.580 9.491 -31.916 1.00 41.48 95 ASN D N 1
ATOM 2892 C CA . ASN D 1 95 ? 14.231 8.347 -31.040 1.00 51.48 95 ASN D CA 1
ATOM 2893 C C . ASN D 1 95 ? 12.785 7.754 -31.149 1.00 54.49 95 ASN D C 1
ATOM 2894 O O . ASN D 1 95 ? 12.551 6.776 -31.872 1.00 50.70 95 ASN D O 1
ATOM 2899 N N . MET E 1 1 ? 17.721 26.594 -19.080 1.00 35.89 1 MET E N 1
ATOM 2900 C CA . MET E 1 1 ? 16.439 27.178 -19.597 1.00 27.64 1 MET E CA 1
ATOM 2901 C C . MET E 1 1 ? 16.181 28.580 -19.044 1.00 24.34 1 MET E C 1
ATOM 2902 O O . MET E 1 1 ? 16.478 28.872 -17.885 1.00 24.53 1 MET E O 1
ATOM 2907 N N . GLU E 1 2 ? 15.644 29.466 -19.889 1.00 20.69 2 GLU E N 1
ATOM 2908 C CA . GLU E 1 2 ? 15.408 30.856 -19.544 1.00 21.66 2 GLU E CA 1
ATOM 2909 C C . GLU E 1 2 ? 14.047 31.292 -20.027 1.00 18.16 2 GLU E C 1
ATOM 2910 O O . GLU E 1 2 ? 13.641 30.945 -21.128 1.00 19.26 2 GLU E O 1
ATOM 2916 N N . PHE E 1 3 ? 13.368 32.146 -19.275 1.00 17.65 3 PHE E N 1
ATOM 2917 C CA . PHE E 1 3 ? 12.143 32.814 -19.691 1.00 16.74 3 PHE E CA 1
ATOM 2918 C C . PHE E 1 3 ? 12.348 33.504 -21.036 1.00 16.85 3 PHE E C 1
ATOM 2919 O O . PHE E 1 3 ? 13.378 34.126 -21.267 1.00 18.28 3 PHE E O 1
ATOM 2927 N N . TRP E 1 4 ? 11.310 33.444 -21.876 1.00 16.85 4 TRP E N 1
ATOM 2928 C CA . TRP E 1 4 ? 11.263 34.182 -23.108 1.00 16.56 4 TRP E CA 1
ATOM 2929 C C . TRP E 1 4 ? 9.830 34.640 -23.316 1.00 14.87 4 TRP E C 1
ATOM 2930 O O . TRP E 1 4 ? 8.867 33.920 -23.064 1.00 15.18 4 TRP E O 1
ATOM 2941 N N . GLY E 1 5 ? 9.655 35.815 -23.924 1.00 16.27 5 GLY E N 1
ATOM 2942 C CA . GLY E 1 5 ? 8.378 36.230 -24.406 1.00 17.13 5 GLY E CA 1
ATOM 2943 C C . GLY E 1 5 ? 8.472 37.432 -25.286 1.00 15.86 5 GLY E C 1
ATOM 2944 O O . GLY E 1 5 ? 9.445 38.192 -25.215 1.00 18.19 5 GLY E O 1
ATOM 2945 N N . VAL E 1 6 ? 7.415 37.661 -26.058 1.00 16.44 6 VAL E N 1
ATOM 2946 C CA . VAL E 1 6 ? 7.321 38.849 -26.941 1.00 16.14 6 VAL E CA 1
ATOM 2947 C C . VAL E 1 6 ? 5.887 39.257 -27.091 1.00 16.54 6 VAL E C 1
ATOM 2948 O O . VAL E 1 6 ? 4.992 38.432 -27.089 1.00 18.20 6 VAL E O 1
ATOM 2952 N N . ALA E 1 7 ? 5.670 40.557 -27.270 1.00 16.58 7 ALA E N 1
ATOM 2953 C CA . ALA E 1 7 ? 4.349 41.121 -27.565 1.00 16.28 7 ALA E CA 1
ATOM 2954 C C . ALA E 1 7 ? 4.357 41.502 -29.066 1.00 18.34 7 ALA E C 1
ATOM 2955 O O . ALA E 1 7 ? 5.215 42.236 -29.498 1.00 20.59 7 ALA E O 1
ATOM 2957 N N . VAL E 1 8 ? 3.359 41.025 -29.789 1.00 17.76 8 VAL E N 1
ATOM 2958 C CA . VAL E 1 8 ? 3.214 41.250 -31.211 1.00 18.36 8 VAL E CA 1
ATOM 2959 C C . VAL E 1 8 ? 2.001 42.129 -31.454 1.00 18.50 8 VAL E C 1
ATOM 2960 O O . VAL E 1 8 ? 0.881 41.792 -31.094 1.00 18.31 8 VAL E O 1
ATOM 2964 N N . THR E 1 9 ? 2.257 43.307 -32.053 1.00 21.61 9 THR E N 1
ATOM 2965 C CA . THR E 1 9 ? 1.217 44.283 -32.236 1.00 22.56 9 THR E CA 1
ATOM 2966 C C . THR E 1 9 ? 0.562 44.157 -33.607 1.00 22.48 9 THR E C 1
ATOM 2967 O O . THR E 1 9 ? 1.087 43.500 -34.491 1.00 22.80 9 THR E O 1
ATOM 2971 N N . PRO E 1 10 ? -0.601 44.801 -33.816 1.00 23.94 10 PRO E N 1
ATOM 2972 C CA . PRO E 1 10 ? -1.212 44.799 -35.140 1.00 22.90 10 PRO E CA 1
ATOM 2973 C C . PRO E 1 10 ? -0.247 45.265 -36.225 1.00 24.24 10 PRO E C 1
ATOM 2974 O O . PRO E 1 10 ? 0.480 46.218 -36.026 1.00 27.31 10 PRO E O 1
ATOM 2978 N N . LYS E 1 11 ? -0.305 44.555 -37.357 1.00 25.88 11 LYS E N 1
ATOM 2979 C CA . LYS E 1 11 ? 0.348 45.018 -38.597 1.00 26.31 11 LYS E CA 1
ATOM 2980 C C . LYS E 1 11 ? 1.866 44.960 -38.551 1.00 28.68 11 LYS E C 1
ATOM 2981 O O . LYS E 1 11 ? 2.511 45.522 -39.380 1.00 33.98 11 LYS E O 1
ATOM 2987 N N . ASN E 1 12 ? 2.416 44.291 -37.540 1.00 26.13 12 ASN E N 1
ATOM 2988 C CA . ASN E 1 12 ? 3.853 44.178 -37.369 1.00 29.37 12 ASN E CA 1
ATOM 2989 C C . ASN E 1 12 ? 4.215 42.741 -37.141 1.00 28.31 12 ASN E C 1
ATOM 2990 O O . ASN E 1 12 ? 3.643 42.060 -36.313 1.00 32.99 12 ASN E O 1
ATOM 2995 N N . ALA E 1 13 ? 5.244 42.285 -37.846 1.00 30.15 13 ALA E N 1
ATOM 2996 C CA . ALA E 1 13 ? 5.783 40.979 -37.667 1.00 31.50 13 ALA E CA 1
ATOM 2997 C C . ALA E 1 13 ? 6.916 41.105 -36.663 1.00 29.41 13 ALA E C 1
ATOM 2998 O O . ALA E 1 13 ? 7.692 42.065 -36.669 1.00 32.46 13 ALA E O 1
ATOM 3000 N N . THR E 1 14 ? 7.047 40.092 -35.813 1.00 25.31 14 THR E N 1
ATOM 3001 C CA . THR E 1 14 ? 8.155 39.946 -34.911 1.00 24.73 14 THR E CA 1
ATOM 3002 C C . THR E 1 14 ? 9.054 38.812 -35.375 1.00 24.12 14 THR E C 1
ATOM 3003 O O . THR E 1 14 ? 8.628 37.660 -35.403 1.00 23.41 14 THR E O 1
ATOM 3007 N N . LYS E 1 15 ? 10.309 39.120 -35.684 1.00 25.91 15 LYS E N 1
ATOM 3008 C CA . LYS E 1 15 ? 11.315 38.149 -36.029 1.00 27.02 15 LYS E CA 1
ATOM 3009 C C . LYS E 1 15 ? 12.016 37.720 -34.758 1.00 28.62 15 LYS E C 1
ATOM 3010 O O . LYS E 1 15 ? 12.415 38.533 -33.929 1.00 31.39 15 LYS E O 1
ATOM 3016 N N . VAL E 1 16 ? 12.197 36.415 -34.641 1.00 26.34 16 VAL E N 1
ATOM 3017 C CA . VAL E 1 16 ? 12.850 35.788 -33.495 1.00 25.23 16 VAL E CA 1
ATOM 3018 C C . VAL E 1 16 ? 13.900 34.852 -34.038 1.00 26.55 16 VAL E C 1
ATOM 3019 O O . VAL E 1 16 ? 13.628 34.028 -34.919 1.00 26.25 16 VAL E O 1
ATOM 3023 N N . THR E 1 17 ? 15.118 34.975 -33.520 1.00 28.72 17 THR E N 1
ATOM 3024 C CA . THR E 1 17 ? 16.270 34.243 -34.018 1.00 28.54 17 THR E CA 1
ATOM 3025 C C . THR E 1 17 ? 16.850 33.456 -32.850 1.00 26.94 17 THR E C 1
ATOM 3026 O O . THR E 1 17 ? 17.472 34.029 -31.950 1.00 33.66 17 THR E O 1
ATOM 3030 N N . PRO E 1 18 ? 16.582 32.139 -32.749 1.00 27.65 18 PRO E N 1
ATOM 3031 C CA . PRO E 1 18 ? 17.195 31.345 -31.693 1.00 28.74 18 PRO E CA 1
ATOM 3032 C C . PRO E 1 18 ? 18.722 31.453 -31.782 1.00 32.76 18 PRO E C 1
ATOM 3033 O O . PRO E 1 18 ? 19.248 31.521 -32.882 1.00 35.56 18 PRO E O 1
ATOM 3037 N N . GLU E 1 19 ? 19.395 31.468 -30.635 1.00 39.45 19 GLU E N 1
ATOM 3038 C CA . GLU E 1 19 ? 20.841 31.470 -30.617 1.00 44.50 19 GLU E CA 1
ATOM 3039 C C . GLU E 1 19 ? 21.332 30.145 -31.203 1.00 40.83 19 GLU E C 1
ATOM 3040 O O . GLU E 1 19 ? 20.582 29.172 -31.262 1.00 38.74 19 GLU E O 1
ATOM 3046 N N . GLU E 1 20 ? 22.576 30.116 -31.677 1.00 45.26 20 GLU E N 1
ATOM 3047 C CA . GLU E 1 20 ? 23.154 28.899 -32.223 1.00 45.74 20 GLU E CA 1
ATOM 3048 C C . GLU E 1 20 ? 23.031 27.748 -31.224 1.00 43.53 20 GLU E C 1
ATOM 3049 O O . GLU E 1 20 ? 23.217 27.936 -30.028 1.00 42.62 20 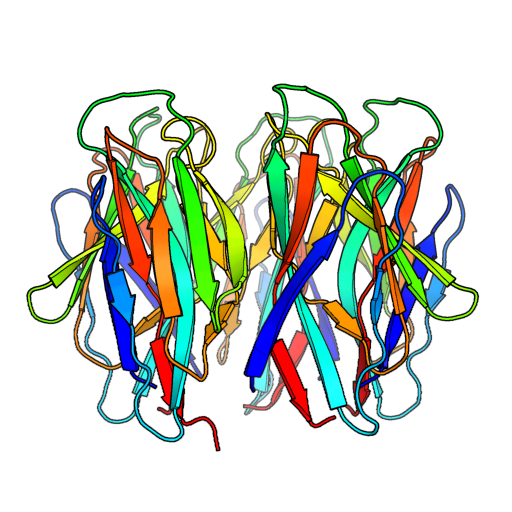GLU E O 1
ATOM 3055 N N . ASP E 1 21 ? 22.678 26.559 -31.714 1.00 44.54 21 ASP E N 1
ATOM 3056 C CA . ASP E 1 21 ? 22.522 25.377 -30.858 1.00 43.86 21 ASP E CA 1
ATOM 3057 C C . ASP E 1 21 ? 21.513 25.548 -29.708 1.00 37.55 21 ASP E C 1
ATOM 3058 O O . ASP E 1 21 ? 21.641 24.921 -28.659 1.00 38.88 21 ASP E O 1
ATOM 3063 N N . SER E 1 22 ? 20.524 26.419 -29.914 1.00 33.80 22 SER E N 1
ATOM 3064 C CA . SER E 1 22 ? 19.470 26.646 -28.940 1.00 33.90 22 SER E CA 1
ATOM 3065 C C . SER E 1 22 ? 18.121 26.627 -29.640 1.00 27.75 22 SER E C 1
ATOM 3066 O O . SER E 1 22 ? 18.034 26.708 -30.862 1.00 31.26 22 SER E O 1
ATOM 3069 N N . LEU E 1 23 ? 17.074 26.555 -28.827 1.00 25.85 23 LEU E N 1
ATOM 3070 C CA . LEU E 1 23 ? 15.717 26.527 -29.283 1.00 24.72 23 LEU E CA 1
ATOM 3071 C C . LEU E 1 23 ? 14.910 27.603 -28.588 1.00 22.83 23 LEU E C 1
ATOM 3072 O O . LEU E 1 23 ? 15.234 28.021 -27.463 1.00 24.55 23 LEU E O 1
ATOM 3077 N N . VAL E 1 24 ? 13.837 28.033 -29.250 1.00 20.31 24 VAL E N 1
ATOM 3078 C CA . VAL E 1 24 ? 12.800 28.797 -28.588 1.00 19.71 24 VAL E CA 1
ATOM 3079 C C . VAL E 1 24 ? 11.558 27.913 -28.520 1.00 18.48 24 VAL E C 1
ATOM 3080 O O . VAL E 1 24 ? 11.103 27.403 -29.549 1.00 19.28 24 VAL E O 1
ATOM 3084 N N . HIS E 1 25 ? 11.025 27.705 -27.325 1.00 17.25 25 HIS E N 1
ATOM 3085 C CA . HIS E 1 25 ? 9.777 27.044 -27.099 1.00 16.83 25 HIS E CA 1
ATOM 3086 C C . HIS E 1 25 ? 8.690 28.065 -26.823 1.00 16.35 25 HIS E C 1
ATOM 3087 O O . HIS E 1 25 ? 8.813 28.912 -25.918 1.00 19.83 25 HIS E O 1
ATOM 3094 N N . ILE E 1 26 ? 7.615 28.016 -27.599 1.00 15.29 26 ILE E N 1
ATOM 3095 C CA . ILE E 1 26 ? 6.454 28.866 -27.355 1.00 14.85 26 ILE E CA 1
ATOM 3096 C C . ILE E 1 26 ? 5.393 28.009 -26.662 1.00 15.33 26 ILE E C 1
ATOM 3097 O O . ILE E 1 26 ? 5.015 26.965 -27.146 1.00 16.16 26 ILE E O 1
ATOM 3102 N N . SER E 1 27 ? 4.960 28.446 -25.491 1.00 14.69 27 SER E N 1
ATOM 3103 C CA . SER E 1 27 ? 4.002 27.756 -24.645 1.00 14.33 27 SER E CA 1
ATOM 3104 C C . SER E 1 27 ? 2.597 28.327 -24.680 1.00 14.25 27 SER E C 1
ATOM 3105 O O . SER E 1 27 ? 1.619 27.622 -24.453 1.00 15.86 27 SER E O 1
ATOM 3108 N N . GLN E 1 28 ? 2.472 29.647 -24.877 1.00 15.24 28 GLN E N 1
ATOM 3109 C CA . GLN E 1 28 ? 1.178 30.259 -24.832 1.00 15.50 28 GLN E CA 1
ATOM 3110 C C . GLN E 1 28 ? 1.148 31.510 -25.700 1.00 14.44 28 GLN E C 1
ATOM 3111 O O . GLN E 1 28 ? 2.130 32.219 -25.810 1.00 16.42 28 GLN E O 1
ATOM 3117 N N . ALA E 1 29 ? -0.042 31.748 -26.258 1.00 14.18 29 ALA E N 1
ATOM 3118 C CA . ALA E 1 29 ? -0.380 33.018 -26.883 1.00 14.41 29 ALA E CA 1
ATOM 3119 C C . ALA E 1 29 ? -1.648 33.521 -26.229 1.00 15.15 29 ALA E C 1
ATOM 3120 O O . ALA E 1 29 ? -2.645 32.814 -26.164 1.00 15.74 29 ALA E O 1
ATOM 3122 N N . SER E 1 30 ? -1.621 34.779 -25.792 1.00 15.15 30 SER E N 1
ATOM 3123 C CA . SER E 1 30 ? -2.766 35.392 -25.137 1.00 15.80 30 SER E CA 1
ATOM 3124 C C . SER E 1 30 ? -3.094 36.744 -25.731 1.00 15.15 30 SER E C 1
ATOM 3125 O O . SER E 1 30 ? -2.177 37.528 -26.018 1.00 17.57 30 SER E O 1
ATOM 3128 N N . LEU E 1 31 ? -4.366 37.052 -25.794 1.00 16.20 31 LEU E N 1
ATOM 3129 C CA . LEU E 1 31 ? -4.769 38.384 -26.217 1.00 17.94 31 LEU E CA 1
ATOM 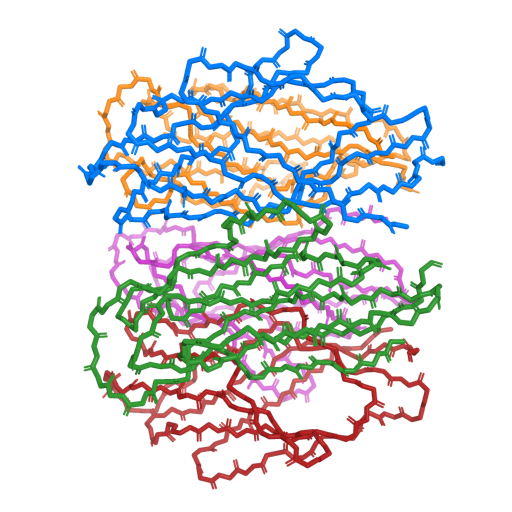3130 C C . LEU E 1 31 ? -4.543 39.432 -25.167 1.00 19.48 31 LEU E C 1
ATOM 3131 O O . LEU E 1 31 ? -4.877 39.201 -24.012 1.00 20.74 31 LEU E O 1
ATOM 3136 N N . ASP E 1 32 ? -3.991 40.571 -25.604 1.00 22.32 32 ASP E N 1
ATOM 3137 C CA . ASP E 1 32 ? -3.829 41.789 -24.767 1.00 23.22 32 ASP E CA 1
ATOM 3138 C C . ASP E 1 32 ? -4.710 42.813 -25.468 1.00 24.61 32 ASP E C 1
ATOM 3139 O O . ASP E 1 32 ? -4.300 43.508 -26.416 1.00 23.40 32 ASP E O 1
ATOM 3144 N N . CYS E 1 33 ? -5.969 42.893 -25.047 1.00 27.94 33 CYS E N 1
ATOM 3145 C CA . CYS E 1 33 ? -6.939 43.682 -25.793 1.00 30.57 33 CYS E CA 1
ATOM 3146 C C . CYS E 1 33 ? -6.678 45.174 -25.669 1.00 30.08 33 CYS E C 1
ATOM 3147 O O . CYS E 1 33 ? -6.217 45.678 -24.656 1.00 28.64 33 CYS E O 1
ATOM 3150 N N . THR E 1 34 ? -6.954 45.881 -26.752 1.00 30.49 34 THR E N 1
ATOM 3151 C CA . THR E 1 34 ? -6.782 47.324 -26.808 1.00 33.36 34 THR E CA 1
ATOM 3152 C C . THR E 1 34 ? -8.145 48.014 -26.880 1.00 33.18 34 THR E C 1
ATOM 3153 O O . THR E 1 34 ? -8.396 48.989 -26.204 1.00 39.50 34 THR E O 1
ATOM 3157 N N . VAL E 1 35 ? -9.023 47.501 -27.739 1.00 34.08 35 VAL E N 1
ATOM 3158 C CA . VAL E 1 35 ? -10.389 47.959 -27.911 1.00 37.61 35 VAL E CA 1
ATOM 3159 C C . VAL E 1 35 ? -11.273 46.711 -27.855 1.00 35.36 35 VAL E C 1
ATOM 3160 O O . VAL E 1 35 ? -10.914 45.683 -28.392 1.00 36.71 35 VAL E O 1
ATOM 3164 N N . LYS E 1 36 ? -12.423 46.799 -27.191 1.00 38.14 36 LYS E N 1
ATOM 3165 C CA . LYS E 1 36 ? -13.323 45.654 -27.101 1.00 39.48 36 LYS E CA 1
ATOM 3166 C C . LYS E 1 36 ? -13.764 45.274 -28.521 1.00 38.24 36 LYS E C 1
ATOM 3167 O O . LYS E 1 36 ? -14.209 46.129 -29.275 1.00 43.97 36 LYS E O 1
ATOM 3173 N N . SER E 1 37 ? -13.656 43.997 -28.874 1.00 35.56 37 SER E N 1
ATOM 3174 C CA . SER E 1 37 ? -13.944 43.521 -30.216 1.00 36.33 37 SER E CA 1
ATOM 3175 C C . SER E 1 37 ? -14.180 42.033 -30.234 1.00 32.97 37 SER E C 1
ATOM 3176 O O . SER E 1 37 ? -13.497 41.286 -29.535 1.00 34.80 37 SER E O 1
ATOM 3179 N N . GLY E 1 38 ? -15.105 41.614 -31.103 1.00 34.24 38 GLY E N 1
ATOM 3180 C CA . GLY E 1 38 ? -15.334 40.237 -31.436 1.00 33.60 38 GLY E CA 1
ATOM 3181 C C . GLY E 1 38 ? -14.494 39.702 -32.583 1.00 29.22 38 GLY E C 1
ATOM 3182 O O . GLY E 1 38 ? -14.731 38.580 -33.047 1.00 34.96 38 GLY E O 1
ATOM 3183 N N . GLU E 1 39 ? -13.509 40.478 -33.054 1.00 31.19 39 GLU E N 1
ATOM 3184 C CA . GLU E 1 39 ? -12.725 40.075 -34.211 1.00 28.77 39 GLU E CA 1
ATOM 3185 C C . GLU E 1 39 ? -12.035 38.742 -33.953 1.00 24.89 39 GLU E C 1
ATOM 3186 O O . GLU E 1 39 ? -11.632 38.408 -32.829 1.00 27.84 39 GLU E O 1
ATOM 3192 N N . SER E 1 40 ? -11.846 37.973 -35.028 1.00 27.32 40 SER E N 1
ATOM 3193 C CA . SER E 1 40 ? -11.026 36.786 -35.009 1.00 26.29 40 SER E CA 1
ATOM 3194 C C . SER E 1 40 ? -9.593 37.218 -35.273 1.00 27.70 40 SER E C 1
ATOM 3195 O O . SER E 1 40 ? -9.306 37.908 -36.225 1.00 30.99 40 SER E O 1
ATOM 3198 N N . VAL E 1 41 ? -8.684 36.800 -34.405 1.00 21.05 41 VAL E N 1
ATOM 3199 C CA . VAL E 1 41 ? -7.281 37.158 -34.472 1.00 20.25 41 VAL E CA 1
ATOM 3200 C C . VAL E 1 41 ? -6.518 35.905 -34.866 1.00 20.41 41 VAL E C 1
ATOM 3201 O O . VAL E 1 41 ? -6.288 35.021 -34.064 1.00 20.11 41 VAL E O 1
ATOM 3205 N N . VAL E 1 42 ? -6.211 35.806 -36.157 1.00 19.82 42 VAL E N 1
ATOM 3206 C CA . VAL E 1 42 ? -5.530 34.632 -36.672 1.00 17.51 42 VAL E CA 1
ATOM 3207 C C . VAL E 1 42 ? -4.049 34.786 -36.466 1.00 17.32 42 VAL E C 1
ATOM 3208 O O . VAL E 1 42 ? -3.462 35.794 -36.871 1.00 20.15 42 VAL E O 1
ATOM 3212 N N . LEU E 1 43 ? -3.444 33.812 -35.782 1.00 17.25 43 LEU E N 1
ATOM 3213 C CA . LEU E 1 43 ? -2.032 33.789 -35.492 1.00 17.61 43 LEU E CA 1
ATOM 3214 C C . LEU E 1 43 ? -1.303 33.016 -36.559 1.00 17.22 43 LEU E C 1
ATOM 3215 O O . LEU E 1 43 ? -1.721 31.907 -36.901 1.00 19.00 43 LEU E O 1
ATOM 3220 N N . SER E 1 44 ? -0.185 33.539 -37.020 1.00 18.70 44 SER E N 1
ATOM 3221 C CA . SER E 1 44 ? 0.647 32.853 -37.992 1.00 18.31 44 SER E CA 1
ATOM 3222 C C . SER E 1 44 ? 2.113 32.863 -37.614 1.00 18.72 44 SER E C 1
ATOM 3223 O O . SER E 1 44 ? 2.600 33.784 -36.965 1.00 20.31 44 SER E O 1
ATOM 3226 N N . VAL E 1 45 ? 2.816 31.827 -38.040 1.00 18.62 45 VAL E N 1
ATOM 3227 C CA . VAL E 1 45 ? 4.244 31.772 -38.010 1.00 20.43 45 VAL E CA 1
ATOM 3228 C C . VAL E 1 45 ? 4.786 31.502 -39.392 1.00 21.22 45 VAL E C 1
ATOM 3229 O O . VAL E 1 45 ? 4.232 30.712 -40.126 1.00 22.22 45 VAL E O 1
ATOM 3233 N N . THR E 1 46 ? 5.875 32.186 -39.734 1.00 21.84 46 THR E N 1
ATOM 3234 C CA . THR E 1 46 ? 6.590 31.954 -40.982 1.00 22.11 46 THR E CA 1
ATOM 3235 C C . THR E 1 46 ? 7.963 31.404 -40.620 1.00 22.85 46 THR E C 1
ATOM 3236 O O . THR E 1 46 ? 8.685 31.993 -39.801 1.00 24.36 46 THR E O 1
ATOM 3240 N N . VAL E 1 47 ? 8.309 30.240 -41.180 1.00 24.04 47 VAL E N 1
ATOM 3241 C CA . VAL E 1 47 ? 9.595 29.613 -41.009 1.00 25.78 47 VAL E CA 1
ATOM 3242 C C . VAL E 1 47 ? 10.085 29.195 -42.382 1.00 29.36 47 VAL E C 1
ATOM 3243 O O . VAL E 1 47 ? 9.404 28.457 -43.104 1.00 32.27 47 VAL E O 1
ATOM 3247 N N . GLY E 1 48 ? 11.249 29.715 -42.774 1.00 32.06 48 GLY E N 1
ATOM 3248 C CA . GLY E 1 48 ? 11.844 29.386 -44.060 1.00 36.95 48 GLY E CA 1
ATOM 3249 C C . GLY E 1 48 ? 10.878 29.566 -45.216 1.00 36.54 48 GLY E C 1
ATOM 3250 O O . GLY E 1 48 ? 10.804 28.733 -46.138 1.00 38.09 48 GLY E O 1
ATOM 3251 N N . GLY E 1 49 ? 10.146 30.684 -45.200 1.00 35.45 49 GLY E N 1
ATOM 3252 C CA . GLY E 1 49 ? 9.268 31.022 -46.308 1.00 35.77 49 GLY E CA 1
ATOM 3253 C C . GLY E 1 49 ? 7.929 30.300 -46.338 1.00 33.69 49 GLY E C 1
ATOM 3254 O O . GLY E 1 49 ? 7.135 30.550 -47.206 1.00 37.66 49 GLY E O 1
ATOM 3255 N N . ALA E 1 50 ? 7.649 29.455 -45.342 1.00 27.64 50 ALA E N 1
ATOM 3256 C CA . ALA E 1 50 ? 6.344 28.792 -45.209 1.00 28.92 50 ALA E CA 1
ATOM 3257 C C . ALA E 1 50 ? 5.588 29.443 -44.087 1.00 25.37 50 ALA E C 1
ATOM 3258 O O . ALA E 1 50 ? 6.121 29.539 -42.996 1.00 27.71 50 ALA E O 1
ATOM 3260 N N . LYS E 1 51 ? 4.331 29.852 -44.350 1.00 24.62 51 LYS E N 1
ATOM 3261 C CA . LYS E 1 51 ? 3.485 30.518 -43.382 1.00 25.37 51 LYS E CA 1
ATOM 3262 C C . LYS E 1 51 ? 2.353 29.564 -43.001 1.00 24.34 51 LYS E C 1
ATOM 3263 O O . LYS E 1 51 ? 1.601 29.065 -43.833 1.00 27.84 51 LYS E O 1
ATOM 3269 N N . LEU E 1 52 ? 2.241 29.323 -41.702 1.00 22.23 52 LEU E N 1
ATOM 3270 C CA . LEU E 1 52 ? 1.271 28.393 -41.146 1.00 20.87 52 LEU E CA 1
ATOM 3271 C C . LEU E 1 52 ? 0.460 29.114 -40.070 1.00 19.00 52 LEU E C 1
ATOM 3272 O O . LEU E 1 52 ? 0.985 29.894 -39.276 1.00 21.20 52 LEU E O 1
ATOM 3277 N N . VAL E 1 53 ? -0.837 28.812 -40.048 1.00 17.82 53 VAL E N 1
ATOM 3278 C CA . VAL E 1 53 ? -1.725 29.270 -38.999 1.00 18.11 53 VAL E CA 1
ATOM 3279 C C . VAL E 1 53 ? -1.487 28.426 -37.759 1.00 18.29 53 VAL E C 1
ATOM 3280 O O . VAL E 1 53 ? -1.442 27.196 -37.809 1.00 19.09 53 VAL E O 1
ATOM 3284 N N . ILE E 1 54 ? -1.278 29.120 -36.630 1.00 17.12 54 ILE E N 1
ATOM 3285 C CA . ILE E 1 54 ? -1.036 28.471 -35.341 1.00 18.79 54 ILE E CA 1
ATOM 3286 C C . ILE E 1 54 ? -2.167 28.668 -34.346 1.00 20.02 54 ILE E C 1
ATOM 3287 O O . ILE E 1 54 ? -2.045 28.333 -33.177 1.00 27.85 54 ILE E O 1
ATOM 3292 N N . GLY E 1 55 ? -3.274 29.243 -34.793 1.00 17.93 55 GLY E N 1
ATOM 3293 C CA . GLY E 1 55 ? -4.501 29.333 -34.028 1.00 18.54 55 GLY E CA 1
ATOM 3294 C C . GLY E 1 55 ? -5.251 30.588 -34.304 1.00 18.11 55 GLY E C 1
ATOM 3295 O O . GLY E 1 55 ? -4.731 31.520 -34.929 1.00 20.96 55 GLY E O 1
ATOM 3296 N N . THR E 1 56 ? -6.480 30.629 -33.793 1.00 17.46 56 THR E N 1
ATOM 3297 C CA . THR E 1 56 ? -7.338 31.788 -33.870 1.00 19.27 56 THR E CA 1
ATOM 3298 C C . THR E 1 56 ? -7.768 32.143 -32.449 1.00 18.92 56 THR E 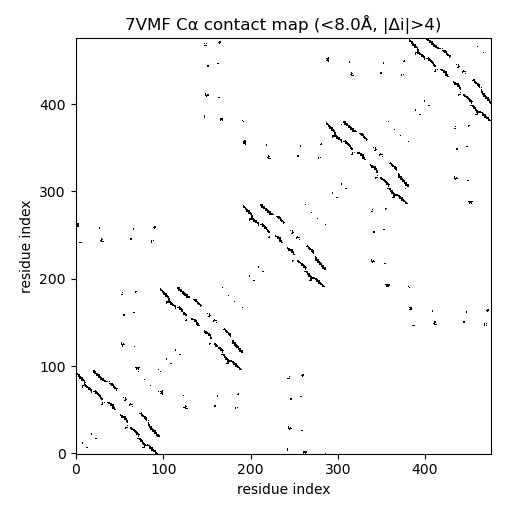C 1
ATOM 3299 O O . THR E 1 56 ? -8.334 31.320 -31.734 1.00 19.92 56 THR E O 1
ATOM 3303 N N . LEU E 1 57 ? -7.496 33.395 -32.058 1.00 17.55 57 LEU E N 1
ATOM 3304 C CA . LEU E 1 57 ? -7.948 33.921 -30.796 1.00 16.62 57 LEU E CA 1
ATOM 3305 C C . LEU E 1 57 ? -9.119 34.846 -30.985 1.00 19.19 57 LEU E C 1
ATOM 3306 O O . LEU E 1 57 ? -9.356 35.397 -32.073 1.00 19.38 57 LEU E O 1
ATOM 3311 N N . SER E 1 58 ? -9.867 35.080 -29.923 1.00 19.14 58 SER E N 1
ATOM 3312 C CA . SER E 1 58 ? -10.885 36.119 -29.883 1.00 20.73 58 SER E CA 1
ATOM 3313 C C . SER E 1 58 ? -11.109 36.480 -28.432 1.00 21.95 58 SER E C 1
ATOM 3314 O O . SER E 1 58 ? -10.960 35.655 -27.528 1.00 23.07 58 SER E O 1
ATOM 3317 N N . GLN E 1 59 ? -11.492 37.734 -28.205 1.00 22.08 59 GLN E N 1
ATOM 3318 C CA . GLN E 1 59 ? -11.636 38.255 -26.867 1.00 24.63 59 GLN E CA 1
ATOM 3319 C C . GLN E 1 59 ? -12.692 37.485 -26.086 1.00 24.74 59 GLN E C 1
ATOM 3320 O O . GLN E 1 59 ? -12.535 37.230 -24.855 1.00 27.79 59 GLN E O 1
ATOM 3326 N N . ASP E 1 60 ? -13.803 37.174 -26.760 1.00 24.60 60 ASP E N 1
ATOM 3327 C CA . ASP E 1 60 ? -14.914 36.556 -26.077 1.00 28.31 60 ASP E CA 1
ATOM 3328 C C . ASP E 1 60 ? -14.897 35.027 -25.958 1.00 27.08 60 ASP E C 1
ATOM 3329 O O . ASP E 1 60 ? -15.412 34.463 -24.989 1.00 31.27 60 ASP E O 1
ATOM 3334 N N . LYS E 1 61 ? -14.333 34.341 -26.946 1.00 25.19 61 LYS E N 1
ATOM 3335 C CA . LYS E 1 61 ? -14.399 32.875 -27.003 1.00 22.58 61 LYS E CA 1
ATOM 3336 C C . LYS E 1 61 ? -13.082 32.173 -26.846 1.00 21.69 61 LYS E C 1
ATOM 3337 O O . LYS E 1 61 ? -13.060 31.078 -26.279 1.00 21.52 61 LYS E O 1
ATOM 3343 N N . PHE E 1 62 ? -11.994 32.747 -27.366 1.00 19.86 62 PHE E N 1
ATOM 3344 C CA . PHE E 1 62 ? -10.682 32.075 -27.386 1.00 18.42 62 PHE E CA 1
ATOM 3345 C C . PHE E 1 62 ? -9.571 33.030 -26.970 1.00 16.85 62 PHE E C 1
ATOM 3346 O O . PHE E 1 62 ? -8.747 33.445 -27.766 1.00 17.55 62 PHE E O 1
ATOM 3354 N N . PRO E 1 63 ? -9.539 33.453 -25.684 1.00 17.10 63 PRO E N 1
ATOM 3355 C CA . PRO E 1 63 ? -8.629 34.535 -25.302 1.00 17.39 63 PRO E CA 1
ATOM 3356 C C . PRO E 1 63 ? -7.159 34.140 -25.188 1.00 15.85 63 PRO E C 1
ATOM 3357 O O . PRO E 1 63 ? -6.279 35.006 -25.135 1.00 16.83 63 PRO E O 1
ATOM 3361 N N . GLN E 1 64 ? -6.903 32.809 -25.139 1.00 15.28 64 GLN E N 1
ATOM 3362 C CA . GLN E 1 64 ? -5.556 32.319 -25.124 1.00 14.73 64 GLN E CA 1
ATOM 3363 C C . GLN E 1 64 ? -5.550 30.880 -25.653 1.00 14.01 64 GLN E C 1
ATOM 3364 O O . GLN E 1 64 ? -6.586 30.204 -25.601 1.00 15.68 64 GLN E O 1
ATOM 3370 N N . ILE E 1 65 ? -4.354 30.457 -26.060 1.00 13.68 65 ILE E N 1
ATOM 3371 C CA . ILE E 1 65 ? -4.082 29.077 -26.487 1.00 14.09 65 ILE E CA 1
ATOM 3372 C C . ILE E 1 65 ? -2.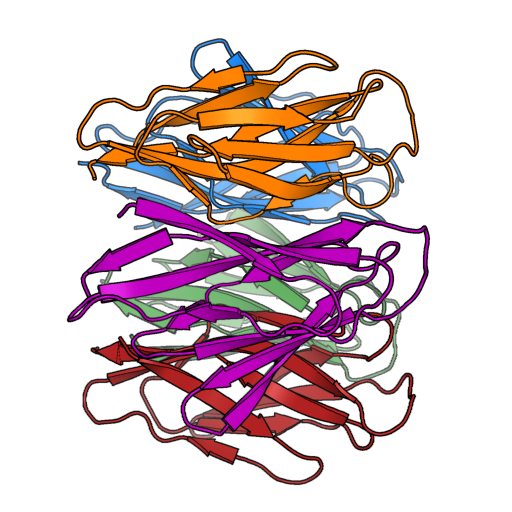800 28.628 -25.800 1.00 13.52 65 ILE E C 1
ATOM 3373 O O . ILE E 1 65 ? -1.835 29.368 -25.769 1.00 14.21 65 ILE E O 1
ATOM 3378 N N . SER E 1 66 ? -2.802 27.364 -25.340 1.00 13.94 66 SER E N 1
ATOM 3379 C CA . SER E 1 66 ? -1.612 26.722 -24.834 1.00 13.49 66 SER E CA 1
ATOM 3380 C C . SER E 1 66 ? -1.092 25.742 -25.885 1.00 14.68 66 SER E C 1
ATOM 3381 O O . SER E 1 66 ? -1.888 24.943 -26.381 1.00 17.80 66 SER E O 1
ATOM 3384 N N . PHE E 1 67 ? 0.216 25.823 -26.123 1.00 17.57 67 PHE E N 1
ATOM 3385 C CA . PHE E 1 67 ? 1.031 25.263 -27.181 1.00 21.80 67 PHE E CA 1
ATOM 3386 C C . PHE E 1 67 ? 2.191 24.514 -26.736 1.00 19.01 67 PHE E C 1
ATOM 3387 O O . PHE E 1 67 ? 2.730 24.891 -25.709 1.00 18.40 67 PHE E O 1
ATOM 3395 N N . ASP E 1 68 ? 2.682 23.569 -27.546 1.00 17.55 68 ASP E N 1
ATOM 3396 C CA . ASP E 1 68 ? 3.994 22.979 -27.383 1.00 16.04 68 ASP E CA 1
ATOM 3397 C C . ASP E 1 68 ? 4.756 23.178 -28.700 1.00 16.01 68 ASP E C 1
ATOM 3398 O O . ASP E 1 68 ? 4.884 22.236 -29.495 1.00 16.97 68 ASP E O 1
ATOM 3403 N N . LEU E 1 69 ? 5.166 24.414 -28.963 1.00 16.88 69 LEU E N 1
ATOM 3404 C CA . LEU E 1 69 ? 5.881 24.747 -30.211 1.00 17.25 69 LEU E CA 1
ATOM 3405 C C . LEU E 1 69 ? 7.356 24.906 -29.963 1.00 16.83 69 LEU E C 1
ATOM 3406 O O . LEU E 1 69 ? 7.756 25.505 -28.967 1.00 18.09 69 LEU E O 1
ATOM 3411 N N . VAL E 1 70 ? 8.169 24.440 -30.882 1.00 18.22 70 VAL E N 1
ATOM 3412 C CA . VAL E 1 70 ? 9.623 24.476 -30.811 1.00 19.23 70 VAL E CA 1
ATOM 3413 C C . VAL E 1 70 ? 10.178 25.017 -32.127 1.00 19.70 70 VAL E C 1
ATOM 3414 O O . VAL E 1 70 ? 9.788 24.589 -33.212 1.00 21.11 70 VAL E O 1
ATOM 3418 N N . PHE E 1 71 ? 11.118 25.961 -32.031 1.00 19.35 71 PHE E N 1
ATOM 3419 C CA . PHE E 1 71 ? 11.773 26.582 -33.175 1.00 19.96 71 PHE E CA 1
ATOM 3420 C C . PHE E 1 71 ? 13.265 26.529 -32.984 1.00 21.08 71 PHE E C 1
ATOM 3421 O O . PHE E 1 71 ? 13.803 27.027 -31.972 1.00 23.40 71 PHE E O 1
ATOM 3429 N N . ASP E 1 72 ? 13.961 25.970 -33.980 1.00 21.98 72 ASP E N 1
ATOM 3430 C CA . ASP E 1 72 ? 15.423 25.853 -33.978 1.00 24.81 72 ASP E CA 1
ATOM 3431 C C . ASP E 1 72 ? 16.077 26.914 -34.860 1.00 24.20 72 ASP E C 1
ATOM 3432 O O . ASP E 1 72 ? 17.297 27.116 -34.761 1.00 27.09 72 ASP E O 1
ATOM 3437 N N . LYS E 1 73 ? 15.292 27.550 -35.736 1.00 24.02 73 LYS E N 1
ATOM 3438 C CA . LYS E 1 73 ? 15.784 28.542 -36.693 1.00 24.79 73 LYS E CA 1
ATOM 3439 C C . LYS E 1 73 ? 14.900 29.754 -36.660 1.00 24.12 73 LYS E C 1
ATOM 3440 O O . LYS E 1 73 ? 13.825 29.763 -36.091 1.00 25.95 73 LYS E O 1
ATOM 3446 N N . GLU E 1 74 ? 15.367 30.812 -37.307 1.00 26.35 74 GLU E N 1
ATOM 3447 C CA . GLU E 1 74 ? 14.641 32.053 -37.367 1.00 25.47 74 GLU E CA 1
ATOM 3448 C C . GLU E 1 74 ? 13.195 31.848 -37.801 1.00 24.68 74 GLU E C 1
ATOM 3449 O O . GLU E 1 74 ? 12.890 31.079 -38.717 1.00 29.01 74 GLU E O 1
ATOM 3455 N N . PHE E 1 75 ? 12.297 32.577 -37.134 1.00 23.87 75 PHE E N 1
ATOM 3456 C CA . PHE E 1 75 ? 10.898 32.538 -37.422 1.00 23.71 75 PHE E CA 1
ATOM 3457 C C . PHE E 1 75 ? 10.290 33.897 -37.231 1.00 23.08 75 PHE E C 1
ATOM 3458 O O . PHE E 1 75 ? 10.866 34.740 -36.522 1.00 24.80 75 PHE E O 1
ATOM 3466 N N . GLU E 1 76 ? 9.102 34.095 -37.804 1.00 24.44 76 GLU E N 1
ATOM 3467 C CA . GLU E 1 76 ? 8.416 35.370 -37.718 1.00 24.70 76 GLU E CA 1
ATOM 3468 C C . GLU E 1 76 ? 6.977 35.141 -37.272 1.00 21.30 76 GLU E C 1
ATOM 3469 O O . GLU E 1 76 ? 6.246 34.333 -37.870 1.00 22.97 76 GLU E O 1
ATOM 3475 N N . LEU E 1 77 ? 6.579 35.829 -36.196 1.00 20.96 77 LEU E N 1
ATOM 3476 C CA . LEU E 1 77 ? 5.225 35.780 -35.692 1.00 19.69 77 LEU E CA 1
ATOM 3477 C C . LEU E 1 77 ? 4.449 36.991 -36.166 1.00 20.01 77 LEU E C 1
ATOM 3478 O O . LEU E 1 77 ? 4.964 38.115 -36.156 1.00 21.42 77 LEU E O 1
ATOM 3483 N N . SER E 1 78 ? 3.183 36.775 -36.521 1.00 19.65 78 SER E N 1
ATOM 3484 C CA . SER E 1 78 ? 2.290 37.836 -36.923 1.00 21.40 78 SER E CA 1
ATOM 3485 C C . SER E 1 78 ? 0.877 37.439 -36.644 1.00 19.40 78 SER E C 1
ATOM 3486 O O . SER E 1 78 ? 0.581 36.265 -36.384 1.00 20.56 78 SER E O 1
ATOM 3489 N N . HIS E 1 79 ? -0.050 38.382 -36.649 1.00 20.29 79 HIS E N 1
ATOM 3490 C CA . HIS E 1 79 ? -1.444 38.073 -36.481 1.00 18.89 79 HIS E CA 1
ATOM 3491 C C . HIS E 1 79 ? -2.303 39.094 -37.208 1.00 19.43 79 HIS E C 1
ATOM 3492 O O . HIS E 1 79 ? -1.826 40.177 -37.592 1.00 21.20 79 HIS E O 1
ATOM 3499 N N . SER E 1 80 ? -3.577 38.736 -37.404 1.00 20.54 80 SER E N 1
ATOM 3500 C CA . SER E 1 80 ? -4.512 39.527 -38.182 1.00 21.04 80 SER E CA 1
ATOM 3501 C C . SER E 1 80 ? -5.351 40.491 -37.355 1.00 21.44 80 SER E C 1
ATOM 3502 O O . SER E 1 80 ? -6.266 41.108 -37.844 1.00 25.55 80 SER E O 1
ATOM 3505 N N . GLY E 1 81 ? -5.078 40.569 -36.051 1.00 22.47 81 GLY E N 1
ATOM 3506 C CA . GLY E 1 81 ? -5.851 41.423 -35.185 1.00 24.28 81 GLY E CA 1
ATOM 3507 C C . GLY E 1 81 ? -5.545 42.895 -35.388 1.00 23.17 81 GLY E C 1
ATOM 3508 O O . GLY E 1 81 ? -4.403 43.270 -35.695 1.00 25.42 81 GLY E O 1
ATOM 3509 N N . THR E 1 82 ? -6.562 43.727 -35.186 1.00 28.51 82 THR E N 1
ATOM 3510 C CA . THR E 1 82 ? -6.332 45.147 -35.161 1.00 29.35 82 THR E CA 1
ATOM 3511 C C . THR E 1 82 ? -6.750 45.833 -33.868 1.00 27.69 82 THR E C 1
ATOM 3512 O O . THR E 1 82 ? -6.463 47.002 -33.681 1.00 32.05 82 THR E O 1
ATOM 3516 N N . LYS E 1 83 ? -7.391 45.091 -32.968 1.00 29.29 83 LYS E N 1
ATOM 3517 C CA . LYS E 1 83 ? -7.925 45.615 -31.719 1.00 25.87 83 LYS E CA 1
ATOM 3518 C C . LYS E 1 83 ? -7.297 44.948 -30.510 1.00 25.67 83 LYS E C 1
ATOM 3519 O O . LYS E 1 83 ? -7.773 45.118 -29.387 1.00 29.18 83 LYS E O 1
ATOM 3525 N N . ALA E 1 84 ? -6.164 44.276 -30.711 1.00 23.39 84 ALA E N 1
ATOM 3526 C CA . ALA E 1 84 ? -5.437 43.601 -29.641 1.00 24.06 84 ALA E CA 1
ATOM 3527 C C . ALA E 1 84 ? -4.009 43.350 -30.058 1.00 22.47 84 ALA E C 1
ATOM 3528 O O . ALA E 1 84 ? -3.725 43.221 -31.234 1.00 22.17 84 ALA E O 1
ATOM 3530 N N . ASN E 1 85 ? -3.116 43.268 -29.070 1.00 20.32 85 ASN E N 1
ATOM 3531 C CA . ASN E 1 85 ? -1.813 42.666 -29.220 1.00 19.97 85 ASN E CA 1
ATOM 3532 C C . ASN E 1 85 ? -1.916 41.201 -28.822 1.00 18.36 85 ASN E C 1
ATOM 3533 O O . ASN E 1 85 ? -2.884 40.794 -28.171 1.00 20.19 85 ASN E O 1
ATOM 3538 N N . VAL E 1 86 ? -0.926 40.422 -29.223 1.00 17.65 86 VAL E N 1
ATOM 3539 C CA . VAL E 1 86 ? -0.852 39.032 -28.805 1.00 15.66 86 VAL E CA 1
ATOM 3540 C C . VAL E 1 86 ? 0.473 38.839 -28.137 1.00 16.28 86 VAL E C 1
ATOM 3541 O O . VAL E 1 86 ? 1.523 39.194 -28.654 1.00 17.79 86 VAL E O 1
ATOM 3545 N N . HIS E 1 87 ? 0.430 38.323 -26.898 1.00 15.97 87 HIS E N 1
ATOM 3546 C CA . HIS E 1 87 ? 1.627 38.098 -26.120 1.00 16.00 87 HIS E CA 1
ATOM 3547 C C . HIS E 1 87 ? 1.948 36.611 -26.168 1.00 15.92 87 HIS E C 1
ATOM 3548 O O . HIS E 1 87 ? 1.131 35.782 -25.748 1.00 16.89 87 HIS E O 1
ATOM 3555 N N . PHE E 1 88 ? 3.155 36.315 -26.617 1.00 15.90 88 PHE E N 1
ATOM 3556 C CA . PHE E 1 88 ? 3.669 34.938 -26.699 1.00 16.38 88 PHE E CA 1
ATOM 3557 C C . PHE E 1 88 ? 4.671 34.762 -25.580 1.00 17.03 88 PHE E C 1
ATOM 3558 O O . PHE E 1 88 ? 5.535 35.595 -25.371 1.00 18.69 88 PHE E O 1
ATOM 3566 N N . ILE E 1 89 ? 4.533 33.657 -24.845 1.00 16.55 89 ILE E N 1
ATOM 3567 C CA . ILE E 1 89 ? 5.463 33.362 -23.766 1.00 15.73 89 ILE E CA 1
ATOM 3568 C C . ILE E 1 89 ? 5.947 31.920 -23.888 1.00 14.43 89 ILE E C 1
ATOM 3569 O O . ILE E 1 89 ? 5.209 31.032 -24.392 1.00 16.16 89 ILE E O 1
ATOM 3574 N N . GLY E 1 90 ? 7.168 31.688 -23.436 1.00 14.79 90 GLY E N 1
ATOM 3575 C CA . GLY E 1 90 ? 7.720 30.377 -23.404 1.00 17.04 90 GLY E CA 1
ATOM 3576 C C . GLY E 1 90 ? 9.094 30.446 -22.792 1.00 14.94 90 GLY E C 1
ATOM 3577 O O . GLY E 1 90 ? 9.307 31.113 -21.777 1.00 16.51 90 GLY E O 1
ATOM 3578 N N . TYR E 1 91 ? 10.055 29.775 -23.385 1.00 16.57 91 TYR E N 1
ATOM 3579 C CA . TYR E 1 91 ? 11.411 29.674 -22.811 1.00 16.93 91 TYR E CA 1
ATOM 3580 C C . TYR E 1 91 ? 12.418 29.296 -23.901 1.00 18.63 91 TYR E C 1
ATOM 3581 O O . TYR E 1 91 ? 12.028 28.740 -24.927 1.00 20.19 91 TYR E O 1
ATOM 3590 N N . LYS E 1 92 ? 13.688 29.613 -23.649 1.00 20.22 92 LYS E N 1
ATOM 3591 C CA . LYS E 1 92 ? 14.818 29.195 -24.442 1.00 21.77 92 LYS E CA 1
ATOM 3592 C C . LYS E 1 92 ? 15.510 28.068 -23.764 1.00 20.77 92 LYS E C 1
ATOM 3593 O O . LYS E 1 92 ? 15.548 28.011 -22.525 1.00 23.33 92 LYS E O 1
ATOM 3599 N N . SER E 1 93 ? 16.070 27.146 -24.541 1.00 23.07 93 SER E N 1
ATOM 3600 C CA . SER E 1 93 ? 16.863 26.053 -23.991 1.00 26.33 93 SER E CA 1
ATOM 3601 C C . SER E 1 93 ? 17.875 25.561 -24.998 1.00 27.08 93 SER E C 1
ATOM 3602 O O . SER E 1 93 ? 17.729 25.835 -26.184 1.00 26.34 93 SER E O 1
ATOM 3605 N N . PRO E 1 94 ? 18.903 24.790 -24.584 1.00 30.52 94 PRO E N 1
ATOM 3606 C CA . PRO E 1 94 ? 19.833 24.215 -25.546 1.00 30.75 94 PRO E CA 1
ATOM 3607 C C . PRO E 1 94 ? 19.129 23.260 -26.515 1.00 28.12 94 PRO E C 1
ATOM 3608 O O . PRO E 1 94 ? 18.092 22.706 -26.164 1.00 32.46 94 PRO E O 1
ATOM 3612 N N . ASN E 1 95 ? 19.716 23.104 -27.701 1.00 31.70 95 ASN E N 1
ATOM 3613 C CA . ASN E 1 95 ? 19.222 22.158 -28.693 1.00 34.94 95 ASN E CA 1
ATOM 3614 C C . ASN E 1 95 ? 20.054 20.886 -28.954 1.00 44.38 95 ASN E C 1
ATOM 3615 O O . ASN E 1 95 ? 21.265 20.933 -28.995 1.00 49.58 95 ASN E O 1
#

GO terms:
  GO:0005634 nucleus (C, IDA)
  GO:0005515 protein binding (F, IPI)
  GO:0045892 negative regulation of DNA-templated transcription (P, IDA)
  GO:0010162 seed dormancy process (P, IEP)
  GO:0005730 nucleolus (C, TAS)
  GO:0000325 plant-type vacuole (C, HDA)
  GO:0005730 nucleolus (C, HDA)
  GO:0005739 mitochondrion (C, HDA)
  GO:0009505 plant-type cell wall (C, HDA)
  GO:0009536 plastid (C, HDA)
  GO:0009294 DNA-mediated transformation (P, IMP)
  GO:0009944 polarity specification of adaxial/abaxial axis (P, IMP)
  GO:0004407 histone deacetylase activity (F, IMP)
  GO:0048364 root development (P, IMP)

Nearest PDB structures (foldseek):
  7vmf-assembly1_E  TM=1.009E+00  e=9.082E-18  Arabidopsis thaliana
  7vrr-assembly1_A  TM=9.773E-01  e=2.159E-12  Arabidopsis thaliana
  7vrr-assembly1_B  TM=9.774E-01  e=6.752E-12  Arabidopsis thaliana
  7vrr-assembly1_E  TM=9.524E-01  e=2.000E-11  Arabidopsis thaliana
  7wim-assembly3_N  TM=8.979E-01  e=1.505E-08  Arabidopsis thaliana

Secondary structure (DSSP, 8-state):
-EEEEEEE-TT--EEE-PPTTEEEEEEEEEEEESS-----EEEEEEETTEEEEEEEEBTTTBSEEEEEEEESS-EEEEE--SSEEEEEEEEEEE--/-EEEEEEE-TT--EEE-PPTTEEEEEEEEEEEESS-----EEEEEEETTEEEEEEEEBTTTBSEEEEEEEESS-EEEEE--SSEEEEEEEEEEE-/-EEEEEEE-TT--EEE-PPTTEEEEEEEEEEEESS-----EEEEEEETTEEEEEEEEBTTTBSEEEEEEEESS-EEEEE--SSEEEEEEEEEEE-/-EEEEEEE-TT--EEE-PPTTEEEEEEEEEEEESS-----EEEEEEETTEEEEEEEEBTTTB-EEEEEEEESS-EEEEE--SSEEEEEEEEEEE-/-EEEEEEE-TT--EEE-PPTTEEEEEEEEEEEESS-----EEEEEEETTEEEEEEEEBTTTBSEEEEEEEESS-EEEEE--SSEEEEEEEEEEE-

Organism: Arabidopsis thaliana (NCBI:txid3702)

InterPro domains:
  IPR041232 Nucleoplasmin-like domain [PF17800] (3-91)